Protein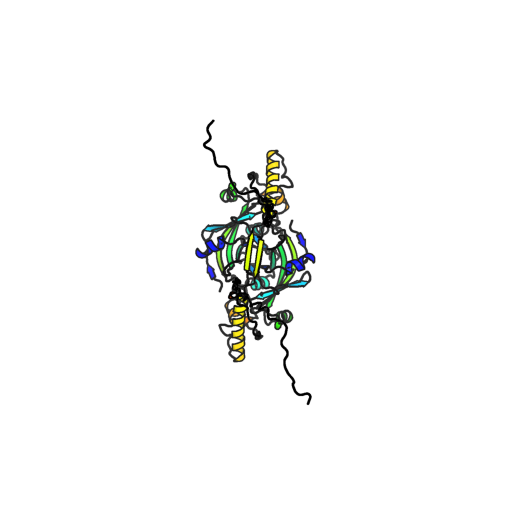 AF-0000000067422863 (afdb_homodimer)

Structure (mmCIF, N/CA/C/O backbone):
data_AF-0000000067422863-model_v1
#
loop_
_entity.id
_entity.type
_entity.pdbx_description
1 polymer 'Predicted protein'
#
loop_
_atom_site.group_PDB
_atom_site.id
_atom_site.type_symbol
_atom_site.label_atom_id
_atom_site.label_alt_id
_atom_site.label_comp_id
_atom_site.label_asym_id
_atom_site.label_entity_id
_atom_site.label_seq_id
_atom_site.pdbx_PDB_ins_code
_atom_site.Cartn_x
_atom_site.Cartn_y
_atom_site.Cartn_z
_atom_site.occupancy
_atom_site.B_iso_or_equiv
_atom_site.auth_seq_id
_atom_site.auth_comp_id
_atom_site.auth_asym_id
_atom_site.auth_atom_id
_atom_site.pdbx_PDB_model_num
ATOM 1 N N . MET A 1 1 ? 3.998 -7.727 -19.359 1 70.38 1 MET A N 1
ATOM 2 C CA . MET A 1 1 ? 5.25 -7.609 -18.625 1 70.38 1 MET A CA 1
ATOM 3 C C . MET A 1 1 ? 5.383 -6.23 -17.984 1 70.38 1 MET A C 1
ATOM 5 O O . MET A 1 1 ? 4.891 -5.242 -18.531 1 70.38 1 MET A O 1
ATOM 9 N N . VAL A 1 2 ? 5.949 -6.125 -16.797 1 88.44 2 VAL A N 1
ATOM 10 C CA . VAL A 1 2 ? 6.262 -4.863 -16.141 1 88.44 2 VAL A CA 1
ATOM 11 C C . VAL A 1 2 ? 7.32 -4.109 -16.938 1 88.44 2 VAL A C 1
ATOM 13 O O . VAL A 1 2 ? 8.258 -4.715 -17.453 1 88.44 2 VAL A O 1
ATOM 16 N N . GLN A 1 3 ? 7.152 -2.887 -17.172 1 93.94 3 GLN A N 1
ATOM 17 C CA . GLN A 1 3 ? 8.133 -1.979 -17.766 1 93.94 3 GLN A CA 1
ATOM 18 C C . GLN A 1 3 ? 8.75 -1.074 -16.703 1 93.94 3 GLN A C 1
ATOM 20 O O . GLN A 1 3 ? 8.055 -0.602 -15.797 1 93.94 3 GLN A O 1
ATOM 25 N N . PHE A 1 4 ? 10.078 -0.824 -16.844 1 97.19 4 PHE A N 1
ATOM 26 C CA . PHE A 1 4 ? 10.789 0.052 -15.922 1 97.19 4 PHE A CA 1
ATOM 27 C C . PHE A 1 4 ? 11.375 1.254 -16.656 1 97.19 4 PHE A C 1
ATOM 29 O O . PHE A 1 4 ? 11.812 1.133 -17.797 1 97.19 4 PHE A O 1
ATOM 36 N N . TYR A 1 5 ? 11.383 2.377 -16 1 98.19 5 TYR A N 1
ATOM 37 C CA . TYR A 1 5 ? 11.93 3.629 -16.516 1 98.19 5 TYR A CA 1
ATOM 38 C C . TYR A 1 5 ? 12.789 4.316 -15.453 1 98.19 5 TYR A C 1
ATOM 40 O O . TYR A 1 5 ? 12.508 4.227 -14.258 1 98.19 5 TYR A O 1
ATOM 48 N N . PRO A 1 6 ? 13.852 5.043 -15.836 1 98.12 6 PRO A N 1
ATOM 49 C CA . PRO A 1 6 ? 14.703 5.738 -14.867 1 98.12 6 PRO A CA 1
ATOM 50 C C . PRO A 1 6 ? 14.078 7.035 -14.359 1 98.12 6 PRO A C 1
ATOM 52 O O . PRO A 1 6 ? 14.594 7.645 -13.422 1 98.12 6 PRO A O 1
ATOM 55 N N . GLU A 1 7 ? 13.039 7.5 -15.055 1 98.56 7 GLU A N 1
ATOM 56 C CA . GLU A 1 7 ? 12.273 8.688 -14.695 1 98.56 7 GLU A CA 1
ATOM 57 C C . GLU A 1 7 ? 10.812 8.562 -15.141 1 98.56 7 GLU A C 1
ATOM 59 O O . GLU A 1 7 ? 10.461 7.637 -15.875 1 98.56 7 GLU A O 1
ATOM 64 N N . ILE A 1 8 ? 9.945 9.422 -14.688 1 98.81 8 ILE A N 1
ATOM 65 C CA . ILE A 1 8 ? 8.539 9.367 -15.055 1 98.81 8 ILE A CA 1
ATOM 66 C C . ILE A 1 8 ? 8.375 9.68 -16.547 1 98.81 8 ILE A C 1
ATOM 68 O O . ILE A 1 8 ? 8.625 10.805 -16.984 1 98.81 8 ILE A O 1
ATOM 72 N N . PRO A 1 9 ? 7.926 8.719 -17.266 1 98.25 9 PRO A N 1
ATOM 73 C CA . PRO A 1 9 ? 7.684 9.016 -18.672 1 98.25 9 PRO A CA 1
ATOM 74 C C . PRO A 1 9 ? 6.562 10.039 -18.875 1 98.25 9 PRO A C 1
ATOM 76 O O . PRO A 1 9 ? 5.574 10.031 -18.141 1 98.25 9 PRO A O 1
ATOM 79 N N . ASP A 1 10 ? 6.664 10.766 -19.969 1 97.69 10 ASP A N 1
ATOM 80 C CA . ASP A 1 10 ? 5.707 11.836 -20.25 1 97.69 10 ASP A CA 1
ATOM 81 C C . ASP A 1 10 ? 4.289 11.281 -20.359 1 97.69 10 ASP A C 1
ATOM 83 O O . ASP A 1 10 ? 3.33 11.914 -19.922 1 97.69 10 ASP A O 1
ATOM 87 N N . PHE A 1 11 ? 4.188 10.156 -20.906 1 96.06 11 PHE A N 1
ATOM 88 C CA . PHE A 1 11 ? 2.863 9.609 -21.203 1 96.06 11 PHE A CA 1
ATOM 89 C C . PHE A 1 11 ? 2.156 9.203 -19.906 1 96.06 11 PHE A C 1
ATOM 91 O O . PHE A 1 11 ? 0.933 9.055 -19.891 1 96.06 11 PHE A O 1
ATOM 98 N N . LEU A 1 12 ? 2.875 9.031 -18.812 1 97.88 12 LEU A N 1
ATOM 99 C CA . LEU A 1 12 ? 2.301 8.594 -17.547 1 97.88 12 LEU A CA 1
ATOM 100 C C . LEU A 1 12 ? 1.788 9.781 -16.75 1 97.88 12 LEU A C 1
ATOM 102 O O . LEU A 1 12 ? 0.979 9.617 -15.828 1 97.88 12 LEU A O 1
ATOM 106 N N . ILE A 1 13 ? 2.277 10.945 -16.984 1 98.12 13 ILE A N 1
ATOM 107 C CA . ILE A 1 13 ? 2.041 12.125 -16.156 1 98.12 13 ILE A CA 1
ATOM 108 C C . ILE A 1 13 ? 0.546 12.438 -16.109 1 98.12 13 ILE A C 1
ATOM 110 O O . ILE A 1 13 ? -0.048 12.531 -15.039 1 98.12 13 ILE A O 1
ATOM 114 N N . PRO A 1 14 ? -0.152 12.57 -17.281 1 97.5 14 PRO A N 1
ATOM 115 C CA . PRO A 1 14 ? -1.588 12.852 -17.203 1 97.5 14 PRO A CA 1
ATOM 116 C C . PRO A 1 14 ? -2.367 11.734 -16.516 1 97.5 14 PRO A C 1
ATOM 118 O O . PRO A 1 14 ? -3.359 12 -15.828 1 97.5 14 PRO A O 1
ATOM 121 N N . TRP A 1 15 ? -1.966 10.516 -16.703 1 97.81 15 TRP A N 1
ATOM 122 C CA . TRP A 1 15 ? -2.643 9.391 -16.078 1 97.81 15 TRP A CA 1
ATOM 123 C C . TRP A 1 15 ? -2.506 9.461 -14.555 1 97.81 15 TRP A C 1
ATOM 125 O O . TRP A 1 15 ? -3.488 9.289 -13.828 1 97.81 15 TRP A O 1
ATOM 135 N N . ILE A 1 16 ? -1.271 9.727 -14.07 1 98.25 16 ILE A N 1
ATOM 136 C CA . ILE A 1 16 ? -1.028 9.852 -12.641 1 98.25 16 ILE A CA 1
ATOM 137 C C . ILE A 1 16 ? -1.901 10.961 -12.062 1 98.25 16 ILE A C 1
ATOM 139 O O . ILE A 1 16 ? -2.545 10.781 -11.023 1 98.25 16 ILE A O 1
ATOM 143 N N . GLN A 1 17 ? -1.998 12.031 -12.727 1 97.19 17 GLN A N 1
ATOM 144 C CA . GLN A 1 17 ? -2.721 13.211 -12.25 1 97.19 17 GLN A CA 1
ATOM 145 C C . GLN A 1 17 ? -4.227 12.953 -12.219 1 97.19 17 GLN A C 1
ATOM 147 O O . GLN A 1 17 ? -4.961 13.641 -11.508 1 97.19 17 GLN A O 1
ATOM 152 N N . SER A 1 18 ? -4.66 12 -12.961 1 96.88 18 SER A N 1
ATOM 153 C CA . SER A 1 18 ? -6.09 11.711 -13.031 1 96.88 18 SER A CA 1
ATOM 154 C C . SER A 1 18 ? -6.523 10.789 -11.898 1 96.88 18 SER A C 1
ATOM 156 O O . SER A 1 18 ? -7.719 10.609 -11.656 1 96.88 18 SER A O 1
ATOM 158 N N . GLN A 1 19 ? -5.582 10.141 -11.266 1 97.88 19 GLN A N 1
ATOM 159 C CA . GLN A 1 19 ? -5.934 9.25 -10.164 1 97.88 19 GLN A CA 1
ATOM 160 C C . GLN A 1 19 ? -6.426 10.039 -8.953 1 97.88 19 GLN A C 1
ATOM 162 O O . GLN A 1 19 ? -5.961 11.156 -8.703 1 97.88 19 GLN A O 1
ATOM 167 N N . LYS A 1 20 ? -7.34 9.414 -8.148 1 98.06 20 LYS A N 1
ATOM 168 C CA . LYS A 1 20 ? -7.996 10.148 -7.074 1 98.06 20 LYS A CA 1
ATOM 169 C C . LYS A 1 20 ? -7.367 9.82 -5.723 1 98.06 20 LYS A C 1
ATOM 171 O O . LYS A 1 20 ? -7.75 10.391 -4.699 1 98.06 20 LYS A O 1
ATOM 176 N N . MET A 1 21 ? -6.48 8.883 -5.742 1 98.25 21 MET A N 1
ATOM 177 C CA . MET A 1 21 ? -5.742 8.492 -4.543 1 98.25 21 MET A CA 1
ATOM 178 C C . MET A 1 21 ? -4.453 7.762 -4.914 1 98.25 21 MET A C 1
ATOM 180 O O . MET A 1 21 ? -4.254 7.398 -6.07 1 98.25 21 MET A O 1
ATOM 184 N N . PHE A 1 22 ? -3.604 7.602 -4.027 1 98.69 22 PHE A N 1
ATOM 185 C CA . PHE A 1 22 ? -2.369 6.84 -4.156 1 98.69 22 PHE A CA 1
ATOM 186 C C . PHE A 1 22 ? -1.965 6.23 -2.82 1 98.69 22 PHE A C 1
ATOM 188 O O . PHE A 1 22 ? -2.611 6.477 -1.799 1 98.69 22 PHE A O 1
ATOM 195 N N . TRP A 1 23 ? -0.987 5.352 -2.809 1 98.75 23 TRP A N 1
ATOM 196 C CA . TRP A 1 23 ? -0.514 4.668 -1.61 1 98.75 23 TRP A CA 1
ATOM 197 C C . TRP A 1 23 ? 0.979 4.898 -1.405 1 98.75 23 TRP A C 1
ATOM 199 O O . TRP A 1 23 ? 1.747 4.938 -2.369 1 98.75 23 TRP A O 1
ATOM 209 N N . VAL A 1 24 ? 1.359 5.051 -0.206 1 98.88 24 VAL A N 1
ATOM 210 C CA . VAL A 1 24 ? 2.754 5.27 0.167 1 98.88 24 VAL A CA 1
ATOM 211 C C . VAL A 1 24 ? 3.236 4.117 1.048 1 98.88 24 VAL A C 1
ATOM 213 O O . VAL A 1 24 ? 2.617 3.805 2.066 1 98.88 24 VAL A O 1
ATOM 216 N N . ALA A 1 25 ? 4.297 3.494 0.672 1 98.94 25 ALA A N 1
ATOM 217 C CA . ALA A 1 25 ? 4.906 2.438 1.476 1 98.94 25 ALA A CA 1
ATOM 218 C C . ALA A 1 25 ? 6.309 2.832 1.929 1 98.94 25 ALA A C 1
ATOM 220 O O . ALA A 1 25 ? 7.09 3.381 1.146 1 98.94 25 ALA A O 1
ATOM 221 N N . THR A 1 26 ? 6.598 2.621 3.176 1 98.94 26 THR A N 1
ATOM 222 C CA . THR A 1 26 ? 7.895 2.885 3.791 1 98.94 26 THR A CA 1
ATOM 223 C C . THR A 1 26 ? 8.242 1.799 4.805 1 98.94 26 THR A C 1
ATOM 225 O O . THR A 1 26 ? 7.395 0.973 5.152 1 98.94 26 THR A O 1
ATOM 228 N N . ALA A 1 27 ? 9.484 1.769 5.23 1 98.94 27 ALA A N 1
ATOM 229 C CA . ALA A 1 27 ? 9.914 0.757 6.195 1 98.94 27 ALA A CA 1
ATOM 230 C C . ALA A 1 27 ? 11.117 1.243 7.004 1 98.94 27 ALA A C 1
ATOM 232 O O . ALA A 1 27 ? 12.016 1.894 6.465 1 98.94 27 ALA A O 1
ATOM 233 N N . PRO A 1 28 ? 11.117 0.952 8.266 1 98.81 28 PRO A N 1
ATOM 234 C CA . PRO A 1 28 ? 12.344 1.191 9.031 1 98.81 28 PRO A CA 1
ATOM 235 C C . PRO A 1 28 ? 13.445 0.193 8.703 1 98.81 28 PRO A C 1
ATOM 237 O O . PRO A 1 28 ? 13.188 -0.84 8.078 1 98.81 28 PRO A O 1
ATOM 240 N N . LEU A 1 29 ? 14.633 0.475 9.094 1 98.25 29 LEU A N 1
ATOM 241 C CA . LEU A 1 29 ? 15.789 -0.38 8.828 1 98.25 29 LEU A CA 1
ATOM 242 C C . LEU A 1 29 ? 15.789 -1.596 9.742 1 98.25 29 LEU A C 1
ATOM 244 O O . LEU A 1 29 ? 16.328 -2.643 9.398 1 98.25 29 LEU A O 1
ATOM 248 N N . SER A 1 30 ? 15.164 -1.441 10.922 1 98.19 30 SER A N 1
ATOM 249 C CA . SER A 1 30 ? 15.156 -2.533 11.891 1 98.19 30 SER A CA 1
ATOM 250 C C . SER A 1 30 ? 14.539 -3.793 11.297 1 98.19 30 SER A C 1
ATOM 252 O O . SER A 1 30 ? 13.469 -3.74 10.688 1 98.19 30 SER A O 1
ATOM 254 N N . PRO A 1 31 ? 15.141 -4.977 11.461 1 97.69 31 PRO A N 1
ATOM 255 C CA . PRO A 1 31 ? 14.602 -6.227 10.922 1 97.69 31 PRO A CA 1
ATOM 256 C C . PRO A 1 31 ? 13.305 -6.648 11.594 1 97.69 31 PRO A C 1
ATOM 258 O O . PRO A 1 31 ? 12.648 -7.59 11.148 1 97.69 31 PRO A O 1
ATOM 261 N N . THR A 1 32 ? 12.883 -5.977 12.633 1 97.5 32 THR A N 1
ATOM 262 C CA . THR A 1 32 ? 11.625 -6.297 13.305 1 97.5 32 THR A CA 1
ATOM 263 C C . THR A 1 32 ? 10.633 -5.141 13.18 1 97.5 32 THR A C 1
ATOM 265 O O . THR A 1 32 ? 9.562 -5.176 13.781 1 97.5 32 THR A O 1
ATOM 268 N N . GLY A 1 33 ? 11.055 -4.105 12.484 1 98.38 33 GLY A N 1
ATOM 269 C CA . GLY A 1 33 ? 10.211 -2.93 12.352 1 98.38 33 GLY A CA 1
ATOM 270 C C . GLY A 1 33 ? 8.969 -3.184 11.516 1 98.38 33 GLY A C 1
ATOM 271 O O . GLY A 1 33 ? 8.992 -4.004 10.594 1 98.38 33 GLY A O 1
ATOM 272 N N . HIS A 1 34 ? 7.938 -2.471 11.742 1 98.69 34 HIS A N 1
ATOM 273 C CA . HIS A 1 34 ? 6.676 -2.594 11.016 1 98.69 34 HIS A CA 1
ATOM 274 C C . HIS A 1 34 ? 6.75 -1.901 9.656 1 98.69 34 HIS A C 1
ATOM 276 O O . HIS A 1 34 ? 7.117 -0.727 9.578 1 98.69 34 HIS A O 1
ATOM 282 N N . ILE A 1 35 ? 6.367 -2.641 8.609 1 98.81 35 ILE A N 1
ATOM 283 C CA . ILE A 1 35 ? 6.277 -2.047 7.281 1 98.81 35 ILE A CA 1
ATOM 284 C C . ILE A 1 35 ? 5.031 -1.168 7.195 1 98.81 35 ILE A C 1
ATOM 286 O O . ILE A 1 35 ? 3.959 -1.549 7.672 1 98.81 35 ILE A O 1
ATOM 290 N N . ASN A 1 36 ? 5.219 -0.012 6.613 1 98.81 36 ASN A N 1
ATOM 291 C CA . ASN A 1 36 ? 4.117 0.938 6.52 1 98.81 36 ASN A CA 1
ATOM 292 C C . ASN A 1 36 ? 3.504 0.948 5.121 1 98.81 36 ASN A C 1
ATOM 294 O O . ASN A 1 36 ? 4.223 0.92 4.121 1 98.81 36 ASN A O 1
ATOM 298 N N . VAL A 1 37 ? 2.203 1.036 5.02 1 98.81 37 VAL A N 1
ATOM 299 C CA . VAL A 1 37 ? 1.452 1.376 3.816 1 98.81 37 VAL A CA 1
ATOM 300 C C . VAL A 1 37 ? 0.266 2.268 4.18 1 98.81 37 VAL A C 1
ATOM 302 O O . VAL A 1 37 ? -0.487 1.961 5.105 1 98.81 37 VAL A O 1
ATOM 305 N N . SER A 1 38 ? 0.124 3.338 3.479 1 98 38 SER A N 1
ATOM 306 C CA . SER A 1 38 ? -0.913 4.312 3.801 1 98 38 SER A CA 1
ATOM 307 C C . SER A 1 38 ? -1.559 4.871 2.535 1 98 38 SER A C 1
ATOM 309 O O . SER A 1 38 ? -0.862 5.262 1.597 1 98 38 SER A O 1
ATOM 311 N N . PRO A 1 39 ? -2.844 4.93 2.541 1 97.81 39 PRO A N 1
ATOM 312 C CA . PRO A 1 39 ? -3.535 5.578 1.424 1 97.81 39 PRO A CA 1
ATOM 313 C C . PRO A 1 39 ? -3.617 7.094 1.581 1 97.81 39 PRO A C 1
ATOM 315 O O . PRO A 1 39 ? -3.773 7.594 2.697 1 97.81 39 PRO A O 1
ATOM 318 N N . LYS A 1 40 ? -3.391 7.738 0.511 1 97.12 40 LYS A N 1
ATOM 319 C CA . LYS A 1 40 ? -3.5 9.195 0.448 1 97.12 40 LYS A CA 1
ATOM 320 C C . LYS A 1 40 ? -4.562 9.625 -0.559 1 97.12 40 LYS A C 1
ATOM 322 O O . LYS A 1 40 ? -4.68 9.031 -1.636 1 97.12 40 LYS A O 1
ATOM 327 N N . GLY A 1 41 ? -5.266 10.602 -0.171 1 92.44 41 GLY A N 1
ATOM 328 C CA . GLY A 1 41 ? -6.312 11.086 -1.055 1 92.44 41 GLY A CA 1
ATOM 329 C C . GLY A 1 41 ? -6.27 12.594 -1.256 1 92.44 41 GLY A C 1
ATOM 330 O O . GLY A 1 41 ? -5.211 13.211 -1.136 1 92.44 41 GLY A O 1
ATOM 331 N N . TYR A 1 42 ? -7.457 13.109 -1.774 1 92.19 42 TYR A N 1
ATOM 332 C CA . TYR A 1 42 ? -7.742 14.523 -2.014 1 92.19 42 TYR A CA 1
ATOM 333 C C . TYR A 1 42 ? -7.02 15.023 -3.26 1 92.19 42 TYR A C 1
ATOM 335 O O . TYR A 1 42 ? -5.809 14.828 -3.402 1 92.19 42 TYR A O 1
ATOM 343 N N . GLU A 1 43 ? -7.758 15.562 -4.07 1 88.69 43 GLU A N 1
ATOM 344 C CA . GLU A 1 43 ? -7.227 16.188 -5.277 1 88.69 43 GLU A CA 1
ATOM 345 C C . GLU A 1 43 ? -6.293 17.344 -4.938 1 88.69 43 GLU A C 1
ATOM 347 O O . GLU A 1 43 ? -6.551 18.109 -4 1 88.69 43 GLU A O 1
ATOM 352 N N . GLY A 1 44 ? -5.207 17.406 -5.68 1 90.94 44 GLY A N 1
ATOM 353 C CA . GLY A 1 44 ? -4.316 18.547 -5.531 1 90.94 44 GLY A CA 1
ATOM 354 C C . GLY A 1 44 ? -3.191 18.297 -4.543 1 90.94 44 GLY A C 1
ATOM 355 O O . GLY A 1 44 ? -2.303 19.141 -4.387 1 90.94 44 GLY A O 1
ATOM 356 N N . THR A 1 45 ? -3.229 17.219 -3.895 1 95.94 45 THR A N 1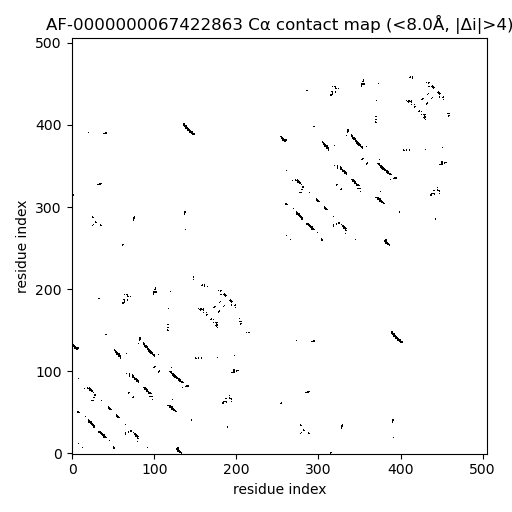
ATOM 357 C CA . THR A 1 45 ? -2.211 16.984 -2.875 1 95.94 45 THR A CA 1
ATOM 358 C C . THR A 1 45 ? -0.958 16.375 -3.49 1 95.94 45 THR A C 1
ATOM 360 O O . THR A 1 45 ? 0.108 16.375 -2.871 1 95.94 45 THR A O 1
ATOM 363 N N . PHE A 1 46 ? -1.08 15.75 -4.609 1 98.31 46 PHE A N 1
ATOM 364 C CA . PHE A 1 46 ? 0.063 15.156 -5.293 1 98.31 46 PHE A CA 1
ATOM 365 C C . PHE A 1 46 ? 0.537 16.062 -6.43 1 98.31 46 PHE A C 1
ATOM 367 O O . PHE A 1 46 ? -0.244 16.406 -7.316 1 98.31 46 PHE A O 1
ATOM 374 N N . ASN A 1 47 ? 1.835 16.359 -6.457 1 98.25 47 ASN A N 1
ATOM 375 C CA . ASN A 1 47 ? 2.387 17.312 -7.41 1 98.25 47 ASN A CA 1
ATOM 376 C C . ASN A 1 47 ? 3.615 16.75 -8.117 1 98.25 47 ASN A C 1
ATOM 378 O O . ASN A 1 47 ? 4.539 16.25 -7.473 1 98.25 47 ASN A O 1
ATOM 382 N N . ILE A 1 48 ? 3.611 16.859 -9.43 1 98.44 48 ILE A N 1
ATOM 383 C CA . ILE A 1 48 ? 4.762 16.484 -10.25 1 98.44 48 ILE A CA 1
ATOM 384 C C . ILE A 1 48 ? 5.516 17.734 -10.672 1 98.44 48 ILE A C 1
ATOM 386 O O . ILE A 1 48 ? 4.996 18.547 -1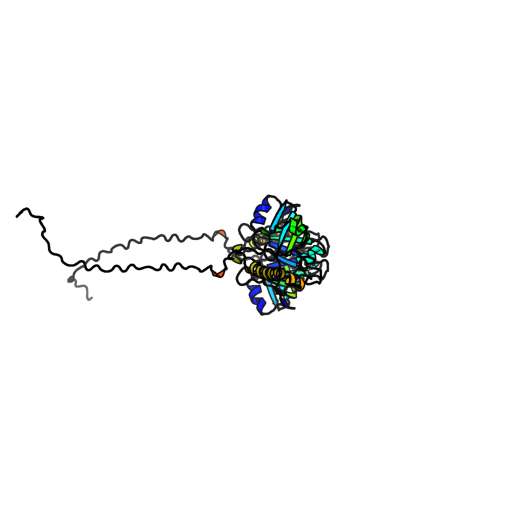1.445 1 98.44 48 ILE A O 1
ATOM 390 N N . VAL A 1 49 ? 6.73 17.938 -10.164 1 98.06 49 VAL A N 1
ATOM 391 C CA . VAL A 1 49 ? 7.562 19.109 -10.461 1 98.06 49 VAL A CA 1
ATOM 392 C C . VAL A 1 49 ? 8.242 18.906 -11.812 1 98.06 49 VAL A C 1
ATOM 394 O O . VAL A 1 49 ? 8.242 19.812 -12.656 1 98.06 49 VAL A O 1
ATOM 397 N N . ASP A 1 50 ? 8.82 17.781 -12.031 1 98 50 ASP A N 1
ATOM 398 C CA . ASP A 1 50 ? 9.438 17.328 -13.273 1 98 50 ASP A CA 1
ATOM 399 C C . ASP A 1 50 ? 9.516 15.797 -13.32 1 98 50 ASP A C 1
ATOM 401 O O . ASP A 1 50 ? 8.898 15.117 -12.5 1 98 50 ASP A O 1
ATOM 405 N N . ARG A 1 51 ? 10.242 15.219 -14.203 1 98.25 51 ARG A N 1
ATOM 406 C CA . ARG A 1 51 ? 10.211 13.781 -14.461 1 98.25 51 ARG A CA 1
ATOM 407 C C . ARG A 1 51 ? 10.914 13.008 -13.352 1 98.25 51 ARG A C 1
ATOM 409 O O . ARG A 1 51 ? 10.82 11.781 -13.289 1 98.25 51 ARG A O 1
ATOM 416 N N . LYS A 1 52 ? 11.586 13.695 -12.414 1 98.69 52 LYS A N 1
ATOM 417 C CA . LYS A 1 52 ? 12.344 13 -11.367 1 98.69 52 LYS A CA 1
ATOM 418 C C . LYS A 1 52 ? 11.969 13.523 -9.984 1 98.69 52 LYS A C 1
ATOM 420 O O . LYS A 1 52 ? 12.531 13.078 -8.977 1 98.69 52 LYS A O 1
ATOM 425 N N . THR A 1 53 ? 11.086 14.461 -9.961 1 98.75 53 THR A N 1
ATOM 426 C CA . THR A 1 53 ? 10.781 15.102 -8.68 1 98.75 53 THR A CA 1
ATOM 427 C C . THR A 1 53 ? 9.273 15.234 -8.492 1 98.75 53 THR A C 1
ATOM 429 O O . THR A 1 53 ? 8.594 15.875 -9.297 1 98.75 53 THR A O 1
ATOM 432 N N . VAL A 1 54 ? 8.797 14.648 -7.492 1 98.81 54 VAL A N 1
ATOM 433 C CA . VAL A 1 54 ? 7.395 14.797 -7.102 1 98.81 54 VAL A CA 1
ATOM 434 C C . VAL A 1 54 ? 7.309 15.125 -5.613 1 98.81 54 VAL A C 1
ATOM 436 O O . VAL A 1 54 ? 8.281 14.961 -4.875 1 98.81 54 VAL A O 1
ATOM 439 N N . TRP A 1 55 ? 6.215 15.672 -5.199 1 98.81 55 TRP A N 1
ATOM 440 C CA . TRP A 1 55 ? 5.938 15.82 -3.773 1 98.81 55 TRP A CA 1
ATOM 441 C C . TRP A 1 55 ? 4.441 15.727 -3.496 1 98.81 55 TRP A C 1
ATOM 443 O O . TRP A 1 55 ? 3.623 15.891 -4.402 1 98.81 55 TRP A O 1
ATOM 453 N N . TYR A 1 56 ? 4.066 15.336 -2.32 1 98.75 56 TYR A N 1
ATOM 454 C CA . TYR A 1 56 ? 2.666 15.398 -1.92 1 98.75 56 TYR A CA 1
ATOM 455 C C . TYR A 1 56 ? 2.512 16.109 -0.579 1 98.75 56 TYR A C 1
ATOM 457 O O . TYR A 1 56 ? 3.445 16.125 0.228 1 98.75 56 TYR A O 1
ATOM 465 N N . GLU A 1 57 ? 1.381 16.781 -0.459 1 98.56 57 GLU A N 1
ATOM 466 C CA . GLU A 1 57 ? 1.004 17.406 0.803 1 98.56 57 GLU A CA 1
ATOM 467 C C . GLU A 1 57 ? 0.531 16.375 1.817 1 98.56 57 GLU A C 1
ATOM 469 O O . GLU A 1 57 ? -0.498 15.719 1.616 1 98.56 57 GLU A O 1
ATOM 474 N N . ASP A 1 58 ? 1.303 16.203 2.834 1 98.25 58 ASP A N 1
ATOM 475 C CA . ASP A 1 58 ? 1.015 15.234 3.885 1 98.25 58 ASP A CA 1
ATOM 476 C C . ASP A 1 58 ? 0.069 15.82 4.93 1 98.25 58 ASP A C 1
ATOM 478 O O . ASP A 1 58 ? 0.466 16.672 5.723 1 98.25 58 ASP A O 1
ATOM 482 N N . LEU A 1 59 ? -1.135 15.312 4.926 1 97.06 59 LEU A N 1
ATOM 483 C CA . LEU A 1 59 ? -2.127 15.75 5.902 1 97.06 59 LEU A CA 1
ATOM 484 C C . LEU A 1 59 ? -2.029 14.93 7.184 1 97.06 59 LEU A C 1
ATOM 486 O O . LEU A 1 59 ? -1.536 13.805 7.164 1 97.06 59 LEU A O 1
ATOM 490 N N . SER A 1 60 ? -2.49 15.516 8.203 1 95.94 60 SER A N 1
ATOM 491 C CA . SER A 1 60 ? -2.393 14.891 9.523 1 95.94 60 SER A CA 1
ATOM 492 C C . SER A 1 60 ? -3.238 13.625 9.594 1 95.94 60 SER A C 1
ATOM 494 O O . SER A 1 60 ? -4.27 13.516 8.93 1 95.94 60 SER A O 1
ATOM 496 N N . GLY A 1 61 ? -2.762 12.68 10.289 1 91.75 61 GLY A N 1
ATOM 497 C CA . GLY A 1 61 ? -3.449 11.438 10.594 1 91.75 61 GLY A CA 1
ATOM 498 C C . GLY A 1 61 ? -3.037 10.836 11.922 1 91.75 61 GLY A C 1
ATOM 499 O O . GLY A 1 61 ? -2.291 11.453 12.68 1 91.75 61 GLY A O 1
ATOM 500 N N . SER A 1 62 ? -3.621 9.711 12.164 1 89.12 62 SER A N 1
ATOM 501 C CA . SER A 1 62 ? -3.393 9.047 13.445 1 89.12 62 SER A CA 1
ATOM 502 C C . SER A 1 62 ? -1.952 8.57 13.57 1 89.12 62 SER A C 1
ATOM 504 O O . SER A 1 62 ? -1.428 8.438 14.68 1 89.12 62 SER A O 1
ATOM 506 N N . GLY A 1 63 ? -1.282 8.305 12.547 1 93 63 GLY A N 1
ATOM 507 C CA . GLY A 1 63 ? 0.082 7.805 12.586 1 93 63 GLY A CA 1
ATOM 508 C C . GLY A 1 63 ? 1.081 8.734 11.93 1 93 63 GLY A C 1
ATOM 509 O O . GLY A 1 63 ? 0.713 9.812 11.453 1 93 63 GLY A O 1
ATOM 510 N N . VAL A 1 64 ? 2.373 8.383 12.016 1 97.88 64 VAL A N 1
ATOM 511 C CA . VAL A 1 64 ? 3.451 9.219 11.5 1 97.88 64 VAL A CA 1
ATOM 512 C C . VAL A 1 64 ? 4.543 8.344 10.898 1 97.88 64 VAL A C 1
ATOM 514 O O . VAL A 1 64 ? 5.699 8.758 10.797 1 97.88 64 VAL A O 1
ATOM 517 N N . GLU A 1 65 ? 4.219 7.184 10.477 1 98.5 65 GLU A N 1
ATOM 518 C CA . GLU A 1 65 ? 5.184 6.172 10.062 1 98.5 65 GLU A CA 1
ATOM 519 C C . GLU A 1 65 ? 6.004 6.648 8.867 1 98.5 65 GLU A C 1
ATOM 521 O O . GLU A 1 65 ? 7.223 6.484 8.836 1 98.5 65 GLU A O 1
ATOM 526 N N . THR A 1 66 ? 5.344 7.242 7.812 1 98.81 66 THR A N 1
ATOM 527 C CA . THR A 1 66 ? 6.055 7.668 6.613 1 98.81 66 THR A CA 1
ATOM 528 C C . THR A 1 66 ? 7.141 8.68 6.961 1 98.81 66 THR A C 1
ATOM 530 O O . THR A 1 66 ? 8.297 8.523 6.555 1 98.81 66 THR A O 1
ATOM 533 N N . ILE A 1 67 ? 6.781 9.656 7.723 1 98.88 67 ILE A N 1
ATOM 534 C CA . ILE A 1 67 ? 7.734 10.695 8.102 1 98.88 67 ILE A CA 1
ATOM 535 C C . ILE A 1 67 ? 8.906 10.07 8.852 1 98.88 67 ILE A C 1
ATOM 537 O O . ILE A 1 67 ? 10.07 10.352 8.547 1 98.88 67 ILE A O 1
ATOM 541 N N . ALA A 1 68 ? 8.609 9.203 9.812 1 98.88 68 ALA A N 1
ATOM 542 C CA . ALA A 1 68 ? 9.641 8.586 10.641 1 98.88 68 ALA A CA 1
ATOM 543 C C . ALA A 1 68 ? 10.594 7.746 9.797 1 98.88 68 ALA A C 1
ATOM 545 O O . ALA A 1 68 ? 11.812 7.832 9.961 1 98.88 68 ALA A O 1
ATOM 546 N N . HIS A 1 69 ? 10.047 6.91 8.93 1 98.94 69 HIS A N 1
ATOM 547 C CA . HIS A 1 69 ? 10.867 6.027 8.109 1 98.94 69 HIS A CA 1
ATOM 548 C C . HIS A 1 69 ? 11.719 6.824 7.125 1 98.94 69 HIS A C 1
ATOM 550 O O . HIS A 1 69 ? 12.906 6.539 6.949 1 98.94 69 HIS A O 1
ATOM 556 N N . VAL A 1 70 ? 11.102 7.828 6.461 1 98.88 70 VAL A N 1
ATOM 557 C CA . VAL A 1 70 ? 11.805 8.648 5.48 1 98.88 70 VAL A CA 1
ATOM 558 C C . VAL A 1 70 ? 12.945 9.398 6.164 1 98.88 70 VAL A C 1
ATOM 560 O O . VAL A 1 70 ? 14.047 9.516 5.613 1 98.88 70 VAL A O 1
ATOM 563 N N . ARG A 1 71 ? 12.727 9.891 7.34 1 98.69 71 ARG A N 1
ATOM 564 C CA . ARG A 1 71 ? 13.781 10.562 8.086 1 98.69 71 ARG A CA 1
ATOM 565 C C . ARG A 1 71 ? 14.945 9.617 8.367 1 98.69 71 ARG A C 1
ATOM 567 O O . ARG A 1 71 ? 16.109 10.016 8.32 1 98.69 71 ARG A O 1
ATOM 574 N N . GLU A 1 72 ? 14.578 8.414 8.664 1 98.69 72 GLU A N 1
ATOM 575 C CA . GLU A 1 72 ? 15.617 7.453 9.039 1 98.69 72 GLU A CA 1
ATOM 576 C C . GLU A 1 72 ? 16.438 7.027 7.828 1 98.69 72 GLU A C 1
ATOM 578 O O . GLU A 1 72 ? 17.672 6.934 7.906 1 98.69 72 GLU A O 1
ATOM 583 N N . ASN A 1 73 ? 15.789 6.75 6.664 1 98.75 73 ASN A N 1
ATOM 584 C CA . ASN A 1 73 ? 16.578 6.074 5.637 1 98.75 73 ASN A CA 1
ATOM 585 C C . ASN A 1 73 ? 16.188 6.539 4.238 1 98.75 73 ASN A C 1
ATOM 587 O O . ASN A 1 73 ? 16.812 6.141 3.25 1 98.75 73 ASN A O 1
ATOM 591 N N . GLY A 1 74 ? 15.094 7.309 4.09 1 98.81 74 GLY A N 1
ATOM 592 C CA . GLY A 1 74 ? 14.727 7.957 2.842 1 98.81 74 GLY A CA 1
ATOM 593 C C . GLY A 1 74 ? 13.992 7.039 1.885 1 98.81 74 GLY A C 1
ATOM 594 O O . GLY A 1 74 ? 13.5 7.48 0.847 1 98.81 74 GLY A O 1
ATOM 595 N N . ARG A 1 75 ? 13.914 5.688 2.133 1 98.81 75 ARG A N 1
ATOM 596 C CA . ARG A 1 75 ? 13.258 4.754 1.223 1 98.81 75 ARG A CA 1
ATOM 597 C C . ARG A 1 75 ? 11.75 4.98 1.194 1 98.81 75 ARG A C 1
ATOM 599 O O . ARG A 1 75 ? 11.102 5.027 2.242 1 98.81 75 ARG A O 1
ATOM 606 N N . ILE A 1 76 ? 11.203 5.117 0.05 1 98.94 76 ILE A N 1
ATOM 607 C CA . ILE A 1 76 ? 9.773 5.371 -0.092 1 98.94 76 ILE A CA 1
ATOM 608 C C . ILE A 1 76 ? 9.305 4.922 -1.474 1 98.94 76 ILE A C 1
ATOM 610 O O . ILE A 1 76 ? 10.008 5.117 -2.469 1 98.94 76 ILE A O 1
ATOM 614 N N . THR A 1 77 ? 8.203 4.254 -1.566 1 98.94 77 THR A N 1
ATOM 615 C CA . THR A 1 77 ? 7.508 3.91 -2.801 1 98.94 77 THR A CA 1
ATOM 616 C C . THR A 1 77 ? 6.105 4.516 -2.816 1 98.94 77 THR A C 1
ATOM 618 O O . THR A 1 77 ? 5.367 4.402 -1.836 1 98.94 77 THR A O 1
ATOM 621 N N . ILE A 1 78 ? 5.77 5.176 -3.85 1 98.94 78 ILE A N 1
ATOM 622 C CA . ILE A 1 78 ? 4.406 5.641 -4.086 1 98.94 78 ILE A CA 1
ATOM 623 C C . ILE A 1 78 ? 3.77 4.824 -5.207 1 98.94 78 ILE A C 1
ATOM 625 O O . ILE A 1 78 ? 4.375 4.629 -6.262 1 98.94 78 ILE A O 1
ATOM 629 N N . MET A 1 79 ? 2.541 4.352 -4.988 1 98.88 79 MET A N 1
ATOM 630 C CA . MET A 1 79 ? 1.869 3.518 -5.98 1 98.88 79 MET A CA 1
ATOM 631 C C . MET A 1 79 ? 0.529 4.125 -6.379 1 98.88 79 MET A C 1
ATOM 633 O O . MET A 1 79 ? -0.215 4.617 -5.531 1 98.88 79 MET A O 1
ATOM 637 N N . PHE A 1 80 ? 0.254 4.027 -7.645 1 98.62 80 PHE A N 1
ATOM 638 C CA . PHE A 1 80 ? -1.051 4.336 -8.219 1 98.62 80 PHE A CA 1
ATOM 639 C C . PHE A 1 80 ? -1.656 3.104 -8.883 1 98.62 80 PHE A C 1
ATOM 641 O O . PHE A 1 80 ? -0.936 2.283 -9.453 1 98.62 80 PHE A O 1
ATOM 648 N N . CYS A 1 81 ? -2.932 3.02 -8.773 1 97.38 81 CYS A N 1
ATOM 649 C CA . CYS A 1 81 ? -3.639 1.967 -9.492 1 97.38 81 CYS A CA 1
ATOM 650 C C . CYS A 1 81 ? -4.848 2.529 -10.234 1 97.38 81 CYS A C 1
ATOM 652 O O . CYS A 1 81 ? -5.527 3.426 -9.727 1 97.38 81 CYS A O 1
ATOM 654 N N . ALA A 1 82 ? -5.117 1.947 -11.352 1 97.88 82 ALA A N 1
ATOM 655 C CA . ALA A 1 82 ? -6.316 2.318 -12.094 1 97.88 82 ALA A CA 1
ATOM 656 C C . ALA A 1 82 ? -7.551 1.609 -11.539 1 97.88 82 ALA A C 1
ATOM 658 O O . ALA A 1 82 ? -7.633 0.38 -11.57 1 97.88 82 ALA A O 1
ATOM 659 N N . PHE A 1 83 ? -8.523 2.369 -11.07 1 98 83 PHE A N 1
ATOM 660 C CA . PHE A 1 83 ? -9.812 1.826 -10.664 1 98 83 PHE A CA 1
ATOM 661 C C . PHE A 1 83 ? -10.828 1.924 -11.797 1 98 83 PHE A C 1
ATOM 663 O O . PHE A 1 83 ? -11.875 1.272 -11.758 1 98 83 PHE A O 1
ATOM 670 N N . GLU A 1 84 ? -10.516 2.775 -12.703 1 97.25 84 GLU A N 1
ATOM 671 C CA . GLU A 1 84 ? -11.336 2.986 -13.898 1 97.25 84 GLU A CA 1
ATOM 672 C C . GLU A 1 84 ? -10.5 2.859 -15.164 1 97.25 84 GLU A C 1
ATOM 674 O O . GLU A 1 84 ? -9.273 3.012 -15.133 1 97.25 84 GLU A O 1
ATOM 679 N N . GLY A 1 85 ? -11.203 2.518 -16.281 1 96.12 85 GLY A N 1
ATOM 680 C CA . GLY A 1 85 ? -10.477 2.389 -17.531 1 96.12 85 GLY A CA 1
ATOM 681 C C . GLY A 1 85 ? -9.578 1.171 -17.578 1 96.12 85 GLY A C 1
ATOM 682 O O . GLY A 1 85 ? -9.758 0.227 -16.812 1 96.12 85 GLY A O 1
ATOM 683 N N . PRO A 1 86 ? -8.578 1.131 -18.531 1 96.31 86 PRO A N 1
ATOM 684 C CA . PRO A 1 86 ? -7.652 0.001 -18.625 1 96.31 86 PRO A CA 1
ATOM 685 C C . PRO A 1 86 ? -6.824 -0.192 -17.359 1 96.31 86 PRO A C 1
ATOM 687 O O . PRO A 1 86 ? -6.426 0.787 -16.719 1 96.31 86 PRO A O 1
ATOM 690 N N . PRO A 1 87 ? -6.594 -1.409 -17.031 1 96.44 87 PRO A N 1
ATOM 691 C CA . PRO A 1 87 ? -5.82 -1.673 -15.82 1 96.44 87 PRO A CA 1
ATOM 692 C C . PRO A 1 87 ? -4.383 -1.16 -15.914 1 96.44 87 PRO A C 1
ATOM 694 O O . PRO A 1 87 ? -3.777 -1.203 -16.984 1 96.44 87 PRO A O 1
ATOM 697 N N . ARG A 1 88 ? -3.863 -0.699 -14.797 1 97.06 88 ARG A N 1
ATOM 698 C CA . ARG A 1 88 ? -2.488 -0.221 -14.695 1 97.06 88 ARG A CA 1
ATOM 699 C C . ARG A 1 88 ? -2.088 -0.031 -13.234 1 97.06 88 ARG A C 1
ATOM 701 O O . ARG A 1 88 ? -2.889 0.432 -12.422 1 97.06 88 ARG A O 1
ATOM 708 N N . ILE A 1 89 ? -0.921 -0.387 -12.914 1 98 89 ILE A N 1
ATOM 709 C CA . ILE A 1 89 ? -0.263 -0.027 -11.664 1 98 89 ILE A CA 1
ATOM 710 C C . ILE A 1 89 ? 1.047 0.701 -11.961 1 98 89 ILE A C 1
ATOM 712 O O . ILE A 1 89 ? 1.836 0.256 -12.797 1 98 89 ILE A O 1
ATOM 716 N N . THR A 1 90 ? 1.242 1.792 -11.375 1 98.56 90 THR A N 1
ATOM 717 C CA . THR A 1 90 ? 2.498 2.527 -11.484 1 98.56 90 THR A CA 1
ATOM 718 C C . THR A 1 90 ? 3.125 2.729 -10.109 1 98.56 90 THR A C 1
ATOM 720 O O . THR A 1 90 ? 2.434 3.084 -9.148 1 98.56 90 THR A O 1
ATOM 723 N N . ARG A 1 91 ? 4.395 2.432 -10.008 1 98.75 91 ARG A N 1
ATOM 724 C CA . ARG A 1 91 ? 5.145 2.689 -8.789 1 98.75 91 ARG A CA 1
ATOM 725 C C . ARG A 1 91 ? 6.289 3.666 -9.039 1 98.75 91 ARG A C 1
ATOM 727 O O . ARG A 1 91 ? 7.016 3.533 -10.031 1 98.75 91 ARG A O 1
ATOM 734 N N . LEU A 1 92 ? 6.379 4.629 -8.227 1 98.94 92 LEU A N 1
ATOM 735 C CA . LEU A 1 92 ? 7.523 5.531 -8.164 1 98.94 92 LEU A CA 1
ATOM 736 C C . LEU A 1 92 ? 8.453 5.152 -7.02 1 98.94 92 LEU A C 1
ATOM 738 O O . LEU A 1 92 ? 8.07 5.238 -5.848 1 98.94 92 LEU A O 1
ATOM 742 N N . PHE A 1 93 ? 9.633 4.703 -7.34 1 98.88 93 PHE A N 1
ATOM 743 C CA . PHE A 1 93 ? 10.672 4.449 -6.352 1 98.88 93 PHE A CA 1
ATOM 744 C C . PHE A 1 93 ? 11.609 5.645 -6.23 1 98.88 93 PHE A C 1
ATOM 746 O O . PHE A 1 93 ? 12.039 6.207 -7.238 1 98.88 93 PHE A O 1
ATOM 753 N N . GLY A 1 94 ? 11.836 6.027 -5.004 1 98.75 94 GLY A N 1
ATOM 754 C CA . GLY A 1 94 ? 12.703 7.184 -4.859 1 98.75 94 GLY A CA 1
ATOM 755 C C . GLY A 1 94 ? 13.227 7.371 -3.443 1 98.75 94 GLY A C 1
ATOM 756 O O . GLY A 1 94 ? 13.094 6.473 -2.609 1 98.75 94 GLY A O 1
ATOM 757 N N . ARG A 1 95 ? 13.898 8.492 -3.25 1 98.88 95 ARG A N 1
ATOM 758 C CA . ARG A 1 95 ? 14.359 8.945 -1.943 1 98.88 95 ARG A CA 1
ATOM 759 C C . ARG A 1 95 ? 13.531 10.117 -1.444 1 98.88 95 ARG A C 1
ATOM 761 O O . ARG A 1 95 ? 13.383 11.125 -2.141 1 98.88 95 ARG A O 1
ATOM 768 N N . GLY A 1 96 ? 13.047 9.945 -0.242 1 98.88 96 GLY A N 1
ATOM 769 C CA . GLY A 1 96 ? 12.148 10.945 0.303 1 98.88 96 GLY A CA 1
ATOM 770 C C . GLY A 1 96 ? 12.836 11.938 1.221 1 98.88 96 GLY A C 1
ATOM 771 O O . GLY A 1 96 ? 13.859 11.617 1.833 1 98.88 96 GLY A O 1
ATOM 772 N N . THR A 1 97 ? 12.328 13.117 1.312 1 98.81 97 THR A N 1
ATOM 773 C CA . THR A 1 97 ? 12.68 14.141 2.283 1 98.81 97 THR A CA 1
ATOM 774 C C . THR A 1 97 ? 11.43 14.781 2.879 1 98.81 97 THR A C 1
ATOM 776 O O . THR A 1 97 ? 10.438 15 2.172 1 98.81 97 THR A O 1
ATOM 779 N N . VAL A 1 98 ? 11.539 15.078 4.16 1 98.88 98 VAL A N 1
ATOM 780 C CA . VAL A 1 98 ? 10.398 15.641 4.871 1 98.88 98 VAL A CA 1
ATOM 781 C C . VAL A 1 98 ? 10.641 17.125 5.145 1 98.88 98 VAL A C 1
ATOM 783 O O . VAL A 1 98 ? 11.672 17.5 5.695 1 98.88 98 VAL A O 1
ATOM 786 N N . HIS A 1 99 ? 9.711 17.953 4.742 1 98.81 99 HIS A N 1
ATOM 78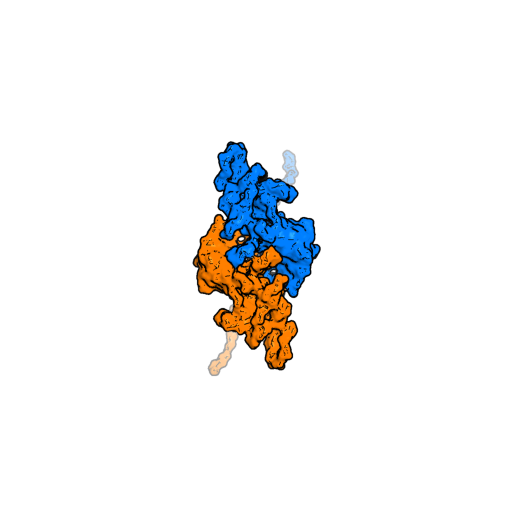7 C CA . HIS A 1 99 ? 9.68 19.359 5.129 1 98.81 99 HIS A CA 1
ATOM 788 C C . HIS A 1 99 ? 8.438 19.672 5.953 1 98.81 99 HIS A C 1
ATOM 790 O O . HIS A 1 99 ? 7.328 19.703 5.422 1 98.81 99 HIS A O 1
ATOM 796 N N . GLU A 1 100 ? 8.594 19.938 7.227 1 98.69 100 GLU A N 1
ATOM 797 C CA . GLU A 1 100 ? 7.484 20.109 8.156 1 98.69 100 GLU A CA 1
ATOM 798 C C . GLU A 1 100 ? 6.906 21.516 8.078 1 98.69 100 GLU A C 1
ATOM 800 O O . GLU A 1 100 ? 7.621 22.469 7.762 1 98.69 100 GLU A O 1
ATOM 805 N N . PHE A 1 101 ? 5.66 21.641 8.375 1 98.06 101 PHE A N 1
ATOM 806 C CA . PHE A 1 101 ? 5.012 22.938 8.562 1 98.06 101 PHE A CA 1
ATOM 807 C C . PHE A 1 101 ? 5.867 23.859 9.422 1 98.06 101 PHE A C 1
ATOM 809 O O . PHE A 1 101 ? 6.363 23.438 10.477 1 98.06 101 PHE A O 1
ATOM 816 N N . GLY A 1 102 ? 6.051 25.078 8.914 1 96.12 102 GLY A N 1
ATOM 817 C CA . GLY A 1 102 ? 6.793 26.062 9.688 1 96.12 102 GLY A CA 1
ATOM 818 C C . GLY A 1 102 ? 8.25 26.172 9.273 1 96.12 102 GLY A C 1
ATOM 819 O O . GLY A 1 102 ? 8.945 27.109 9.68 1 96.12 102 GLY A O 1
ATOM 820 N N . THR A 1 103 ? 8.766 25.219 8.586 1 97.81 103 THR A N 1
ATOM 821 C CA . THR A 1 103 ? 10.133 25.328 8.078 1 97.81 103 THR A CA 1
ATOM 822 C C . THR A 1 103 ? 10.172 26.188 6.816 1 97.81 103 THR A C 1
ATOM 824 O O . THR A 1 103 ? 9.172 26.297 6.109 1 97.81 103 THR A O 1
ATOM 827 N N . PRO A 1 104 ? 11.352 26.781 6.559 1 97.5 104 PRO A N 1
ATOM 828 C CA . PRO A 1 104 ? 11.477 27.578 5.332 1 97.5 104 PRO A CA 1
ATOM 829 C C . PRO A 1 104 ? 11.18 26.766 4.07 1 97.5 104 PRO A C 1
ATOM 831 O O . PRO A 1 104 ? 10.594 27.281 3.121 1 97.5 104 PRO A O 1
ATOM 834 N N . GLU A 1 105 ? 11.602 25.516 4.004 1 98.12 105 GLU A N 1
ATOM 835 C CA . GLU A 1 105 ? 11.383 24.656 2.844 1 98.12 105 GLU A CA 1
ATOM 836 C C . GLU A 1 105 ? 9.898 24.422 2.613 1 98.12 105 GLU A C 1
ATOM 838 O O . GLU A 1 105 ? 9.406 24.531 1.486 1 98.12 105 GLU A O 1
ATOM 843 N N . TYR A 1 106 ? 9.188 24.078 3.674 1 98.44 106 TYR A N 1
ATOM 844 C CA . TYR A 1 106 ? 7.742 23.875 3.588 1 98.44 106 TYR A CA 1
ATOM 845 C C . TYR A 1 106 ? 7.043 25.125 3.078 1 98.44 106 TYR A C 1
ATOM 847 O O . TYR A 1 106 ? 6.242 25.062 2.146 1 98.44 106 TYR A O 1
ATOM 855 N N . GLU A 1 107 ? 7.402 26.25 3.66 1 96.56 107 GLU A N 1
ATOM 856 C CA . GLU A 1 107 ? 6.746 27.516 3.348 1 96.56 107 GLU A CA 1
ATOM 857 C C . GLU A 1 107 ? 7.039 27.938 1.915 1 96.56 107 GLU A C 1
ATOM 859 O O . GLU A 1 107 ? 6.246 28.672 1.307 1 96.56 107 GLU A O 1
ATOM 864 N N . SER A 1 108 ? 8.141 27.578 1.397 1 97.62 108 SER A N 1
ATOM 865 C CA . SER A 1 108 ? 8.5 27.922 0.028 1 97.62 108 SER A CA 1
ATOM 866 C C . SER A 1 108 ? 7.719 27.094 -0.982 1 97.62 108 SER A C 1
ATOM 868 O O . SER A 1 108 ? 7.566 27.484 -2.139 1 97.62 108 SER A O 1
ATOM 870 N N . ILE A 1 109 ? 7.195 25.953 -0.588 1 97.88 109 ILE A N 1
ATOM 871 C CA . ILE A 1 109 ? 6.547 25.031 -1.504 1 97.88 109 ILE A CA 1
ATOM 872 C C . ILE A 1 109 ? 5.035 25.234 -1.479 1 97.88 109 ILE A C 1
ATOM 874 O O . ILE A 1 109 ? 4.387 25.25 -2.527 1 97.88 109 ILE A O 1
ATOM 878 N N . ILE A 1 110 ? 4.492 25.328 -0.273 1 96.75 110 ILE A N 1
ATOM 879 C CA . ILE A 1 110 ? 3.047 25.469 -0.124 1 96.75 110 ILE A CA 1
ATOM 880 C C . ILE A 1 110 ? 2.713 26.891 0.326 1 96.75 110 ILE A C 1
ATOM 882 O O . ILE A 1 110 ? 3.037 27.281 1.447 1 96.75 110 ILE A O 1
ATOM 886 N N . SER A 1 111 ? 2.049 27.609 -0.547 1 92.31 111 SER A N 1
ATOM 887 C CA . SER A 1 111 ? 1.582 28.938 -0.167 1 92.31 111 SER A CA 1
ATOM 888 C C . SER A 1 111 ? 0.398 28.844 0.791 1 92.31 111 SER A C 1
ATOM 890 O O . SER A 1 111 ? -0.317 27.844 0.816 1 92.31 111 SER A O 1
ATOM 892 N N . VAL A 1 112 ? 0.156 29.844 1.48 1 87.25 112 VAL A N 1
ATOM 893 C CA . VAL A 1 112 ? -0.848 29.906 2.537 1 87.25 112 VAL A CA 1
ATOM 894 C C . VAL A 1 112 ? -2.236 29.672 1.944 1 87.25 112 VAL A C 1
ATOM 896 O O . VAL A 1 112 ? -3.059 28.969 2.535 1 87.25 112 VAL A O 1
ATOM 899 N N . ASP A 1 113 ? -2.475 30.203 0.816 1 87.69 113 ASP A N 1
ATOM 900 C CA . ASP A 1 113 ? -3.801 30.172 0.207 1 87.69 113 ASP A CA 1
ATOM 901 C C . ASP A 1 113 ? -4.102 28.781 -0.363 1 87.69 113 ASP A C 1
ATOM 903 O O . ASP A 1 113 ? -5.262 28.453 -0.614 1 87.69 113 ASP A O 1
ATOM 907 N N . LYS A 1 114 ? -3.09 27.953 -0.52 1 91.38 114 LYS A N 1
ATOM 908 C CA . LYS A 1 114 ? -3.266 26.641 -1.14 1 91.38 114 LYS A CA 1
ATOM 909 C C . LYS A 1 114 ? -3.158 25.516 -0.106 1 91.38 114 LYS A C 1
ATOM 911 O O . LYS A 1 114 ? -3.475 24.375 -0.397 1 91.38 114 LYS A O 1
ATOM 916 N N . ARG A 1 115 ? -2.736 25.875 1.074 1 95.19 115 ARG A N 1
ATOM 917 C CA . ARG A 1 115 ? -2.52 24.875 2.127 1 95.19 115 ARG A CA 1
ATOM 918 C C . ARG A 1 115 ? -3.834 24.234 2.557 1 95.19 115 ARG A C 1
ATOM 920 O O . ARG A 1 115 ? -4.809 24.938 2.84 1 95.19 115 ARG A O 1
ATOM 927 N N . GLN A 1 116 ? -3.84 22.953 2.629 1 94.88 116 GLN A N 1
ATOM 928 C CA . GLN A 1 116 ? -5.016 22.219 3.084 1 94.88 116 GLN A CA 1
ATOM 929 C C . GLN A 1 116 ? -5.059 22.141 4.609 1 94.88 116 GLN A C 1
ATOM 931 O O . GLN A 1 116 ? -4.016 22.078 5.262 1 94.88 116 GLN A O 1
ATOM 936 N N . PRO A 1 117 ? -6.297 22.156 5.152 1 94.94 117 PRO A N 1
ATOM 937 C CA . PRO A 1 117 ? -6.379 21.938 6.602 1 94.94 117 PRO A CA 1
ATOM 938 C C . PRO A 1 117 ? -5.715 20.641 7.043 1 94.94 117 PRO A C 1
ATOM 940 O O . PRO A 1 117 ? -5.922 19.594 6.422 1 94.94 117 PRO A O 1
ATOM 943 N N . GLY A 1 118 ? -4.918 20.766 8.055 1 96.19 118 GLY A N 1
ATOM 944 C CA . GLY A 1 118 ? -4.277 19.578 8.586 1 96.19 118 GLY A CA 1
ATOM 945 C C . GLY A 1 118 ? -2.947 19.266 7.922 1 96.19 118 GLY A C 1
ATOM 946 O O . GLY A 1 118 ? -2.285 18.297 8.273 1 96.19 118 GLY A O 1
ATOM 947 N N . SER A 1 119 ? -2.547 20.109 6.965 1 97.5 119 SER A N 1
ATOM 948 C CA . SER A 1 119 ? -1.256 19.906 6.312 1 97.5 119 SER A CA 1
ATOM 949 C C . SER A 1 119 ? -0.111 20 7.316 1 97.5 119 SER A C 1
ATOM 951 O O . SER A 1 119 ? 0.099 21.047 7.938 1 97.5 119 SER A O 1
ATOM 953 N N . ARG A 1 120 ? 0.603 18.938 7.484 1 97.94 120 ARG A N 1
ATOM 954 C CA . ARG A 1 120 ? 1.627 18.938 8.523 1 97.94 120 ARG A CA 1
ATOM 955 C C . ARG A 1 120 ? 3.025 18.906 7.918 1 97.94 120 ARG A C 1
ATOM 957 O O . ARG A 1 120 ? 4.004 19.234 8.586 1 97.94 120 ARG A O 1
ATOM 964 N N . SER A 1 121 ? 3.094 18.406 6.648 1 98.62 121 SER A N 1
ATOM 965 C CA . SER A 1 121 ? 4.402 18.359 6.004 1 98.62 121 SER A CA 1
ATOM 966 C C . SER A 1 121 ? 4.266 18.188 4.492 1 98.62 121 SER A C 1
ATOM 968 O O . SER A 1 121 ? 3.172 17.922 3.988 1 98.62 121 SER A O 1
ATOM 970 N N . VAL A 1 122 ? 5.367 18.469 3.846 1 98.69 122 VAL A N 1
ATOM 971 C CA . VAL A 1 122 ? 5.602 18.062 2.463 1 98.69 122 VAL A CA 1
ATOM 972 C C . VAL A 1 122 ? 6.543 16.859 2.426 1 98.69 122 VAL A C 1
ATOM 974 O O . VAL A 1 122 ? 7.613 16.891 3.037 1 98.69 122 VAL A O 1
ATOM 977 N N . ILE A 1 123 ? 6.121 15.836 1.778 1 98.88 123 ILE A N 1
ATOM 978 C CA . ILE A 1 123 ? 7.027 14.727 1.5 1 98.88 123 ILE A CA 1
ATOM 979 C C . ILE A 1 123 ? 7.523 14.82 0.058 1 98.88 123 ILE A C 1
ATOM 981 O O . ILE A 1 123 ? 6.75 14.633 -0.883 1 98.88 123 ILE A O 1
ATOM 985 N N . MET A 1 124 ? 8.766 15.102 -0.08 1 98.81 124 MET A N 1
ATOM 986 C CA . MET A 1 124 ? 9.43 15.18 -1.38 1 98.81 124 MET A CA 1
ATOM 987 C C . MET A 1 124 ? 9.984 13.812 -1.786 1 98.81 124 MET A C 1
ATOM 989 O O . MET A 1 124 ? 10.492 13.07 -0.946 1 98.81 124 MET A O 1
ATOM 993 N N . LEU A 1 125 ? 9.867 13.523 -3.051 1 98.88 125 LEU A N 1
ATOM 994 C CA . LEU A 1 125 ? 10.445 12.289 -3.57 1 98.88 125 LEU A CA 1
ATOM 995 C C . LEU A 1 125 ? 11.336 12.57 -4.777 1 98.88 125 LEU A C 1
ATOM 997 O O . LEU A 1 125 ? 10.867 13.109 -5.785 1 98.88 125 LEU A O 1
ATOM 1001 N N . ASP A 1 126 ? 12.609 12.266 -4.641 1 98.88 126 ASP A N 1
ATOM 1002 C CA . ASP A 1 126 ? 13.5 12.148 -5.793 1 98.88 126 ASP A CA 1
ATOM 1003 C C . ASP A 1 126 ? 13.383 10.773 -6.445 1 98.88 126 ASP A C 1
ATOM 1005 O O . ASP A 1 126 ? 13.906 9.789 -5.922 1 98.88 126 ASP A O 1
ATOM 1009 N N . VAL A 1 127 ? 12.742 10.727 -7.605 1 98.88 127 VAL A N 1
ATOM 1010 C CA . VAL A 1 127 ? 12.406 9.477 -8.266 1 98.88 127 VAL A CA 1
ATOM 1011 C C . VAL A 1 127 ? 13.625 8.945 -9.023 1 98.88 127 VAL A C 1
ATOM 1013 O O . VAL A 1 127 ? 14.219 9.656 -9.836 1 98.88 127 VAL A O 1
ATOM 1016 N N . TYR A 1 128 ? 13.984 7.668 -8.797 1 98.75 128 TYR A N 1
ATOM 1017 C CA . TYR A 1 128 ? 15.102 7.109 -9.547 1 98.75 128 TYR A CA 1
ATOM 1018 C C . TYR A 1 128 ? 14.664 5.91 -10.375 1 98.75 128 TYR A C 1
ATOM 1020 O O . TYR A 1 128 ? 15.438 5.387 -11.18 1 98.75 128 TYR A O 1
ATOM 1028 N N . LYS A 1 129 ? 13.508 5.406 -10.18 1 98.69 129 LYS A N 1
ATOM 1029 C CA . LYS A 1 129 ? 12.953 4.281 -10.93 1 98.69 129 LYS A CA 1
ATOM 1030 C C . LYS A 1 129 ? 11.43 4.324 -10.938 1 98.69 129 LYS A C 1
ATOM 1032 O O . LYS A 1 129 ? 10.805 4.633 -9.93 1 98.69 129 LYS A O 1
ATOM 1037 N N . VAL A 1 130 ? 10.844 4.02 -12.094 1 98.81 130 VAL A N 1
ATOM 1038 C CA . VAL A 1 130 ? 9.398 3.953 -12.273 1 98.81 130 VAL A CA 1
ATOM 1039 C C . VAL A 1 130 ? 9.016 2.604 -12.875 1 98.81 130 VAL A C 1
ATOM 1041 O O . VAL A 1 130 ? 9.688 2.111 -13.789 1 98.81 130 VAL A O 1
ATOM 1044 N N . SER A 1 131 ? 8.039 2.02 -12.305 1 98 131 SER A N 1
ATOM 1045 C CA . SER A 1 131 ? 7.512 0.802 -12.914 1 98 131 SER A CA 1
ATOM 1046 C C . SER A 1 131 ? 6.066 0.992 -13.367 1 98 131 SER A C 1
ATOM 1048 O O . SER A 1 131 ? 5.289 1.684 -12.711 1 98 131 SER A O 1
ATOM 1050 N N . SER A 1 132 ? 5.727 0.432 -14.445 1 96.06 132 SER A N 1
ATOM 1051 C CA . SER A 1 132 ? 4.355 0.331 -14.938 1 96.06 132 SER A CA 1
ATOM 1052 C C . SER A 1 132 ? 3.984 -1.116 -15.25 1 96.06 132 SER A C 1
ATOM 1054 O O . SER A 1 132 ? 4.641 -1.77 -16.062 1 96.06 132 SER A O 1
ATOM 1056 N N . SER A 1 133 ? 2.957 -1.59 -14.602 1 93.56 133 SER A N 1
ATOM 1057 C CA . SER A 1 133 ? 2.523 -2.973 -14.766 1 93.56 133 SER A CA 1
ATOM 1058 C C . SER A 1 133 ? 1.028 -3.051 -15.062 1 93.56 133 SER A C 1
ATOM 1060 O O . SER A 1 133 ? 0.333 -2.033 -15.047 1 93.56 133 SER A O 1
ATOM 1062 N N . CYS A 1 134 ? 0.488 -4.168 -15.367 1 86.75 134 CYS A N 1
ATOM 1063 C CA . CYS A 1 134 ? -0.83 -4.344 -15.961 1 86.75 134 CYS A CA 1
ATOM 1064 C C . CYS A 1 134 ? -1.932 -3.994 -14.969 1 86.75 134 CYS A C 1
ATOM 1066 O O . CYS A 1 134 ? -2.902 -3.32 -15.328 1 86.75 134 CYS A O 1
ATOM 1068 N N . GLY A 1 135 ? -1.828 -4.512 -13.742 1 90.19 135 GLY A N 1
ATOM 1069 C CA . GLY A 1 135 ? -2.869 -4.223 -12.766 1 90.19 135 GLY A CA 1
ATOM 1070 C C . GLY A 1 135 ? -4.137 -5.027 -12.992 1 90.19 135 GLY A C 1
ATOM 1071 O O . GLY A 1 135 ? -5.23 -4.582 -12.656 1 90.19 135 GLY A O 1
ATOM 1072 N N . TYR A 1 136 ? -4 -6.195 -13.547 1 93.5 136 TYR A N 1
ATOM 1073 C CA . TYR A 1 136 ? -5.137 -6.992 -14.008 1 93.5 136 TYR A CA 1
ATOM 1074 C C . TYR A 1 136 ? -5.973 -7.473 -12.828 1 93.5 136 TYR A C 1
ATOM 1076 O O . TYR A 1 136 ? -7.141 -7.824 -12.992 1 93.5 136 TYR A O 1
ATOM 1084 N N . ALA A 1 137 ? -5.422 -7.484 -11.68 1 94.31 137 ALA A N 1
ATOM 1085 C CA . ALA A 1 137 ? -6.141 -7.988 -10.516 1 94.31 137 ALA A CA 1
ATOM 1086 C C . ALA A 1 137 ? -6.855 -6.859 -9.781 1 94.31 137 ALA A C 1
ATOM 1088 O O . ALA A 1 137 ? -7.605 -7.105 -8.828 1 94.31 137 ALA A O 1
ATOM 1089 N N . VAL A 1 138 ? -6.609 -5.598 -10.125 1 97.44 138 VAL A N 1
ATOM 1090 C CA . VAL A 1 138 ? -7.27 -4.457 -9.5 1 97.44 138 VAL A CA 1
ATOM 1091 C C . VAL A 1 138 ? -8.719 -4.383 -9.961 1 97.44 138 VAL A C 1
ATOM 1093 O O . VAL A 1 138 ? -8.992 -4.273 -11.156 1 97.44 138 VAL A O 1
ATOM 1096 N N . PRO A 1 139 ? -9.672 -4.398 -9.047 1 97.88 139 PRO A N 1
ATOM 1097 C CA . PRO A 1 139 ? -11.078 -4.32 -9.445 1 97.88 139 PRO A CA 1
ATOM 1098 C C . PRO A 1 139 ? -11.438 -2.975 -10.07 1 97.88 139 PRO A C 1
ATOM 1100 O O . PRO A 1 139 ? -10.703 -1.999 -9.914 1 97.88 139 PRO A O 1
ATOM 1103 N N . LEU A 1 140 ? -12.57 -3.051 -10.727 1 98.19 140 LEU A N 1
ATOM 1104 C CA . LEU A 1 140 ? -13.164 -1.83 -11.258 1 98.19 140 LEU A CA 1
ATOM 1105 C C . LEU A 1 140 ? -14.031 -1.144 -10.203 1 98.19 140 LEU A C 1
ATOM 1107 O O . LEU A 1 140 ? -14.883 -1.781 -9.586 1 98.19 140 LEU A O 1
ATOM 1111 N N . TYR A 1 141 ? -13.766 0.106 -10 1 98.38 141 TYR A N 1
ATOM 1112 C CA . TYR A 1 141 ? -14.547 0.973 -9.133 1 98.38 141 TYR A CA 1
ATOM 1113 C C . TYR A 1 141 ? -14.961 2.248 -9.859 1 98.38 141 TYR A C 1
ATOM 1115 O O . TYR A 1 141 ? -14.297 2.666 -10.812 1 98.38 141 TYR A O 1
ATOM 1123 N N . THR A 1 142 ? -16.016 2.844 -9.414 1 98.38 142 THR A N 1
ATOM 1124 C CA . THR A 1 142 ? -16.391 4.184 -9.852 1 98.38 142 THR A CA 1
ATOM 1125 C C . THR A 1 142 ? -16.188 5.195 -8.727 1 98.38 142 THR A C 1
ATOM 1127 O O . THR A 1 142 ? -16.672 5.004 -7.613 1 98.38 142 THR A O 1
ATOM 1130 N N . PHE A 1 143 ? -15.5 6.227 -9.094 1 98.38 143 PHE A N 1
ATOM 1131 C CA . PHE A 1 143 ? -15.289 7.289 -8.117 1 98.38 143 PHE A CA 1
ATOM 1132 C C . PHE A 1 143 ? -16.594 8.023 -7.824 1 98.38 143 PHE A C 1
ATOM 1134 O O . PHE A 1 143 ? -17.328 8.375 -8.742 1 98.38 143 PHE A O 1
ATOM 1141 N N . LYS A 1 144 ? -16.781 8.266 -6.547 1 98.12 144 LYS A N 1
ATOM 1142 C CA . LYS A 1 144 ? -17.969 9.008 -6.148 1 98.12 144 LYS A CA 1
ATOM 1143 C C . LYS A 1 144 ? -17.609 10.391 -5.621 1 98.12 144 LYS A C 1
ATOM 1145 O O . LYS A 1 144 ? -18.094 11.406 -6.125 1 98.12 144 LYS A O 1
ATOM 1150 N N . ALA A 1 145 ? -16.734 10.422 -4.578 1 97.44 145 ALA A N 1
ATOM 1151 C CA . ALA A 1 145 ? -16.359 11.695 -3.961 1 97.44 145 ALA A CA 1
ATOM 1152 C C . ALA A 1 145 ? -15.227 11.508 -2.955 1 97.44 145 ALA A C 1
ATOM 1154 O O . ALA A 1 145 ? -14.992 10.398 -2.479 1 97.44 145 ALA A O 1
ATOM 1155 N N . HIS A 1 146 ? -14.555 12.539 -2.754 1 97.06 146 HIS A N 1
ATOM 1156 C CA . HIS A 1 146 ? -13.672 12.57 -1.596 1 97.06 146 HIS A CA 1
ATOM 1157 C C . HIS A 1 146 ? -14.461 12.758 -0.303 1 97.06 146 HIS A C 1
ATOM 1159 O O . HIS A 1 146 ? -15.461 13.477 -0.279 1 97.06 146 HIS A O 1
ATOM 1165 N N . ARG A 1 147 ? -14 12.109 0.731 1 95.44 147 ARG A N 1
ATOM 1166 C CA . ARG A 1 147 ? -14.594 12.367 2.041 1 95.44 147 ARG A CA 1
ATOM 1167 C C . ARG A 1 147 ? -14.148 13.711 2.596 1 95.44 147 ARG A C 1
ATOM 1169 O O . ARG A 1 147 ? -12.992 14.117 2.408 1 95.44 147 ARG A O 1
ATOM 1176 N N . LEU A 1 148 ? -14.977 14.328 3.348 1 91.81 148 LEU A N 1
ATOM 1177 C CA . LEU A 1 148 ? -14.68 15.68 3.814 1 91.81 148 LEU A CA 1
ATOM 1178 C C . LEU A 1 148 ? -14.227 15.664 5.27 1 91.81 148 LEU A C 1
ATOM 1180 O O . LEU A 1 148 ? -13.656 16.641 5.758 1 91.81 148 LEU A O 1
ATOM 1184 N N . LYS A 1 149 ? -14.422 14.57 5.848 1 89.94 149 LYS A N 1
ATOM 1185 C CA . LYS A 1 149 ? -14.336 14.484 7.301 1 89.94 149 LYS A CA 1
ATOM 1186 C C . LYS A 1 149 ? -12.945 14.867 7.793 1 89.94 149 LYS A C 1
ATOM 1188 O O . LYS A 1 149 ? -12.797 15.539 8.812 1 89.94 149 LYS A O 1
ATOM 1193 N N . LEU A 1 150 ? -11.945 14.422 7.129 1 93.38 150 LEU A N 1
ATOM 1194 C CA . LEU A 1 150 ? -10.586 14.703 7.578 1 93.38 150 LEU A CA 1
ATOM 1195 C C . LEU A 1 150 ? -10.32 16.203 7.59 1 93.38 150 LEU A C 1
ATOM 1197 O O . LEU A 1 150 ? -9.867 16.75 8.602 1 93.38 150 LEU A O 1
ATOM 1201 N N . LYS A 1 151 ? -10.555 16.859 6.523 1 92.44 151 LYS A N 1
ATOM 1202 C CA . LYS A 1 151 ? -10.297 18.281 6.398 1 92.44 151 LYS A CA 1
ATOM 1203 C C . LYS A 1 151 ? -11.125 19.078 7.406 1 92.44 151 LYS A C 1
ATOM 1205 O O . LYS A 1 151 ? -10.625 20.047 8 1 92.44 151 LYS A O 1
ATOM 1210 N N . GLU A 1 152 ? -12.352 18.703 7.598 1 92.94 152 GLU A N 1
ATOM 1211 C CA . GLU A 1 152 ? -13.211 19.375 8.562 1 92.94 152 GLU A CA 1
ATOM 1212 C C . GLU A 1 152 ? -12.664 19.234 9.984 1 92.94 152 GLU A C 1
ATOM 1214 O O . GLU A 1 152 ? -12.633 20.203 10.742 1 92.94 152 GLU A O 1
ATOM 1219 N N . SER A 1 153 ? -12.305 18.031 10.258 1 93.38 153 SER A N 1
ATOM 1220 C CA . SER A 1 153 ? -11.781 17.75 11.594 1 93.38 153 SER A CA 1
ATOM 1221 C C . SER A 1 153 ? -10.547 18.594 11.883 1 93.38 153 SER A C 1
ATOM 1223 O O . SER A 1 153 ? -10.438 19.203 12.945 1 93.38 153 SER A O 1
ATOM 1225 N N . PHE A 1 154 ? -9.672 18.703 10.914 1 95.12 154 PHE A N 1
ATOM 1226 C CA . PHE A 1 154 ? -8.414 19.391 11.188 1 95.12 154 PHE A CA 1
ATOM 1227 C C . PHE A 1 154 ? -8.57 20.891 11 1 95.12 154 PHE A C 1
ATOM 1229 O O . PHE A 1 154 ? -7.832 21.688 11.594 1 95.12 154 PHE A O 1
ATOM 1236 N N . ALA A 1 155 ? -9.516 21.312 10.195 1 94.88 155 ALA A N 1
ATOM 1237 C CA . ALA A 1 155 ? -9.852 22.734 10.172 1 94.88 155 ALA A CA 1
ATOM 1238 C C . ALA A 1 155 ? -10.312 23.219 11.539 1 94.88 155 ALA A C 1
ATOM 1240 O O . ALA A 1 155 ? -9.93 24.297 11.984 1 94.88 155 ALA A O 1
ATOM 1241 N N . ARG A 1 156 ? -11.117 22.469 12.172 1 94.81 156 ARG A N 1
ATOM 1242 C CA . ARG A 1 156 ? -11.602 22.812 13.508 1 94.81 156 ARG A CA 1
ATOM 1243 C C . ARG A 1 156 ? -10.445 22.906 14.5 1 94.81 156 ARG A C 1
ATOM 1245 O O . ARG A 1 156 ? -10.422 23.812 15.336 1 94.81 156 ARG A O 1
ATOM 1252 N N . LYS A 1 157 ? -9.562 22.016 14.438 1 95.94 157 LYS A N 1
ATOM 1253 C CA . LYS A 1 157 ? -8.414 22.047 15.336 1 95.94 157 LYS A CA 1
ATOM 1254 C C . LYS A 1 157 ? -7.547 23.266 15.062 1 95.94 157 LYS A C 1
ATOM 1256 O O . LYS A 1 157 ? -6.953 23.844 15.984 1 95.94 157 LYS A O 1
ATOM 1261 N N . GLU A 1 158 ? -7.363 23.578 13.812 1 95.31 158 GLU A N 1
ATOM 1262 C CA . GLU A 1 158 ? -6.629 24.781 13.469 1 95.31 158 GLU A CA 1
ATOM 1263 C C . GLU A 1 158 ? -7.328 26.031 14.023 1 95.31 158 GLU A C 1
ATOM 1265 O O . GLU A 1 158 ? -6.672 26.953 14.492 1 95.31 158 GLU A O 1
ATOM 1270 N N . ASP A 1 159 ? -8.617 26.062 13.969 1 93.94 159 ASP A N 1
ATOM 1271 C CA . ASP A 1 159 ? -9.391 27.172 14.508 1 93.94 159 ASP A CA 1
ATOM 1272 C C . ASP A 1 159 ? -9.125 27.359 16 1 93.94 159 ASP A C 1
ATOM 1274 O O . ASP A 1 159 ? -9.078 28.484 16.5 1 93.94 159 ASP A O 1
ATOM 1278 N N . GLU A 1 160 ? -9.039 26.219 16.672 1 93.88 160 GLU A N 1
ATOM 1279 C CA . GLU A 1 160 ? -8.703 26.281 18.094 1 93.88 160 GLU A CA 1
ATOM 1280 C C . GLU A 1 160 ? -7.344 26.938 18.312 1 93.88 160 GLU A C 1
ATOM 1282 O O . GLU A 1 160 ? -7.176 27.75 19.234 1 93.88 160 GLU A O 1
ATOM 1287 N N . ASP A 1 161 ? -6.418 26.594 17.516 1 94 161 ASP A N 1
ATOM 1288 C CA . ASP A 1 161 ? -5.094 27.203 17.594 1 94 161 ASP A CA 1
ATOM 1289 C C . ASP A 1 161 ? -5.16 28.703 17.312 1 94 161 ASP A C 1
ATOM 1291 O O . ASP A 1 161 ? -4.512 29.5 17.984 1 94 161 ASP A O 1
ATOM 1295 N N . ILE A 1 162 ? -5.879 29.078 16.281 1 91.75 162 ILE A N 1
ATOM 1296 C CA . ILE A 1 162 ? -6.031 30.484 15.891 1 91.75 162 ILE A CA 1
ATOM 1297 C C . ILE A 1 162 ? -6.645 31.281 17.031 1 91.75 162 ILE A C 1
ATOM 1299 O O . ILE A 1 162 ? -6.16 32.344 17.391 1 91.75 162 ILE A O 1
ATOM 1303 N N . SER A 1 163 ? -7.68 30.75 17.578 1 89.69 163 SER A N 1
ATOM 1304 C CA . SER A 1 163 ? -8.375 31.422 18.688 1 89.69 163 SER A CA 1
ATOM 1305 C C . SER A 1 163 ? -7.449 31.609 19.891 1 89.69 163 SER A C 1
ATOM 1307 O O . SER A 1 163 ? -7.477 32.656 20.531 1 89.69 163 SER A O 1
ATOM 1309 N N . ALA A 1 164 ? -6.68 30.625 20.203 1 88.88 164 ALA A N 1
ATOM 1310 C CA . ALA A 1 164 ? -5.773 30.688 21.344 1 88.88 164 ALA A CA 1
ATOM 1311 C C . ALA A 1 164 ? -4.684 31.734 21.109 1 88.88 164 ALA A C 1
ATOM 1313 O O . ALA A 1 164 ? -4.27 32.438 22.031 1 88.88 164 ALA A O 1
ATOM 1314 N N . SER A 1 165 ? -4.121 31.812 19.984 1 83.56 165 SER A N 1
ATOM 1315 C CA . SER A 1 165 ? -3.084 32.781 19.656 1 83.56 165 SER A CA 1
ATOM 1316 C C . SER A 1 165 ? -3.613 34.219 19.766 1 83.56 165 SER A C 1
ATOM 1318 O O . SER A 1 165 ? -2.891 35.125 20.172 1 83.56 165 SER A O 1
ATOM 1320 N N . ALA A 1 166 ? -4.758 34.438 19.359 1 78.5 166 ALA A N 1
ATOM 1321 C CA . ALA A 1 166 ? -5.379 35.75 19.406 1 78.5 166 ALA A CA 1
ATOM 1322 C C . ALA A 1 166 ? -5.527 36.25 20.844 1 78.5 166 ALA A C 1
ATOM 1324 O O . ALA A 1 166 ? -5.477 37.438 21.125 1 78.5 166 ALA A O 1
ATOM 1325 N N . HIS A 1 167 ? -5.559 35.312 21.734 1 73.69 167 HIS A N 1
ATOM 1326 C CA . HIS A 1 167 ? -5.773 35.688 23.125 1 73.69 167 HIS A CA 1
ATOM 1327 C C . HIS A 1 167 ? -4.469 35.625 23.922 1 73.69 167 HIS A C 1
ATOM 1329 O O . HIS A 1 167 ? -4.473 35.781 25.141 1 73.69 167 HIS A O 1
ATOM 1335 N N . GLY A 1 168 ? -3.344 35.469 23.219 1 66.75 168 GLY A N 1
ATOM 1336 C CA . GLY A 1 168 ? -2.045 35.438 23.875 1 66.75 168 GLY A CA 1
ATOM 1337 C C . GLY A 1 168 ? -1.87 34.281 24.828 1 66.75 168 GLY A C 1
ATOM 1338 O O . GLY A 1 168 ? -1.19 34.406 25.844 1 66.75 168 GLY A O 1
ATOM 1339 N N . GLU A 1 169 ? -2.523 33.219 24.641 1 62.69 169 GLU A N 1
ATOM 1340 C CA . GLU A 1 169 ? -2.631 32.188 25.641 1 62.69 169 GLU A CA 1
ATOM 1341 C C . GLU A 1 169 ? -1.553 31.125 25.453 1 62.69 169 GLU A C 1
ATOM 1343 O O . GLU A 1 169 ? -1.564 30.391 24.469 1 62.69 169 GLU A O 1
ATOM 1348 N N . PRO A 1 170 ? -0.292 31.297 25.953 1 63.66 170 PRO A N 1
ATOM 1349 C CA . PRO A 1 170 ? 0.387 30.016 26.188 1 63.66 170 PRO A CA 1
ATOM 1350 C C . PRO A 1 170 ? -0.282 29.172 27.266 1 63.66 170 PRO A C 1
ATOM 1352 O O . PRO A 1 170 ? -1.012 29.719 28.109 1 63.66 170 PRO A O 1
ATOM 1355 N N . PRO A 1 171 ? -0.273 27.734 27.047 1 70.12 171 PRO A N 1
ATOM 1356 C CA . PRO A 1 171 ? 0.31 26.703 26.188 1 70.12 171 PRO A CA 1
ATOM 1357 C C . PRO A 1 171 ? -0.559 26.375 24.969 1 70.12 171 PRO A C 1
ATOM 1359 O O . PRO A 1 171 ? -1.662 26.906 24.844 1 70.12 171 PRO A O 1
ATOM 1362 N N . LEU A 1 172 ? -0.098 25.531 24.141 1 81.94 172 LEU A N 1
ATOM 1363 C CA . LEU A 1 172 ? -0.883 25.016 23.016 1 81.94 172 LEU A CA 1
ATOM 1364 C C . LEU A 1 172 ? -2.254 24.547 23.5 1 81.94 172 LEU A C 1
ATOM 1366 O O . LEU A 1 172 ? -2.359 23.844 24.5 1 81.94 172 LEU A O 1
ATOM 1370 N N . PRO A 1 173 ? -3.309 25.078 22.906 1 91 173 PRO A N 1
ATOM 1371 C CA . PRO A 1 173 ? -4.621 24.547 23.281 1 91 173 PRO A CA 1
ATOM 1372 C C . PRO A 1 173 ? -4.734 23.031 23.062 1 91 173 PRO A C 1
ATOM 1374 O O . PRO A 1 173 ? -4.328 22.531 22.016 1 91 173 PRO A O 1
ATOM 1377 N N . GLU A 1 174 ? -5.32 22.312 24 1 91.75 174 GLU A N 1
ATOM 1378 C CA . GLU A 1 174 ? -5.398 20.859 23.984 1 91.75 174 GLU A CA 1
ATOM 1379 C C . GLU A 1 174 ? -6.203 20.375 22.781 1 91.75 174 GLU A C 1
ATOM 1381 O O . GLU A 1 174 ? -5.98 19.266 22.281 1 91.75 174 GLU A O 1
ATOM 1386 N N . LYS A 1 175 ? -7.066 21.125 22.328 1 93.81 175 LYS A N 1
ATOM 1387 C CA . LYS A 1 175 ? -7.918 20.734 21.203 1 93.81 175 LYS A CA 1
ATOM 1388 C C . LYS A 1 175 ? -7.344 21.234 19.875 1 93.81 175 LYS A C 1
ATOM 1390 O O . LYS A 1 175 ? -7.973 21.078 18.828 1 93.81 175 LYS A O 1
ATOM 1395 N N . GLY A 1 176 ? -6.219 21.859 19.938 1 96.12 176 GLY A N 1
ATOM 1396 C CA . GLY A 1 176 ? -5.594 22.422 18.75 1 96.12 176 GLY A CA 1
ATOM 1397 C C . GLY A 1 176 ? -4.805 21.406 17.953 1 96.12 176 GLY A C 1
ATOM 1398 O O . GLY A 1 176 ? -4.523 20.312 18.438 1 96.12 176 GLY A O 1
ATOM 1399 N N . LEU A 1 177 ? -4.406 21.781 16.734 1 96.88 177 LEU A N 1
ATOM 1400 C CA . LEU A 1 177 ? -3.707 20.891 15.805 1 96.88 177 LEU A CA 1
ATOM 1401 C C . LEU A 1 177 ? -2.264 20.672 16.25 1 96.88 177 LEU A C 1
ATOM 1403 O O . LEU A 1 177 ? -1.751 19.562 16.172 1 96.88 177 LEU A O 1
ATOM 1407 N N . LYS A 1 178 ? -1.643 21.719 16.656 1 96.62 178 LYS A N 1
ATOM 1408 C CA . LYS A 1 178 ? -0.25 21.578 17.078 1 96.62 178 LYS A CA 1
ATOM 1409 C C . LYS A 1 178 ? -0.125 20.672 18.297 1 96.62 178 LYS A C 1
ATOM 1411 O O . LYS A 1 178 ? 0.813 19.875 18.391 1 96.62 178 LYS A O 1
ATOM 1416 N N . TYR A 1 179 ? -1.057 20.797 19.219 1 95.62 179 TYR A N 1
ATOM 1417 C CA . TYR A 1 179 ? -1.101 19.891 20.359 1 95.62 179 TYR A CA 1
ATOM 1418 C C . TYR A 1 179 ? -1.334 18.453 19.906 1 95.62 179 TYR A C 1
ATOM 1420 O O . TYR A 1 179 ? -0.703 17.531 20.422 1 95.62 179 TYR A O 1
ATOM 1428 N N . TYR A 1 180 ? -2.205 18.297 18.953 1 96.5 180 TYR A N 1
ATOM 1429 C CA . TYR A 1 180 ? -2.455 16.969 18.375 1 96.5 180 TYR A CA 1
ATOM 1430 C C . TYR A 1 180 ? -1.172 16.375 17.828 1 96.5 180 TYR A C 1
ATOM 1432 O O . TYR A 1 180 ? -0.873 15.203 18.078 1 96.5 180 TYR A O 1
ATOM 1440 N N . TRP A 1 181 ? -0.38 17.172 17.062 1 97.38 181 TRP A N 1
ATOM 1441 C CA . TRP A 1 181 ? 0.879 16.688 16.5 1 97.38 181 TRP A CA 1
ATOM 1442 C C . TRP A 1 181 ? 1.842 16.266 17.609 1 97.38 181 TRP A C 1
ATOM 1444 O O . TRP A 1 181 ? 2.508 15.234 17.484 1 97.38 181 TRP A O 1
ATOM 1454 N N . LYS A 1 182 ? 1.907 17.016 18.609 1 95.56 182 LYS A N 1
ATOM 1455 C CA . LYS A 1 182 ? 2.799 16.734 19.734 1 95.56 182 LYS A CA 1
ATOM 1456 C C . LYS A 1 182 ? 2.422 15.43 20.406 1 95.56 182 LYS A C 1
ATOM 1458 O O . LYS A 1 182 ? 3.297 14.648 20.812 1 95.56 182 LYS A O 1
ATOM 1463 N N . LEU A 1 183 ? 1.191 15.195 20.547 1 94.56 183 LEU A N 1
ATOM 1464 C CA . LEU A 1 183 ? 0.698 14.039 21.297 1 94.56 183 LEU A CA 1
ATOM 1465 C C . LEU A 1 183 ? 0.723 12.781 20.422 1 94.56 183 LEU A C 1
ATOM 1467 O O . LEU A 1 183 ? 1.063 11.703 20.906 1 94.56 183 LEU A O 1
ATOM 1471 N N . LYS A 1 184 ? 0.404 12.906 19.141 1 94.75 184 LYS A N 1
ATOM 1472 C CA . LYS A 1 184 ? 0.073 11.719 18.359 1 94.75 184 LYS A CA 1
ATOM 1473 C C . LYS A 1 184 ? 1.114 11.461 17.281 1 94.75 184 LYS A C 1
ATOM 1475 O O . LYS A 1 184 ? 1.191 10.359 16.734 1 94.75 184 LYS A O 1
ATOM 1480 N N . ASN A 1 185 ? 1.965 12.453 16.953 1 97.38 185 ASN A N 1
ATOM 1481 C CA . ASN A 1 185 ? 2.719 12.32 15.703 1 97.38 185 ASN A CA 1
ATOM 1482 C C . ASN A 1 185 ? 4.219 12.477 15.938 1 97.38 185 ASN A C 1
ATOM 1484 O O . ASN A 1 185 ? 4.984 12.641 14.992 1 97.38 185 ASN A O 1
ATOM 1488 N N . THR A 1 186 ? 4.68 12.414 17.125 1 97.56 186 THR A N 1
ATOM 1489 C CA . THR A 1 186 ? 6.094 12.672 17.375 1 97.56 186 THR A CA 1
ATOM 1490 C C . THR A 1 186 ? 6.898 11.383 17.328 1 97.56 186 THR A C 1
ATOM 1492 O O . THR A 1 186 ? 8.133 11.406 17.266 1 97.56 186 THR A O 1
ATOM 1495 N N . GLN A 1 187 ? 6.199 10.266 17.391 1 97.81 187 GLN A N 1
ATOM 1496 C CA . GLN A 1 187 ? 6.898 8.984 17.375 1 97.81 187 GLN A CA 1
ATOM 1497 C C . GLN A 1 187 ? 6.125 7.941 16.578 1 97.81 187 GLN A C 1
ATOM 1499 O O . GLN A 1 187 ? 4.898 7.883 16.641 1 97.81 187 GLN A O 1
ATOM 1504 N N . SER A 1 188 ? 6.848 7.148 15.836 1 97.94 188 SER A N 1
ATOM 1505 C CA . SER A 1 188 ? 6.234 6.051 15.086 1 97.94 188 SER A CA 1
ATOM 1506 C C . SER A 1 188 ? 5.922 4.871 16 1 97.94 188 SER A C 1
ATOM 1508 O O . SER A 1 188 ? 6.266 4.887 17.188 1 97.94 188 SER A O 1
ATOM 1510 N N . LEU A 1 189 ? 5.324 3.846 15.43 1 96.69 189 LEU A N 1
ATOM 1511 C CA . LEU A 1 189 ? 5.004 2.609 16.141 1 96.69 189 LEU A CA 1
ATOM 1512 C C . LEU A 1 189 ? 6.266 1.975 16.719 1 96.69 189 LEU A C 1
ATOM 1514 O O . LEU A 1 189 ? 6.219 1.349 17.781 1 96.69 189 LEU A O 1
ATOM 1518 N N . ASP A 1 190 ? 7.41 2.156 16.016 1 98.06 190 ASP A N 1
ATOM 1519 C CA . ASP A 1 190 ? 8.656 1.508 16.406 1 98.06 190 ASP A CA 1
ATOM 1520 C C . ASP A 1 190 ? 9.555 2.471 17.188 1 98.06 190 ASP A C 1
ATOM 1522 O O . ASP A 1 190 ? 10.742 2.207 17.359 1 98.06 190 ASP A O 1
ATOM 1526 N N . GLY A 1 191 ? 9.062 3.627 17.516 1 98 191 GLY A N 1
ATOM 1527 C CA . GLY A 1 191 ? 9.781 4.551 18.375 1 98 191 GLY A CA 1
ATOM 1528 C C . GLY A 1 191 ? 10.695 5.488 17.609 1 98 191 GLY A C 1
ATOM 1529 O O . GLY A 1 191 ? 11.555 6.148 18.188 1 98 191 GLY A O 1
ATOM 1530 N N . LEU A 1 192 ? 10.648 5.5 16.328 1 98.69 192 LEU A N 1
ATOM 1531 C CA . LEU A 1 192 ? 11.43 6.434 15.531 1 98.69 192 LEU A CA 1
ATOM 1532 C C . LEU A 1 192 ? 10.836 7.836 15.586 1 98.69 192 LEU A C 1
ATOM 1534 O O . LEU A 1 192 ? 9.617 7.992 15.695 1 98.69 192 LEU A O 1
ATOM 1538 N N . PRO A 1 193 ? 11.633 8.867 15.445 1 98.5 193 PRO A N 1
ATOM 1539 C CA . PRO A 1 193 ? 11.117 10.234 15.5 1 98.5 193 PRO A CA 1
ATOM 1540 C C . PRO A 1 193 ? 10.188 10.562 14.328 1 98.5 193 PRO A C 1
ATOM 1542 O O . PRO A 1 193 ? 10.523 10.297 13.172 1 98.5 193 PRO A O 1
ATOM 1545 N N . GLY A 1 194 ? 9.016 11.109 14.68 1 98.19 194 GLY A N 1
ATOM 1546 C CA . GLY A 1 194 ? 8.062 11.602 13.695 1 98.19 194 GLY A CA 1
ATOM 1547 C C . GLY A 1 194 ? 8.219 13.078 13.391 1 98.19 194 GLY A C 1
ATOM 1548 O O . GLY A 1 194 ? 9.297 13.523 12.984 1 98.19 194 GLY A O 1
ATOM 1549 N N . VAL A 1 195 ? 7.188 13.891 13.641 1 98 195 VAL A N 1
ATOM 1550 C CA . VAL A 1 195 ? 7.289 15.336 13.445 1 98 195 VAL A CA 1
ATOM 1551 C C . VAL A 1 195 ? 8.086 15.953 14.594 1 98 195 VAL A C 1
ATOM 1553 O O . VAL A 1 195 ? 7.871 15.609 15.766 1 98 195 VAL A O 1
ATOM 1556 N N . LEU A 1 196 ? 8.953 16.844 14.289 1 96.81 196 LEU A N 1
ATOM 1557 C CA . LEU A 1 196 ? 9.875 17.375 15.281 1 96.81 196 LEU A CA 1
ATOM 1558 C C . LEU A 1 196 ? 9.75 18.906 15.359 1 96.81 196 LEU A C 1
ATOM 1560 O O . LEU A 1 196 ? 10.016 19.484 16.406 1 96.81 196 LEU A O 1
ATOM 1564 N N . VAL A 1 197 ? 9.352 19.609 14.344 1 97.12 197 VAL A N 1
ATOM 1565 C CA . VAL A 1 197 ? 9.422 21.062 14.227 1 97.12 197 VAL A CA 1
ATOM 1566 C C . VAL A 1 197 ? 8.008 21.656 14.242 1 97.12 197 VAL A C 1
ATOM 1568 O O . VAL A 1 197 ? 7.738 22.625 14.953 1 97.12 197 VAL A O 1
ATOM 1571 N N . ALA A 1 198 ? 7.117 21 13.602 1 97.25 198 ALA A N 1
ATOM 1572 C CA . ALA A 1 198 ? 5.785 21.547 13.344 1 97.25 198 ALA A CA 1
ATOM 1573 C C . ALA A 1 198 ? 5.035 21.797 14.648 1 97.25 198 ALA A C 1
ATOM 1575 O O . ALA A 1 198 ? 4.402 22.844 14.812 1 97.25 198 ALA A O 1
ATOM 1576 N N . PRO A 1 199 ? 5.156 20.891 15.617 1 95.69 199 PRO A N 1
ATOM 1577 C CA . PRO A 1 199 ? 4.383 21.109 16.844 1 95.69 199 PRO A CA 1
ATOM 1578 C C . PRO A 1 199 ? 4.801 22.375 17.594 1 95.69 199 PRO A C 1
ATOM 1580 O O . PRO A 1 199 ? 3.99 22.969 18.312 1 95.69 199 PRO A O 1
ATOM 1583 N N . ASP A 1 200 ? 5.984 22.766 17.406 1 93.88 200 ASP A N 1
ATOM 1584 C CA . ASP A 1 200 ? 6.508 23.891 18.156 1 93.88 200 ASP A CA 1
ATOM 1585 C C . ASP A 1 200 ? 6.648 25.125 17.266 1 93.88 200 ASP A C 1
ATOM 1587 O O . ASP A 1 200 ? 7.254 26.125 17.656 1 93.88 200 ASP A O 1
ATOM 1591 N N . SER A 1 201 ? 6.191 25.016 16.047 1 93.81 201 SER A N 1
ATOM 1592 C CA . SER A 1 201 ? 6.312 26.141 15.117 1 93.81 201 SER A CA 1
ATOM 1593 C C . SER A 1 201 ? 5.527 27.344 15.594 1 93.81 201 SER A C 1
ATOM 1595 O O . SER A 1 201 ? 4.41 27.203 16.094 1 93.81 201 SER A O 1
ATOM 1597 N N . THR A 1 202 ? 6.062 28.516 15.406 1 90.38 202 THR A N 1
ATOM 1598 C CA . THR A 1 202 ? 5.371 29.75 15.758 1 90.38 202 THR A CA 1
ATOM 1599 C C . THR A 1 202 ? 4.551 30.266 14.578 1 90.38 202 THR A C 1
ATOM 1601 O O . THR A 1 202 ? 3.826 31.266 14.703 1 90.38 202 THR A O 1
ATOM 1604 N N . ARG A 1 203 ? 4.699 29.594 13.461 1 91.25 203 ARG A N 1
ATOM 1605 C CA . ARG A 1 203 ? 3.906 29.969 12.297 1 91.25 203 ARG A CA 1
ATOM 1606 C C . ARG A 1 203 ? 2.414 29.828 12.578 1 91.25 203 ARG A C 1
ATOM 1608 O O . ARG A 1 203 ? 1.949 28.75 12.953 1 91.25 203 ARG A O 1
ATOM 1615 N N . PRO A 1 204 ? 1.646 30.891 12.398 1 89.56 204 PRO A N 1
ATOM 1616 C CA . PRO A 1 204 ? 0.208 30.797 12.672 1 89.56 204 PRO A CA 1
ATOM 1617 C C . PRO A 1 204 ? -0.559 30.141 11.523 1 89.56 204 PRO A C 1
ATOM 1619 O O . PRO A 1 204 ? -0.123 30.203 10.367 1 89.56 204 PRO A O 1
ATOM 1622 N N . PHE A 1 205 ? -1.658 29.469 11.898 1 92.25 205 PHE A N 1
ATOM 1623 C CA . PHE A 1 205 ? -2.617 29.062 10.875 1 92.25 205 PHE A CA 1
ATOM 1624 C C . PHE A 1 205 ? -3.439 30.25 10.398 1 92.25 205 PHE A C 1
ATOM 1626 O O . PHE A 1 205 ? -3.674 31.203 11.148 1 92.25 205 PHE A O 1
ATOM 1633 N N . GLU A 1 206 ? -3.832 30.281 9.164 1 85.12 206 GLU A N 1
ATOM 1634 C CA . GLU A 1 206 ? -4.652 31.375 8.633 1 85.12 206 GLU A CA 1
ATOM 1635 C C . GLU A 1 206 ? -6.133 31 8.633 1 85.12 206 GLU A C 1
ATOM 1637 O O . GLU A 1 206 ? -6.488 29.844 8.344 1 85.12 206 GLU A O 1
ATOM 1642 N N . LYS A 1 207 ? -6.926 32 9.102 1 76.31 207 LYS A N 1
ATOM 1643 C CA . LYS A 1 207 ? -8.375 31.797 9.109 1 76.31 207 LYS A CA 1
ATOM 1644 C C . LYS A 1 207 ? -8.914 31.609 7.695 1 76.31 207 LYS A C 1
ATOM 1646 O O . LYS A 1 207 ? -8.531 32.344 6.781 1 76.31 207 LYS A O 1
ATOM 1651 N N . ARG A 1 208 ? -9.477 30.484 7.453 1 69.06 208 ARG A N 1
ATOM 1652 C CA . ARG A 1 208 ? -10.055 30.188 6.145 1 69.06 208 ARG A CA 1
ATOM 1653 C C . ARG A 1 208 ? -11.43 30.828 6.004 1 69.06 208 ARG A C 1
ATOM 1655 O O . ARG A 1 208 ? -12.195 30.891 6.965 1 69.06 208 ARG A O 1
ATOM 1662 N N . GLU A 1 209 ? -11.633 31.875 5.219 1 56.91 209 GLU A N 1
ATOM 1663 C CA . GLU A 1 209 ? -12.961 32.438 4.961 1 56.91 209 GLU A CA 1
ATOM 1664 C C . GLU A 1 209 ? -13.969 31.344 4.656 1 56.91 209 GLU A C 1
ATOM 1666 O O . GLU A 1 209 ? -13.594 30.25 4.227 1 56.91 209 GLU A O 1
ATOM 1671 N N . GLY A 1 210 ? -15.352 31.391 5.027 1 48.81 210 GLY A N 1
ATOM 1672 C CA . GLY A 1 210 ? -16.516 30.531 5.023 1 48.81 210 GLY A CA 1
ATOM 1673 C C . GLY A 1 210 ? -16.547 29.562 3.854 1 48.81 210 GLY A C 1
ATOM 1674 O O . GLY A 1 210 ? -16.969 29.922 2.756 1 48.81 210 GLY A O 1
ATOM 1675 N N . HIS A 1 211 ? -15.641 28.859 3.602 1 42.97 211 HIS A N 1
ATOM 1676 C CA . HIS A 1 211 ? -15.984 27.875 2.584 1 42.97 211 HIS A CA 1
ATOM 1677 C C . HIS A 1 211 ? -17.109 26.953 3.07 1 42.97 211 HIS A C 1
ATOM 1679 O O . HIS A 1 211 ? -17.016 26.375 4.16 1 42.97 211 HIS A O 1
ATOM 1685 N N . VAL A 1 212 ? -18.422 27.156 2.725 1 36.59 212 VAL A N 1
ATOM 1686 C CA . VAL A 1 212 ? -19.562 26.266 2.867 1 36.59 212 VAL A CA 1
ATOM 1687 C C . VAL A 1 212 ? -19.156 24.844 2.484 1 36.59 212 VAL A C 1
ATOM 1689 O O . VAL A 1 212 ? -18.844 24.562 1.324 1 36.59 212 VAL A O 1
ATOM 1692 N N . ILE A 1 213 ? -18.531 24.172 3.273 1 41.12 213 ILE A N 1
ATOM 1693 C CA . ILE A 1 213 ? -18.312 22.75 3.027 1 41.12 213 ILE A CA 1
ATOM 1694 C C . ILE A 1 213 ? -19.656 22.047 2.803 1 41.12 213 ILE A C 1
ATOM 1696 O O . ILE A 1 213 ? -20.547 22.141 3.645 1 41.12 213 ILE A O 1
ATOM 1700 N N . GLN A 1 214 ? -20.125 21.828 1.591 1 34.62 214 GLN A N 1
ATOM 1701 C CA . GLN A 1 214 ? -21.297 21.047 1.234 1 34.62 214 GLN A CA 1
ATOM 1702 C C . GLN A 1 214 ? -21.312 19.719 1.958 1 34.62 214 GLN A C 1
ATOM 1704 O O . GLN A 1 214 ? -20.375 18.922 1.841 1 34.62 214 GLN A O 1
ATOM 1709 N N . SER A 1 215 ? -21.828 19.703 3.146 1 33.94 215 SER A N 1
ATOM 1710 C CA . SER A 1 215 ? -22.047 18.469 3.891 1 33.94 215 SER A CA 1
ATOM 1711 C C . SER A 1 215 ? -22.656 17.391 3.004 1 33.94 215 SER A C 1
ATOM 1713 O O . SER A 1 215 ? -23.406 17.688 2.084 1 33.94 215 SER A O 1
ATOM 1715 N N . ASP A 1 216 ? -22.062 16.344 2.967 1 36 216 ASP A N 1
ATOM 1716 C CA . ASP A 1 216 ? -22.5 15.141 2.252 1 36 216 ASP A CA 1
ATOM 1717 C C . ASP A 1 216 ? -23.984 14.883 2.467 1 36 216 ASP A C 1
ATOM 1719 O O . ASP A 1 216 ? -24.562 14 1.831 1 36 216 ASP A O 1
ATOM 1723 N N . GLU A 1 217 ? -24.547 15.344 3.576 1 33.59 217 GLU A N 1
ATOM 1724 C CA . GLU A 1 217 ? -25.922 14.922 3.791 1 33.59 217 GLU A CA 1
ATOM 1725 C C . GLU A 1 217 ? -26.844 15.43 2.676 1 33.59 217 GLU A C 1
ATOM 1727 O O . GLU A 1 217 ? -27.969 14.961 2.525 1 33.59 217 GLU A O 1
ATOM 1732 N N . GLU A 1 218 ? -26.484 16.609 2.186 1 30.47 218 GLU A N 1
ATOM 1733 C CA . GLU A 1 218 ? -27.562 17.141 1.352 1 30.47 218 GLU A CA 1
ATOM 1734 C C . GLU A 1 218 ? -27.625 16.406 0.013 1 30.47 218 GLU A C 1
ATOM 1736 O O . GLU A 1 218 ? -27.922 17.016 -1.019 1 30.47 218 GLU A O 1
ATOM 1741 N N . ILE A 1 219 ? -26.844 15.328 -0.16 1 29.56 219 ILE A N 1
ATOM 1742 C CA . ILE A 1 219 ? -27.375 14.664 -1.343 1 29.56 219 ILE A CA 1
ATOM 1743 C C . ILE A 1 219 ? -28.812 14.234 -1.082 1 29.56 219 ILE A C 1
ATOM 1745 O O . ILE A 1 219 ? -29.062 13.234 -0.403 1 29.56 219 ILE A O 1
ATOM 1749 N N . VAL A 1 220 ? -29.594 15.047 -0.483 1 26.92 220 VAL A N 1
ATOM 1750 C CA . VAL A 1 220 ? -31.047 14.852 -0.528 1 26.92 220 VAL A CA 1
ATOM 1751 C C . VAL A 1 220 ? -31.469 14.438 -1.936 1 26.92 220 VAL A C 1
ATOM 1753 O O . VAL A 1 220 ? -31.172 15.133 -2.91 1 26.92 220 VAL A O 1
ATOM 1756 N N . CYS A 1 221 ? -31.5 13.094 -2.15 1 23.27 221 CYS A N 1
ATOM 1757 C CA . CYS A 1 221 ? -32.281 12.633 -3.297 1 23.27 221 CYS A CA 1
ATOM 1758 C C . CYS A 1 221 ? -33.562 13.438 -3.449 1 23.27 221 CYS A C 1
ATOM 1760 O O . CYS A 1 221 ? -34.469 13.344 -2.615 1 23.27 221 CYS A O 1
ATOM 1762 N N . ILE A 1 222 ? -33.375 14.695 -3.689 1 26.25 222 ILE A N 1
ATOM 1763 C CA . ILE A 1 222 ? -34.562 15.469 -4.051 1 26.25 222 ILE A CA 1
ATOM 1764 C C . ILE A 1 222 ? -35.406 14.68 -5.039 1 26.25 222 ILE A C 1
ATOM 1766 O O . ILE A 1 222 ? -35 14.445 -6.176 1 26.25 222 ILE A O 1
ATOM 1770 N N . SER A 1 223 ? -35.875 13.484 -4.574 1 24.25 223 SER A N 1
ATOM 1771 C CA . SER A 1 223 ? -37 12.922 -5.305 1 24.25 223 SER A CA 1
ATOM 1772 C C . SER A 1 223 ? -38.062 13.992 -5.598 1 24.25 223 SER A C 1
ATOM 1774 O O . SER A 1 223 ? -38.469 14.734 -4.703 1 24.25 223 SER A O 1
ATOM 1776 N N . GLY A 1 224 ? -37.812 14.672 -6.68 1 24.86 224 GLY A N 1
ATOM 1777 C CA . GLY A 1 224 ? -38.75 15.586 -7.312 1 24.86 224 GLY A CA 1
ATOM 1778 C C . GLY A 1 224 ? -40.219 15.156 -7.168 1 24.86 224 GLY A C 1
ATOM 1779 O O . GLY A 1 224 ? -40.625 14.125 -7.719 1 24.86 224 GLY A O 1
ATOM 1780 N N . THR A 1 225 ? -40.688 15.133 -5.953 1 25.45 225 THR A N 1
ATOM 1781 C CA . THR A 1 225 ? -42.125 14.992 -5.84 1 25.45 225 THR A CA 1
ATOM 1782 C C . THR A 1 225 ? -42.844 15.906 -6.84 1 25.45 225 THR A C 1
ATOM 1784 O O . THR A 1 225 ? -42.656 17.125 -6.832 1 25.45 225 THR A O 1
ATOM 1787 N N . THR A 1 226 ? -42.969 15.344 -8.016 1 24.89 226 THR A N 1
ATOM 1788 C CA . THR A 1 226 ? -43.906 15.922 -8.984 1 24.89 226 THR A CA 1
ATOM 1789 C C . THR A 1 226 ? -45.219 16.297 -8.312 1 24.89 226 THR A C 1
ATOM 1791 O O . THR A 1 226 ? -45.969 15.422 -7.91 1 24.89 226 THR A O 1
ATOM 1794 N N . LYS A 1 227 ? -45.125 17.156 -7.281 1 26.73 227 LYS A N 1
ATOM 1795 C CA . LYS A 1 227 ? -46.406 17.719 -6.891 1 26.73 227 LYS A CA 1
ATOM 1796 C C . LYS A 1 227 ? -47.281 18.016 -8.109 1 26.73 227 LYS A C 1
ATOM 1798 O O . LYS A 1 227 ? -46.938 18.875 -8.922 1 26.73 227 LYS A O 1
ATOM 1803 N N . GLY A 1 228 ? -47.875 16.953 -8.648 1 23.06 228 GLY A N 1
ATOM 1804 C CA . GLY A 1 228 ? -49.031 17.016 -9.555 1 23.06 228 GLY A CA 1
ATOM 1805 C C . GLY A 1 228 ? -50.062 18.047 -9.141 1 23.06 228 GLY A C 1
ATOM 1806 O O . GLY A 1 228 ? -50.75 17.875 -8.133 1 23.06 228 GLY A O 1
ATOM 1807 N N . TRP A 1 229 ? -49.625 19.344 -8.922 1 24.12 229 TRP A N 1
ATOM 1808 C CA . TRP A 1 229 ? -50.625 20.422 -8.828 1 24.12 229 TRP A CA 1
ATOM 1809 C C . TRP A 1 229 ? -51.781 20.172 -9.781 1 24.12 229 TRP A C 1
ATOM 1811 O O . TRP A 1 229 ? -51.625 20.234 -11.008 1 24.12 229 TRP A O 1
ATOM 1821 N N . GLY A 1 230 ? -52.438 19.031 -9.578 1 23.23 230 GLY A N 1
ATOM 1822 C CA . GLY A 1 230 ? -53.75 18.766 -10.172 1 23.23 230 GLY A CA 1
ATOM 1823 C C . GLY A 1 230 ? -54.688 19.953 -10.109 1 23.23 230 GLY A C 1
ATOM 1824 O O . GLY A 1 230 ? -55.125 20.359 -9.031 1 23.23 230 GLY A O 1
ATOM 1825 N N . LEU A 1 231 ? -54.406 20.984 -10.875 1 23.84 231 LEU A N 1
ATOM 1826 C CA . LEU A 1 231 ? -55.312 22.062 -11.273 1 23.84 231 LEU A CA 1
ATOM 1827 C C . LEU A 1 231 ? -56.719 21.547 -11.469 1 23.84 231 LEU A C 1
ATOM 1829 O O . LEU A 1 231 ? -56.938 20.656 -12.281 1 23.84 231 LEU A O 1
ATOM 1833 N N . THR A 1 232 ? -57.5 21.547 -10.352 1 23.73 232 THR A N 1
ATOM 1834 C CA . THR A 1 232 ? -58.938 21.281 -10.211 1 23.73 232 THR A CA 1
ATOM 1835 C C . THR A 1 232 ? -59.719 21.891 -11.367 1 23.73 232 THR A C 1
ATOM 1837 O O . THR A 1 232 ? -59.688 23.094 -11.578 1 23.73 232 THR A O 1
ATOM 1840 N N . LEU A 1 233 ? -59.844 21.109 -12.414 1 22.78 233 LEU A N 1
ATOM 1841 C CA . LEU A 1 233 ? -60.75 21.375 -13.523 1 22.78 233 LEU A CA 1
ATOM 1842 C C . LEU A 1 233 ? -62.156 21.719 -13.016 1 22.78 233 LEU A C 1
ATOM 1844 O O . LEU A 1 233 ? -62.875 20.859 -12.531 1 22.78 233 LEU A O 1
ATOM 1848 N N . LYS A 1 234 ? -62.219 22.766 -12.188 1 21.31 234 LYS A N 1
ATOM 1849 C CA . LYS A 1 234 ? -63.531 23.25 -11.781 1 21.31 234 LYS A CA 1
ATOM 1850 C C . LYS A 1 234 ? -64.5 23.234 -12.953 1 21.31 234 LYS A C 1
ATOM 1852 O O . LYS A 1 234 ? -64.188 23.719 -14.047 1 21.31 234 LYS A O 1
ATOM 1857 N N . SER A 1 235 ? -65.438 22.281 -12.977 1 20.95 235 SER A N 1
ATOM 1858 C CA . SER A 1 235 ? -66.625 21.984 -13.812 1 20.95 235 SER A CA 1
ATOM 1859 C C . SER A 1 235 ? -67.438 23.234 -14.031 1 20.95 235 SER A C 1
ATOM 1861 O O . SER A 1 235 ? -68.062 23.75 -13.094 1 20.95 235 SER A O 1
ATOM 1863 N N . LEU A 1 236 ? -66.875 24.234 -14.797 1 20.58 236 LEU A N 1
ATOM 1864 C CA . LEU A 1 236 ? -67.75 25.391 -15.094 1 20.58 236 LEU A CA 1
ATOM 1865 C C . LEU A 1 236 ? -69.125 24.953 -15.625 1 20.58 236 LEU A C 1
ATOM 1867 O O . LEU A 1 236 ? -69.188 24.188 -16.594 1 20.58 236 LEU A O 1
ATOM 1871 N N . ALA A 1 237 ? -70.125 25.031 -14.836 1 19.94 237 ALA A N 1
ATOM 1872 C CA . ALA A 1 237 ? -71.562 24.859 -14.953 1 19.94 237 ALA A CA 1
ATOM 1873 C C . ALA A 1 237 ? -72.125 25.672 -16.125 1 19.94 237 ALA A C 1
ATOM 1875 O O . ALA A 1 237 ? -72.25 26.891 -16.031 1 19.94 237 ALA A O 1
ATOM 1876 N N . ILE A 1 238 ? -71.562 25.531 -17.422 1 20.27 238 ILE A N 1
ATOM 1877 C CA . ILE A 1 238 ? -72.062 26.453 -18.422 1 20.27 238 ILE A CA 1
ATOM 1878 C C . ILE A 1 238 ? -73.562 26.219 -18.609 1 20.27 238 ILE A C 1
ATOM 1880 O O . ILE A 1 238 ? -74 25.125 -18.984 1 20.27 238 ILE A O 1
ATOM 1884 N N . GLY A 1 239 ? -74.438 26.953 -17.969 1 18.92 239 GLY A N 1
ATOM 1885 C CA . GLY A 1 239 ? -75.875 27.219 -17.984 1 18.92 239 GLY A CA 1
ATOM 1886 C C . GLY A 1 239 ? -76.438 27.375 -19.375 1 18.92 239 GLY A C 1
ATOM 1887 O O . GLY A 1 239 ? -75.688 27.594 -20.344 1 18.92 239 GLY A O 1
ATOM 1888 N N . GLU A 1 240 ? -77.875 27.578 -19.656 1 21.14 240 GLU A N 1
ATOM 1889 C CA . GLU A 1 240 ? -79 27.391 -20.547 1 21.14 240 GLU A CA 1
ATOM 1890 C C . GLU A 1 240 ? -79.062 28.469 -21.625 1 21.14 240 GLU A C 1
ATOM 1892 O O . GLU A 1 240 ? -79.938 28.453 -22.5 1 21.14 240 GLU A O 1
ATOM 1897 N N . GLY A 1 241 ? -78.312 29.578 -21.531 1 18.48 241 GLY A N 1
ATOM 1898 C CA . GLY A 1 241 ? -79.062 30.719 -22.047 1 18.48 241 GLY A CA 1
ATOM 1899 C C . GLY A 1 241 ? -79.562 30.5 -23.453 1 18.48 241 GLY A C 1
ATOM 1900 O O . GLY A 1 241 ? -79.062 29.641 -24.188 1 18.48 241 GLY A O 1
ATOM 1901 N N . THR A 1 242 ? -80.812 31.172 -23.75 1 18.11 242 THR A N 1
ATOM 1902 C CA . THR A 1 242 ? -81.812 31.828 -24.531 1 18.11 242 THR A CA 1
ATOM 1903 C C . THR A 1 242 ? -81.25 32.562 -25.719 1 18.11 242 THR A C 1
ATOM 1905 O O . THR A 1 242 ? -80.188 33.219 -25.609 1 18.11 242 THR A O 1
ATOM 1908 N N . LYS A 1 243 ? -81.75 32.438 -27.031 1 21.09 243 LYS A N 1
ATOM 1909 C CA . LYS A 1 243 ? -81.438 32.688 -28.438 1 21.09 243 LYS A CA 1
ATOM 1910 C C . LYS A 1 243 ? -81.188 34.188 -28.656 1 21.09 243 LYS A C 1
ATOM 1912 O O . LYS A 1 243 ? -80.25 34.562 -29.344 1 21.09 243 LYS A O 1
ATOM 1917 N N . ARG A 1 244 ? -82.25 35.125 -28.938 1 20.64 244 ARG A N 1
ATOM 1918 C CA . ARG A 1 244 ? -82.125 36.031 -30.062 1 20.64 244 ARG A CA 1
ATOM 1919 C C . ARG A 1 244 ? -80.875 36.844 -29.922 1 20.64 244 ARG A C 1
ATOM 1921 O O . ARG A 1 244 ? -80 36.906 -30.844 1 20.64 244 ARG A O 1
ATOM 1928 N N . LEU A 1 245 ? -80.812 38.188 -29.375 1 15.8 245 LEU A N 1
ATOM 1929 C CA . LEU A 1 245 ? -81.188 39.5 -29.906 1 15.8 245 LEU A CA 1
ATOM 1930 C C . LEU A 1 245 ? -80 40.469 -29.875 1 15.8 245 LEU A C 1
ATOM 1932 O O . LEU A 1 245 ? -79.938 41.406 -30.688 1 15.8 245 LEU A O 1
ATOM 1936 N N . GLU A 1 246 ? -79.125 41.312 -29.031 1 16.12 246 GLU A N 1
ATOM 1937 C CA . GLU A 1 246 ? -79.875 42.562 -28.906 1 16.12 246 GLU A CA 1
ATOM 1938 C C . GLU A 1 246 ? -79.688 43.438 -30.141 1 16.12 246 GLU A C 1
ATOM 1940 O O . GLU A 1 246 ? -78.562 43.625 -30.609 1 16.12 246 GLU A O 1
ATOM 1945 N N . ALA A 1 247 ? -80.438 43.812 -31.094 1 19.12 247 ALA A N 1
ATOM 1946 C CA . ALA A 1 247 ? -80.188 44.75 -32.156 1 19.12 247 ALA A CA 1
ATOM 1947 C C . ALA A 1 247 ? -79.562 46.031 -31.625 1 19.12 247 ALA A C 1
ATOM 1949 O O . ALA A 1 247 ? -80 46.562 -30.578 1 19.12 247 ALA A O 1
ATOM 1950 N N . LEU A 1 248 ? -78.375 46.688 -31.453 1 18.08 248 LEU A N 1
ATOM 1951 C CA . LEU A 1 248 ? -78.5 48.125 -31.156 1 18.08 248 LEU A CA 1
ATOM 1952 C C . LEU A 1 248 ? -79.375 48.812 -32.188 1 18.08 248 LEU A C 1
ATOM 1954 O O . LEU A 1 248 ? -79.125 48.688 -33.406 1 18.08 248 LEU A O 1
ATOM 1958 N N . GLY A 1 249 ? -80.625 49.156 -32 1 17.42 249 GLY A N 1
ATOM 1959 C CA . GLY A 1 249 ? -81.625 50.125 -32.406 1 17.42 249 GLY A CA 1
ATOM 1960 C C . GLY A 1 249 ? -81.062 51.438 -32.844 1 17.42 249 GLY A C 1
ATOM 1961 O O . GLY A 1 249 ? -80.062 51.906 -32.25 1 17.42 249 GLY A O 1
ATOM 1962 N N . VAL A 1 250 ? -81.625 52.031 -33.938 1 18.06 250 VAL A N 1
ATOM 1963 C CA . VAL A 1 250 ? -82.438 53.062 -34.562 1 18.06 250 VAL A CA 1
ATOM 1964 C C . VAL A 1 250 ? -83.5 53.531 -33.531 1 18.06 250 VAL A C 1
ATOM 1966 O O . VAL A 1 250 ? -83.938 54.688 -33.625 1 18.06 250 VAL A O 1
ATOM 1969 N N . LYS A 1 251 ? -84.75 53.219 -33.156 1 19.97 251 LYS A N 1
ATOM 1970 C CA . LYS A 1 251 ? -85.625 54.312 -32.812 1 19.97 251 LYS A CA 1
ATOM 1971 C C . LYS A 1 251 ? -85.125 55.062 -31.578 1 19.97 251 LYS A C 1
ATOM 1973 O O . LYS A 1 251 ? -85.062 54.469 -30.5 1 19.97 251 LYS A O 1
ATOM 1978 N N . ARG A 1 252 ? -84.375 56.281 -31.828 1 20.16 252 ARG A N 1
ATOM 1979 C CA . ARG A 1 252 ? -83.75 57.594 -31.766 1 20.16 252 ARG A CA 1
ATOM 1980 C C . ARG A 1 252 ? -84.562 58.562 -30.891 1 20.16 252 ARG A C 1
ATOM 1982 O O . ARG A 1 252 ? -84.25 59.75 -30.844 1 20.16 252 ARG A O 1
ATOM 1989 N N . HIS A 1 253 ? -85.625 58.156 -30.125 1 18.78 253 HIS A N 1
ATOM 1990 C CA . HIS A 1 253 ? -86.125 59.406 -29.578 1 18.78 253 HIS A CA 1
ATOM 1991 C C . HIS A 1 253 ? -85.062 60.125 -28.781 1 18.78 253 HIS A C 1
ATOM 1993 O O . HIS A 1 253 ? -84.312 59.5 -28.031 1 18.78 253 HIS A O 1
ATOM 1999 N N . MET B 1 1 ? -8.859 8.477 16.766 1 69.94 1 MET B N 1
ATOM 2000 C CA . MET B 1 1 ? -7.566 7.906 17.141 1 69.94 1 MET B CA 1
ATOM 2001 C C . MET B 1 1 ? -7.43 6.477 16.625 1 69.94 1 MET B C 1
ATOM 2003 O O . MET B 1 1 ? -8.422 5.754 16.516 1 69.94 1 MET B O 1
ATOM 2007 N N . VAL B 1 2 ? -6.262 6.055 16.203 1 88.25 2 VAL B N 1
ATOM 2008 C CA . VAL B 1 2 ? -5.957 4.684 15.805 1 88.25 2 VAL B CA 1
ATOM 2009 C C . VAL B 1 2 ? -6.078 3.76 17.016 1 88.25 2 VAL B C 1
ATOM 2011 O O . VAL B 1 2 ? -5.684 4.125 18.125 1 88.25 2 VAL B O 1
ATOM 2014 N N . GLN B 1 3 ? -6.715 2.689 16.906 1 93.94 3 GLN B N 1
ATOM 2015 C CA . GLN B 1 3 ? -6.777 1.616 17.891 1 93.94 3 GLN B CA 1
ATOM 2016 C C . GLN B 1 3 ? -5.895 0.442 17.484 1 93.94 3 GLN B C 1
ATOM 2018 O O . GLN B 1 3 ? -5.832 0.085 16.312 1 93.94 3 GLN B O 1
ATOM 2023 N N . PHE B 1 4 ? -5.238 -0.17 18.516 1 97.25 4 PHE B N 1
ATOM 2024 C CA . PHE B 1 4 ? -4.387 -1.328 18.281 1 97.25 4 PHE B CA 1
ATOM 2025 C C . PHE B 1 4 ? -4.898 -2.543 19.047 1 97.25 4 PHE B C 1
ATOM 2027 O O . PHE B 1 4 ? -5.406 -2.414 20.156 1 97.25 4 PHE B O 1
ATOM 2034 N N . TYR B 1 5 ? -4.734 -3.691 18.453 1 98.19 5 TYR B N 1
ATOM 2035 C CA . TYR B 1 5 ? -5.117 -4.973 19.031 1 98.19 5 TYR B CA 1
ATOM 2036 C C . TYR B 1 5 ? -4.023 -6.012 18.828 1 98.19 5 TYR B C 1
ATOM 2038 O O . TYR B 1 5 ? -3.326 -6 17.812 1 98.19 5 TYR B O 1
ATOM 2046 N N . PRO B 1 6 ? -3.836 -6.957 19.75 1 98.12 6 PRO B N 1
ATOM 2047 C CA . PRO B 1 6 ? -2.811 -7.996 19.594 1 98.12 6 PRO B CA 1
ATOM 2048 C C . PRO B 1 6 ? -3.229 -9.102 18.641 1 98.12 6 PRO B C 1
ATOM 2050 O O . PRO B 1 6 ? -2.412 -9.953 18.281 1 98.12 6 PRO B O 1
ATOM 2053 N N . GLU B 1 7 ? -4.527 -9.141 18.312 1 98.56 7 GLU B N 1
ATOM 2054 C CA . GLU B 1 7 ? -5.109 -10.094 17.359 1 98.56 7 GLU B CA 1
ATOM 2055 C C . GLU B 1 7 ? -6.316 -9.484 16.656 1 98.56 7 GLU B C 1
ATOM 2057 O O . GLU B 1 7 ? -6.785 -8.406 17.016 1 98.56 7 GLU B O 1
ATOM 2062 N N . ILE B 1 8 ? -6.789 -10.109 15.609 1 98.81 8 ILE B N 1
ATOM 2063 C CA . ILE B 1 8 ? -7.93 -9.602 14.859 1 98.81 8 ILE B CA 1
ATOM 2064 C C . ILE B 1 8 ? -9.188 -9.648 15.727 1 98.81 8 ILE B C 1
ATOM 2066 O O . ILE B 1 8 ? -9.672 -10.727 16.062 1 98.81 8 ILE B O 1
ATOM 2070 N N . PRO B 1 9 ? -9.711 -8.516 16.031 1 98.25 9 PRO B N 1
ATOM 2071 C CA . PRO B 1 9 ? -10.961 -8.547 16.781 1 98.25 9 PRO B CA 1
ATOM 2072 C C . PRO B 1 9 ? -12.117 -9.148 16 1 98.25 9 PRO B C 1
ATOM 2074 O O . PRO B 1 9 ? -12.219 -8.945 14.781 1 98.25 9 PRO B O 1
ATOM 2077 N N . ASP B 1 10 ? -13.055 -9.727 16.734 1 97.62 10 ASP B N 1
ATOM 2078 C CA . ASP B 1 10 ? -14.18 -10.414 16.109 1 97.62 10 ASP B CA 1
ATOM 2079 C C . ASP B 1 10 ? -15 -9.453 15.25 1 97.62 10 ASP B C 1
ATOM 2081 O O . ASP B 1 10 ? -15.469 -9.828 14.172 1 97.62 10 ASP B O 1
ATOM 2085 N N . PHE B 1 11 ? -15.117 -8.289 15.688 1 96 11 PHE B N 1
ATOM 2086 C CA . PHE B 1 11 ? -16 -7.34 15.008 1 96 11 PHE B CA 1
ATOM 2087 C C . PHE B 1 11 ? -15.406 -6.918 13.664 1 96 11 PHE B C 1
ATOM 2089 O O . PHE B 1 11 ? -16.125 -6.422 12.797 1 96 11 PHE B O 1
ATOM 2096 N N . LEU B 1 12 ? -14.125 -7.117 13.453 1 97.88 12 LEU B N 1
ATOM 2097 C CA . LEU B 1 12 ? -13.453 -6.699 12.227 1 97.88 12 LEU B CA 1
ATOM 2098 C C . LEU B 1 12 ? -13.562 -7.777 11.156 1 97.88 12 LEU B C 1
ATOM 2100 O O . LEU B 1 12 ? -13.367 -7.5 9.969 1 97.88 12 LEU B O 1
ATOM 2104 N N . ILE B 1 13 ? -13.766 -8.984 11.523 1 98.12 13 ILE B N 1
ATOM 2105 C CA . ILE B 1 13 ? -13.672 -10.141 10.633 1 98.12 13 ILE B CA 1
ATOM 2106 C C . ILE B 1 13 ? -14.688 -10.008 9.508 1 98.12 13 ILE B C 1
ATOM 2108 O O . ILE B 1 13 ? -14.328 -10.062 8.328 1 98.12 13 ILE B O 1
ATOM 2112 N N . PRO B 1 14 ? -16 -9.773 9.789 1 97.5 14 PRO B N 1
ATOM 2113 C CA . PRO B 1 14 ? -16.938 -9.625 8.664 1 97.5 14 PRO B CA 1
ATOM 2114 C C . PRO B 1 14 ? -16.609 -8.43 7.777 1 97.5 14 PRO B C 1
ATOM 2116 O O . PRO B 1 14 ? -16.828 -8.477 6.566 1 97.5 14 PRO B O 1
ATOM 2119 N N . TRP B 1 15 ? -16.141 -7.367 8.359 1 97.81 15 TRP B N 1
ATOM 2120 C CA . TRP B 1 15 ? -15.781 -6.184 7.582 1 97.81 15 TRP B CA 1
ATOM 2121 C C . TRP B 1 15 ? -14.633 -6.492 6.621 1 97.81 15 TRP B C 1
ATOM 2123 O O . TRP B 1 15 ? -14.688 -6.129 5.445 1 97.81 15 TRP B O 1
ATOM 2133 N N . ILE B 1 16 ? -13.586 -7.172 7.137 1 98.31 16 ILE B N 1
ATOM 2134 C CA . ILE B 1 16 ? -12.445 -7.543 6.309 1 98.31 16 ILE B CA 1
ATOM 2135 C C . ILE B 1 16 ? -12.914 -8.414 5.145 1 98.31 16 ILE B C 1
ATOM 2137 O O . ILE B 1 16 ? -12.531 -8.188 3.994 1 98.31 16 ILE B O 1
ATOM 2141 N N . GLN B 1 17 ? -13.766 -9.312 5.391 1 97.19 17 GLN B N 1
ATOM 2142 C CA . GLN B 1 17 ? -14.227 -10.273 4.398 1 97.19 17 GLN B CA 1
ATOM 2143 C C . GLN B 1 17 ? -15.086 -9.594 3.334 1 97.19 17 GLN B C 1
ATOM 2145 O O . GLN B 1 17 ? -15.25 -10.117 2.23 1 97.19 17 GLN B O 1
ATOM 2150 N N . SER B 1 18 ? -15.609 -8.461 3.66 1 96.88 18 SER B N 1
ATOM 2151 C CA . SER B 1 18 ? -16.484 -7.762 2.725 1 96.88 18 SER B CA 1
ATOM 2152 C C . SER B 1 18 ? -15.68 -6.902 1.757 1 96.88 18 SER B C 1
ATOM 2154 O O . SER B 1 18 ? -16.219 -6.414 0.758 1 96.88 18 SER B O 1
ATOM 2156 N N . GLN B 1 19 ? -14.438 -6.648 2.078 1 97.88 19 GLN B N 1
ATOM 2157 C CA . GLN B 1 19 ? -13.617 -5.844 1.181 1 97.88 19 GLN B CA 1
ATOM 2158 C C . GLN B 1 19 ? -13.297 -6.605 -0.103 1 97.88 19 GLN B C 1
ATOM 2160 O O . GLN B 1 19 ? -13.148 -7.828 -0.085 1 97.88 19 GLN B O 1
ATOM 2165 N N . LYS B 1 20 ? -13.109 -5.852 -1.233 1 98.06 20 LYS B N 1
ATOM 2166 C CA . LYS B 1 20 ? -12.977 -6.488 -2.539 1 98.06 20 LYS B CA 1
ATOM 2167 C C . LYS B 1 20 ? -11.516 -6.539 -2.975 1 98.06 20 LYS B C 1
ATOM 2169 O O . LYS B 1 20 ? -11.195 -7.094 -4.027 1 98.06 20 LYS B O 1
ATOM 2174 N N . MET B 1 21 ? -10.688 -5.902 -2.205 1 98.25 21 MET B N 1
ATOM 2175 C CA . MET B 1 21 ? -9.25 -5.902 -2.451 1 98.25 21 MET B CA 1
ATOM 2176 C C . MET B 1 21 ? -8.477 -5.547 -1.184 1 98.25 21 MET B C 1
ATOM 2178 O O . MET B 1 21 ? -9.07 -5.109 -0.195 1 98.25 21 MET B O 1
ATOM 2182 N N . PHE B 1 22 ? -7.262 -5.758 -1.169 1 98.69 22 PHE B N 1
ATOM 2183 C CA . PHE B 1 22 ? -6.348 -5.383 -0.097 1 98.69 22 PHE B CA 1
ATOM 2184 C C . PHE B 1 22 ? -4.953 -5.098 -0.648 1 98.69 22 PHE B C 1
ATOM 2186 O O . PHE B 1 22 ? -4.707 -5.27 -1.844 1 98.69 22 PHE B O 1
ATOM 2193 N N . TRP B 1 23 ? -4.062 -4.559 0.146 1 98.75 23 TRP B N 1
ATOM 2194 C CA . TRP B 1 23 ? -2.703 -4.207 -0.25 1 98.75 23 TRP B CA 1
ATOM 2195 C C . TRP B 1 23 ? -1.679 -4.895 0.646 1 98.75 23 TRP B C 1
ATOM 2197 O O . TRP B 1 23 ? -1.894 -5.035 1.852 1 98.75 23 TRP B O 1
ATOM 2207 N N . VAL B 1 24 ? -0.631 -5.301 0.081 1 98.88 24 VAL B N 1
ATOM 2208 C CA . VAL B 1 24 ? 0.456 -5.965 0.792 1 98.88 24 VAL B CA 1
ATOM 2209 C C . VAL B 1 24 ? 1.732 -5.133 0.678 1 98.88 24 VAL B C 1
ATOM 2211 O O . VAL B 1 24 ? 2.16 -4.789 -0.426 1 98.88 24 VAL B O 1
ATOM 2214 N N . ALA B 1 25 ? 2.324 -4.809 1.771 1 98.94 25 ALA B N 1
ATOM 2215 C CA . ALA B 1 25 ? 3.596 -4.09 1.786 1 98.94 25 ALA B CA 1
ATOM 2216 C C . ALA B 1 25 ? 4.695 -4.934 2.428 1 98.94 25 ALA B C 1
ATOM 2218 O O . ALA B 1 25 ? 4.469 -5.582 3.453 1 98.94 25 ALA B O 1
ATOM 2219 N N . THR B 1 26 ? 5.832 -4.969 1.809 1 98.94 26 THR B N 1
ATOM 2220 C CA . THR B 1 26 ? 7.016 -5.68 2.275 1 98.94 26 THR B CA 1
ATOM 2221 C C . THR B 1 26 ? 8.281 -4.883 1.963 1 98.94 26 THR B C 1
ATOM 2223 O O . THR B 1 26 ? 8.234 -3.9 1.223 1 98.94 26 THR B O 1
ATOM 2226 N N . ALA B 1 27 ? 9.391 -5.27 2.568 1 98.94 27 ALA B N 1
ATOM 2227 C CA . ALA B 1 27 ? 10.648 -4.562 2.342 1 98.94 27 ALA B CA 1
ATOM 2228 C C . ALA B 1 27 ? 11.844 -5.48 2.578 1 98.94 27 ALA B C 1
ATOM 2230 O O . ALA B 1 27 ? 11.844 -6.289 3.508 1 98.94 27 ALA B O 1
ATOM 2231 N N . PRO B 1 28 ? 12.828 -5.367 1.738 1 98.81 28 PRO B N 1
ATOM 2232 C CA . PRO B 1 28 ? 14.086 -6.055 2.057 1 98.81 28 PRO B CA 1
ATOM 2233 C C . PRO B 1 28 ? 14.844 -5.395 3.203 1 98.81 28 PRO B C 1
ATOM 2235 O O . PRO B 1 28 ? 14.539 -4.262 3.578 1 98.81 28 PRO B O 1
ATOM 2238 N N . LEU B 1 29 ? 15.789 -6.07 3.748 1 98.25 29 LEU B N 1
ATOM 2239 C CA . LEU B 1 29 ? 16.578 -5.566 4.863 1 98.25 29 LEU B CA 1
ATOM 2240 C C . LEU B 1 29 ? 17.594 -4.531 4.391 1 98.25 29 LEU B C 1
ATOM 2242 O O . LEU B 1 29 ? 18 -3.658 5.156 1 98.25 29 LEU B O 1
ATOM 2246 N N . SER B 1 30 ? 18.016 -4.645 3.115 1 98.19 30 SER B N 1
ATOM 2247 C CA . SER B 1 30 ? 19.016 -3.732 2.582 1 98.19 30 SER B CA 1
ATOM 2248 C C . SER B 1 30 ? 18.562 -2.279 2.711 1 98.19 30 SER B C 1
ATOM 2250 O O . SER B 1 30 ? 17.438 -1.938 2.354 1 98.19 30 SER B O 1
ATOM 2252 N N . PRO B 1 31 ? 19.422 -1.358 3.182 1 97.75 31 PRO B N 1
ATOM 2253 C CA . PRO B 1 31 ? 19.062 0.054 3.328 1 97.75 31 PRO B CA 1
ATOM 2254 C C . PRO B 1 31 ? 18.844 0.75 1.987 1 97.75 31 PRO B C 1
ATOM 2256 O O . PRO B 1 31 ? 18.359 1.889 1.949 1 97.75 31 PRO B O 1
ATOM 2259 N N . THR B 1 32 ? 19.109 0.116 0.888 1 97.5 32 THR B N 1
ATOM 2260 C CA . THR B 1 32 ? 18.891 0.697 -0.432 1 97.5 32 THR B CA 1
ATOM 2261 C C . THR B 1 32 ? 17.828 -0.088 -1.201 1 97.5 32 THR B C 1
ATOM 2263 O O . THR B 1 32 ? 17.578 0.181 -2.379 1 97.5 32 THR B O 1
ATOM 2266 N N . GLY B 1 33 ? 17.297 -1.111 -0.554 1 98.38 33 GLY B N 1
ATOM 2267 C CA . GLY B 1 33 ? 16.312 -1.956 -1.214 1 98.38 33 GLY B CA 1
ATOM 2268 C C . GLY B 1 33 ? 15 -1.243 -1.49 1 98.38 33 GLY B C 1
ATOM 2269 O O . GLY B 1 33 ? 14.602 -0.35 -0.739 1 98.38 33 GLY B O 1
ATOM 2270 N N . HIS B 1 34 ? 14.289 -1.648 -2.48 1 98.69 34 HIS B N 1
ATOM 2271 C CA . HIS B 1 34 ? 13.008 -1.066 -2.863 1 98.69 34 HIS B CA 1
ATOM 2272 C C . HIS B 1 34 ? 11.883 -1.573 -1.965 1 98.69 34 HIS B C 1
ATOM 2274 O O . HIS B 1 34 ? 11.711 -2.783 -1.8 1 98.69 34 HIS B O 1
ATOM 2280 N N . ILE B 1 35 ? 11.117 -0.628 -1.419 1 98.88 35 ILE B N 1
ATOM 2281 C CA . ILE B 1 35 ? 9.93 -0.993 -0.645 1 98.88 35 ILE B CA 1
ATOM 2282 C C . ILE B 1 35 ? 8.82 -1.444 -1.586 1 98.88 35 ILE B C 1
ATOM 2284 O O . ILE B 1 35 ? 8.586 -0.826 -2.627 1 98.88 35 ILE B O 1
ATOM 2288 N N . ASN B 1 36 ? 8.18 -2.52 -1.198 1 98.81 36 ASN B N 1
ATOM 2289 C CA . ASN B 1 36 ? 7.133 -3.078 -2.045 1 98.81 36 ASN B CA 1
ATOM 2290 C C . ASN B 1 36 ? 5.742 -2.729 -1.522 1 98.81 36 ASN B C 1
ATOM 2292 O O . ASN B 1 36 ? 5.496 -2.789 -0.317 1 98.81 36 ASN B O 1
ATOM 2296 N N . VAL B 1 37 ? 4.824 -2.412 -2.4 1 98.81 37 VAL B N 1
ATOM 2297 C CA . VAL B 1 37 ? 3.389 -2.361 -2.148 1 98.81 37 VAL B CA 1
ATOM 2298 C C . VAL B 1 37 ? 2.633 -2.9 -3.359 1 98.81 37 VAL B C 1
ATOM 2300 O O . VAL B 1 37 ? 2.904 -2.506 -4.496 1 98.81 37 VAL B O 1
ATOM 2303 N N . SER B 1 38 ? 1.725 -3.785 -3.111 1 98 38 SER B N 1
ATOM 2304 C CA . SER B 1 38 ? 1.009 -4.445 -4.199 1 98 38 SER B CA 1
ATOM 2305 C C . SER B 1 38 ? -0.469 -4.617 -3.861 1 98 38 SER B C 1
ATOM 2307 O O . SER B 1 38 ? -0.814 -5.074 -2.77 1 98 38 SER B O 1
ATOM 2309 N N . PRO B 1 39 ? -1.304 -4.293 -4.789 1 97.81 39 PRO B N 1
ATOM 2310 C CA . PRO B 1 39 ? -2.73 -4.562 -4.598 1 97.81 39 PRO B CA 1
ATOM 2311 C C . PRO B 1 39 ? -3.117 -5.992 -4.961 1 97.81 39 PRO B C 1
ATOM 2313 O O . PRO B 1 39 ? -2.568 -6.562 -5.906 1 97.81 39 PRO B O 1
ATOM 2316 N N . LYS B 1 40 ? -3.936 -6.523 -4.156 1 97.12 40 LYS B N 1
ATOM 2317 C CA . LYS B 1 40 ? -4.48 -7.859 -4.379 1 97.12 40 LYS B CA 1
ATOM 2318 C C . LYS B 1 40 ? -6 -7.82 -4.5 1 97.12 40 LYS B C 1
ATOM 2320 O O . LYS B 1 40 ? -6.668 -7.09 -3.764 1 97.12 40 LYS B O 1
ATOM 2325 N N . GLY B 1 41 ? -6.445 -8.594 -5.391 1 92.44 41 GLY B N 1
ATOM 2326 C CA . GLY B 1 41 ? -7.883 -8.641 -5.594 1 92.44 41 GLY B CA 1
ATOM 2327 C C . GLY B 1 41 ? -8.445 -10.047 -5.617 1 92.44 41 GLY B C 1
ATOM 2328 O O . GLY B 1 41 ? -7.863 -10.961 -5.027 1 92.44 41 GLY B O 1
ATOM 2329 N N . TYR B 1 42 ? -9.734 -10.117 -6.168 1 92.19 42 TYR B N 1
ATOM 2330 C CA . TYR B 1 42 ? -10.5 -11.344 -6.387 1 92.19 42 TYR B CA 1
ATOM 2331 C C . TYR B 1 42 ? -11.07 -11.867 -5.074 1 92.19 42 TYR B C 1
ATOM 2333 O O . TYR B 1 42 ? -10.344 -12.039 -4.098 1 92.19 42 TYR B O 1
ATOM 2341 N N . GLU B 1 43 ? -12.289 -12.055 -5.105 1 88.88 43 GLU B N 1
ATOM 2342 C CA . GLU B 1 43 ? -12.992 -12.648 -3.973 1 88.88 43 GLU B CA 1
ATOM 2343 C C . GLU B 1 43 ? -12.5 -14.062 -3.693 1 88.88 43 GLU B C 1
ATOM 2345 O O . GLU B 1 43 ? -12.219 -14.82 -4.621 1 88.88 43 GLU B O 1
ATOM 2350 N N . GLY B 1 44 ? -12.344 -14.352 -2.418 1 91 44 GLY B N 1
ATOM 2351 C CA . GLY B 1 44 ? -12.016 -15.711 -2.033 1 91 44 GLY B CA 1
ATOM 2352 C C . GLY B 1 44 ? -10.523 -15.945 -1.885 1 91 44 GLY B C 1
ATOM 2353 O O . GLY B 1 44 ? -10.094 -17.016 -1.472 1 91 44 GLY B O 1
ATOM 2354 N N . THR B 1 45 ? -9.758 -14.984 -2.213 1 95.94 45 THR B N 1
ATOM 2355 C CA . THR B 1 45 ? -8.32 -15.195 -2.164 1 95.94 45 THR B CA 1
ATOM 2356 C C . THR B 1 45 ? -7.777 -14.906 -0.767 1 95.94 45 THR B C 1
ATOM 2358 O O . THR B 1 45 ? -6.652 -15.289 -0.437 1 95.94 45 THR B O 1
ATOM 2361 N N . PHE B 1 46 ? -8.484 -14.133 0.001 1 98.31 46 PHE B N 1
ATOM 2362 C CA . PHE B 1 46 ? -8.07 -13.828 1.365 1 98.31 46 PHE B CA 1
ATOM 2363 C C . PHE B 1 46 ? -8.844 -14.672 2.371 1 98.31 46 PHE B C 1
ATOM 2365 O O . PHE B 1 46 ? -10.078 -14.656 2.381 1 98.31 46 PHE B O 1
ATOM 2372 N N . ASN B 1 47 ? -8.117 -15.328 3.273 1 98.31 47 ASN B N 1
ATOM 2373 C CA . ASN B 1 47 ? -8.734 -16.281 4.199 1 98.31 47 ASN B CA 1
ATOM 2374 C C . ASN B 1 47 ? -8.297 -16.016 5.637 1 98.31 47 ASN B C 1
ATOM 2376 O O . ASN B 1 47 ? -7.102 -15.906 5.914 1 98.31 47 ASN B O 1
ATOM 2380 N N . ILE B 1 48 ? -9.266 -15.953 6.52 1 98.44 48 ILE B N 1
ATOM 2381 C CA . ILE B 1 48 ? -9.008 -15.836 7.949 1 98.44 48 ILE B CA 1
ATOM 2382 C C . ILE B 1 48 ? -9.203 -17.188 8.625 1 98.44 48 ILE B C 1
ATOM 2384 O O . ILE B 1 48 ? -10.32 -17.719 8.672 1 98.44 48 ILE B O 1
ATOM 2388 N N . VAL B 1 49 ? -8.125 -17.812 9.109 1 98.06 49 VAL B N 1
ATOM 2389 C CA . VAL B 1 49 ? -8.148 -19.109 9.758 1 98.06 49 VAL B CA 1
ATOM 2390 C C . VAL B 1 49 ? -8.625 -18.953 11.203 1 98.06 49 VAL B C 1
ATOM 2392 O O . VAL B 1 49 ? -9.492 -19.703 11.664 1 98.06 49 VAL B O 1
ATOM 2395 N N . ASP B 1 50 ? -8.078 -18.031 11.914 1 98 50 ASP B N 1
ATOM 2396 C CA . ASP B 1 50 ? -8.43 -17.625 13.273 1 98 50 ASP B CA 1
ATOM 2397 C C . ASP B 1 50 ? -7.973 -16.203 13.555 1 98 50 ASP B C 1
ATOM 2399 O O . ASP B 1 50 ? -7.578 -15.477 12.633 1 98 50 ASP B O 1
ATOM 2403 N N . ARG B 1 51 ? -7.977 -15.75 14.742 1 98.25 51 ARG B N 1
ATOM 2404 C CA . ARG B 1 51 ? -7.762 -14.344 15.086 1 98.25 51 ARG B CA 1
ATOM 2405 C C . ARG B 1 51 ? -6.293 -13.961 14.93 1 98.25 51 ARG B C 1
ATOM 2407 O O . ARG B 1 51 ? -5.945 -12.781 14.977 1 98.25 51 ARG B O 1
ATOM 2414 N N . LYS B 1 52 ? -5.395 -14.922 14.672 1 98.69 52 LYS B N 1
ATOM 2415 C CA . LYS B 1 52 ? -3.969 -14.625 14.586 1 98.69 52 LYS B CA 1
ATOM 2416 C C . LYS B 1 52 ? -3.367 -15.188 13.297 1 98.69 52 LYS B C 1
ATOM 2418 O O . LYS B 1 52 ? -2.162 -15.062 13.07 1 98.69 52 LYS B O 1
ATOM 2423 N N . THR B 1 53 ? -4.18 -15.82 12.523 1 98.75 53 THR B N 1
ATOM 2424 C CA . THR B 1 53 ? -3.654 -16.5 11.344 1 98.75 53 THR B CA 1
ATOM 2425 C C . THR B 1 53 ? -4.52 -16.203 10.125 1 98.75 53 THR B C 1
ATOM 2427 O O . THR B 1 53 ? -5.715 -16.516 10.109 1 98.75 53 THR B O 1
ATOM 2430 N N . VAL B 1 54 ? -3.938 -15.633 9.164 1 98.81 54 VAL B N 1
ATOM 2431 C CA . VAL B 1 54 ? -4.594 -15.414 7.875 1 98.81 54 VAL B CA 1
ATOM 2432 C C . VAL B 1 54 ? -3.684 -15.898 6.746 1 98.81 54 VAL B C 1
ATOM 2434 O O . VAL B 1 54 ? -2.488 -16.125 6.953 1 98.81 54 VAL B O 1
ATOM 2437 N N . TRP B 1 55 ? -4.246 -16.141 5.609 1 98.81 55 TRP B N 1
ATOM 2438 C CA . TRP B 1 55 ? -3.447 -16.391 4.41 1 98.81 55 TRP B CA 1
ATOM 2439 C C . TRP B 1 55 ? -4.172 -15.891 3.164 1 98.81 55 TRP B C 1
ATOM 2441 O O . TRP B 1 55 ? -5.387 -15.688 3.182 1 98.81 55 TRP B O 1
ATOM 2451 N N . TYR B 1 56 ? -3.457 -15.57 2.137 1 98.75 56 TYR B N 1
ATOM 2452 C CA . TYR B 1 56 ? -4.078 -15.266 0.853 1 98.75 56 TYR B CA 1
ATOM 2453 C C . TYR B 1 56 ? -3.43 -16.062 -0.271 1 98.75 56 TYR B C 1
ATOM 2455 O O . TYR B 1 56 ? -2.27 -16.469 -0.164 1 98.75 56 TYR B O 1
ATOM 2463 N N . GLU B 1 57 ? -4.25 -16.375 -1.244 1 98.56 57 GLU B N 1
ATOM 2464 C CA . GLU B 1 57 ? -3.773 -17.016 -2.463 1 98.56 57 GLU B CA 1
ATOM 2465 C C . GLU B 1 57 ? -3.045 -16.031 -3.365 1 98.56 57 GLU B C 1
ATOM 2467 O O . GLU B 1 57 ? -3.65 -15.086 -3.877 1 98.56 57 GLU B O 1
ATOM 2472 N N . ASP B 1 58 ? -1.774 -16.234 -3.492 1 98.25 58 ASP B N 1
ATOM 2473 C CA . ASP B 1 58 ? -0.922 -15.367 -4.297 1 98.25 58 ASP B CA 1
ATOM 2474 C C . ASP B 1 58 ? -0.95 -15.781 -5.766 1 98.25 58 ASP B C 1
ATOM 2476 O O . ASP B 1 58 ? -0.385 -16.812 -6.141 1 98.25 58 ASP B O 1
ATOM 2480 N N . LEU B 1 59 ? -1.577 -14.945 -6.555 1 97.06 59 LEU B N 1
ATOM 2481 C CA . LEU B 1 59 ? -1.639 -15.195 -7.988 1 97.06 59 LEU B CA 1
ATOM 2482 C C . LEU B 1 59 ? -0.417 -14.617 -8.695 1 97.06 59 LEU B C 1
ATOM 2484 O O . LEU B 1 59 ? 0.233 -13.711 -8.18 1 97.06 59 LEU B O 1
ATOM 2488 N N . SER B 1 60 ? -0.164 -15.148 -9.812 1 95.94 60 SER B N 1
ATOM 2489 C CA . SER B 1 60 ? 1.021 -14.75 -10.57 1 95.94 60 SER B CA 1
ATOM 2490 C C . SER B 1 60 ? 0.911 -13.312 -11.062 1 95.94 60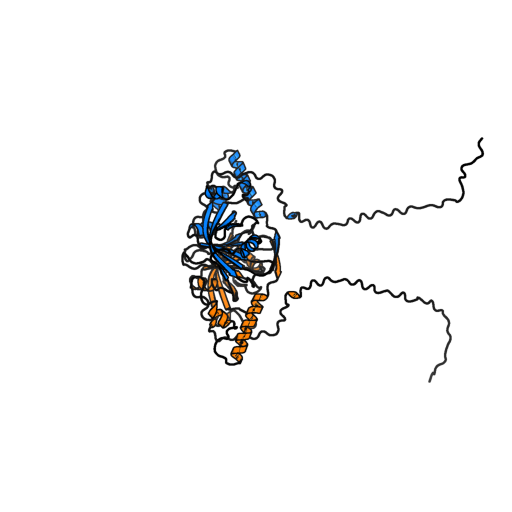 SER B C 1
ATOM 2492 O O . SER B 1 60 ? -0.191 -12.82 -11.312 1 95.94 60 SER B O 1
ATOM 2494 N N . GLY B 1 61 ? 1.986 -12.648 -11.094 1 91.81 61 GLY B N 1
ATOM 2495 C CA . GLY B 1 61 ? 2.131 -11.305 -11.633 1 91.81 61 GLY B CA 1
ATOM 2496 C C . GLY B 1 61 ? 3.52 -11.031 -12.18 1 91.81 61 GLY B C 1
ATOM 2497 O O . GLY B 1 61 ? 4.355 -11.938 -12.258 1 91.81 61 GLY B O 1
ATOM 2498 N N . SER B 1 62 ? 3.652 -9.82 -12.609 1 89.31 62 SER B N 1
ATOM 2499 C CA . SER B 1 62 ? 4.906 -9.43 -13.242 1 89.31 62 SER B CA 1
ATOM 2500 C C . SER B 1 62 ? 6.055 -9.422 -12.242 1 89.31 62 SER B C 1
ATOM 2502 O O . SER B 1 62 ? 7.215 -9.602 -12.617 1 89.31 62 SER B O 1
ATOM 2504 N N . GLY B 1 63 ? 5.824 -9.242 -11.016 1 93 63 GLY B N 1
ATOM 2505 C CA . GLY B 1 63 ? 6.875 -9.18 -10.008 1 93 63 GLY B CA 1
ATOM 2506 C C . GLY B 1 63 ? 6.766 -10.273 -8.961 1 93 63 GLY B C 1
ATOM 2507 O O . GLY B 1 63 ? 5.887 -11.133 -9.047 1 93 63 GLY B O 1
ATOM 2508 N N . VAL B 1 64 ? 7.746 -10.312 -8.047 1 97.88 64 VAL B N 1
ATOM 2509 C CA . VAL B 1 64 ? 7.82 -11.359 -7.031 1 97.88 64 VAL B CA 1
ATOM 2510 C C . VAL B 1 64 ? 8.336 -10.773 -5.719 1 97.88 64 VAL B C 1
ATOM 2512 O O . VAL B 1 64 ? 8.883 -11.492 -4.879 1 97.88 64 VAL B O 1
ATOM 2515 N N . GLU B 1 65 ? 8.172 -9.523 -5.508 1 98.5 65 GLU B N 1
ATOM 2516 C CA . GLU B 1 65 ? 8.789 -8.797 -4.402 1 98.5 65 GLU B CA 1
ATOM 2517 C C . GLU B 1 65 ? 8.32 -9.336 -3.057 1 98.5 65 GLU B C 1
ATOM 2519 O O . GLU B 1 65 ? 9.125 -9.547 -2.148 1 98.5 65 GLU B O 1
ATOM 2524 N N . THR B 1 66 ? 6.977 -9.57 -2.889 1 98.81 66 THR B N 1
ATOM 2525 C CA . THR B 1 66 ? 6.445 -10.031 -1.609 1 98.81 66 THR B CA 1
ATOM 2526 C C . THR B 1 66 ? 7.086 -11.352 -1.201 1 98.81 66 THR B C 1
ATOM 2528 O O . THR B 1 66 ? 7.578 -11.492 -0.079 1 98.81 66 THR B O 1
ATOM 2531 N N . ILE B 1 67 ? 7.113 -12.266 -2.104 1 98.88 67 ILE B N 1
ATOM 2532 C CA . ILE B 1 67 ? 7.684 -13.578 -1.818 1 98.88 67 ILE B CA 1
ATOM 2533 C C . ILE B 1 67 ? 9.148 -13.422 -1.416 1 98.88 67 ILE B C 1
ATOM 2535 O O . ILE B 1 67 ? 9.586 -14 -0.418 1 98.88 67 ILE B O 1
ATOM 2539 N N . ALA B 1 68 ? 9.898 -12.648 -2.174 1 98.88 68 ALA B N 1
ATOM 2540 C CA . ALA B 1 68 ? 11.328 -12.477 -1.933 1 98.88 68 ALA B CA 1
ATOM 2541 C C . ALA B 1 68 ? 11.586 -11.852 -0.562 1 98.88 68 ALA B C 1
ATOM 2543 O O . ALA B 1 68 ? 12.445 -12.32 0.187 1 98.88 68 ALA B O 1
ATOM 2544 N N . HIS B 1 69 ? 10.867 -10.781 -0.245 1 98.94 69 HIS B N 1
ATOM 2545 C CA . HIS B 1 69 ? 11.055 -10.086 1.022 1 98.94 69 HIS B CA 1
ATOM 2546 C C . HIS B 1 69 ? 10.664 -10.969 2.201 1 98.94 69 HIS B C 1
ATOM 2548 O O . HIS B 1 69 ? 11.375 -11.023 3.207 1 98.94 69 HIS B O 1
ATOM 2554 N N . VAL B 1 70 ? 9.508 -11.648 2.086 1 98.88 70 VAL B N 1
ATOM 2555 C CA . VAL B 1 70 ? 9.016 -12.508 3.156 1 98.88 70 VAL B CA 1
ATOM 2556 C C . VAL B 1 70 ? 10.008 -13.648 3.402 1 98.88 70 VAL B C 1
ATOM 2558 O O . VAL B 1 70 ? 10.273 -14.008 4.551 1 98.88 70 VAL B O 1
ATOM 2561 N N . ARG B 1 71 ? 10.57 -14.195 2.375 1 98.62 71 ARG B N 1
ATOM 2562 C CA . ARG B 1 71 ? 11.578 -15.242 2.531 1 98.62 71 ARG B CA 1
ATOM 2563 C C . ARG B 1 71 ? 12.797 -14.719 3.289 1 98.62 71 ARG B C 1
ATOM 2565 O O . ARG B 1 71 ? 13.383 -15.438 4.102 1 98.62 71 ARG B O 1
ATOM 2572 N N . GLU B 1 72 ? 13.117 -13.516 2.986 1 98.69 72 GLU B N 1
ATOM 2573 C CA . GLU B 1 72 ? 14.328 -12.961 3.59 1 98.69 72 GLU B CA 1
ATOM 2574 C C . GLU B 1 72 ? 14.109 -12.648 5.066 1 98.69 72 GLU B C 1
ATOM 2576 O O . GLU B 1 72 ? 14.977 -12.93 5.898 1 98.69 72 GLU B O 1
ATOM 2581 N N . ASN B 1 73 ? 12.938 -12.039 5.43 1 98.75 73 ASN B N 1
ATOM 2582 C CA . ASN B 1 73 ? 12.906 -11.5 6.785 1 98.75 73 ASN B CA 1
ATOM 2583 C C . ASN B 1 73 ? 11.523 -11.648 7.414 1 98.75 73 ASN B C 1
ATOM 2585 O O . ASN B 1 73 ? 11.328 -11.328 8.586 1 98.75 73 ASN B O 1
ATOM 2589 N N . GLY B 1 74 ? 10.5 -12.023 6.633 1 98.81 74 GLY B N 1
ATOM 2590 C CA . GLY B 1 74 ? 9.18 -12.367 7.148 1 98.81 74 GLY B CA 1
ATOM 2591 C C . GLY B 1 74 ? 8.305 -11.156 7.406 1 98.81 74 GLY B C 1
ATOM 2592 O O . GLY B 1 74 ? 7.121 -11.297 7.711 1 98.81 74 GLY B O 1
ATOM 2593 N N . ARG B 1 75 ? 8.836 -9.891 7.34 1 98.81 75 ARG B N 1
ATOM 2594 C CA . ARG B 1 75 ? 8.047 -8.695 7.621 1 98.81 75 ARG B CA 1
ATOM 2595 C C . ARG B 1 75 ? 7 -8.461 6.535 1 98.81 75 ARG B C 1
ATOM 2597 O O . ARG B 1 75 ? 7.324 -8.445 5.348 1 98.81 75 ARG B O 1
ATOM 2604 N N . ILE B 1 76 ? 5.797 -8.289 6.918 1 98.94 76 ILE B N 1
ATOM 2605 C CA . ILE B 1 76 ? 4.711 -8.094 5.965 1 98.94 76 ILE B CA 1
ATOM 2606 C C . ILE B 1 76 ? 3.561 -7.352 6.637 1 98.94 76 ILE B C 1
ATOM 2608 O O . ILE B 1 76 ? 3.24 -7.613 7.801 1 98.94 76 ILE B O 1
ATOM 2612 N N . THR B 1 77 ? 2.977 -6.387 6.004 1 98.94 77 THR B N 1
ATOM 2613 C CA . THR B 1 77 ? 1.754 -5.699 6.402 1 98.94 77 THR B CA 1
ATOM 2614 C C . THR B 1 77 ? 0.675 -5.855 5.336 1 98.94 77 THR B C 1
ATOM 2616 O O . THR B 1 77 ? 0.936 -5.656 4.145 1 98.94 77 THR B O 1
ATOM 2619 N N . ILE B 1 78 ? -0.473 -6.246 5.719 1 98.94 78 ILE B N 1
ATOM 2620 C CA . ILE B 1 78 ? -1.646 -6.254 4.852 1 98.94 78 ILE B CA 1
ATOM 2621 C C . ILE B 1 78 ? -2.607 -5.148 5.273 1 98.94 78 ILE B C 1
ATOM 2623 O O . ILE B 1 78 ? -2.916 -5.004 6.461 1 98.94 78 ILE B O 1
ATOM 2627 N N . MET B 1 79 ? -3.086 -4.371 4.309 1 98.88 79 MET B N 1
ATOM 2628 C CA . MET B 1 79 ? -3.975 -3.254 4.617 1 98.88 79 MET B CA 1
ATOM 2629 C C . MET B 1 79 ? -5.293 -3.381 3.857 1 98.88 79 MET B C 1
ATOM 2631 O O . MET B 1 79 ? -5.301 -3.738 2.678 1 98.88 79 MET B O 1
ATOM 2635 N N . PHE B 1 80 ? -6.336 -3.049 4.539 1 98.62 80 PHE B N 1
ATOM 2636 C CA . PHE B 1 80 ? -7.664 -2.879 3.961 1 98.62 80 PHE B CA 1
ATOM 2637 C C . PHE B 1 80 ? -8.156 -1.449 4.145 1 98.62 80 PHE B C 1
ATOM 2639 O O . PHE B 1 80 ? -7.863 -0.81 5.156 1 98.62 80 PHE B O 1
ATOM 2646 N N . CYS B 1 81 ? -8.867 -1.008 3.176 1 97.38 81 CYS B N 1
ATOM 2647 C CA . CYS B 1 81 ? -9.523 0.289 3.312 1 97.38 81 CYS B CA 1
ATOM 2648 C C . CYS B 1 81 ?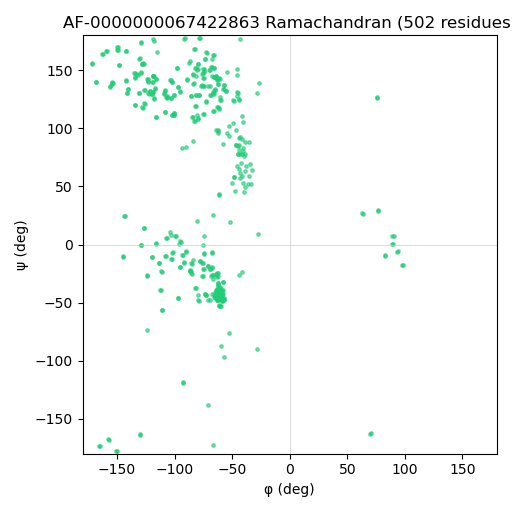 -10.984 0.212 2.875 1 97.38 81 CYS B C 1
ATOM 2650 O O . CYS B 1 81 ? -11.312 -0.501 1.928 1 97.38 81 CYS B O 1
ATOM 2652 N N . ALA B 1 82 ? -11.781 0.981 3.51 1 97.88 82 ALA B N 1
ATOM 2653 C CA . ALA B 1 82 ? -13.18 1.078 3.117 1 97.88 82 ALA B CA 1
ATOM 2654 C C . ALA B 1 82 ? -13.359 2.041 1.947 1 97.88 82 ALA B C 1
ATOM 2656 O O . ALA B 1 82 ? -13.07 3.236 2.07 1 97.88 82 ALA B O 1
ATOM 2657 N N . PHE B 1 83 ? -13.867 1.546 0.831 1 98 83 PHE B N 1
ATOM 2658 C CA . PHE B 1 83 ? -14.242 2.387 -0.302 1 98 83 PHE B CA 1
ATOM 2659 C C . PHE B 1 83 ? -15.719 2.738 -0.256 1 98 83 PHE B C 1
ATOM 2661 O O . PHE B 1 83 ? -16.172 3.662 -0.94 1 98 83 PHE B O 1
ATOM 2668 N N . GLU B 1 84 ? -16.422 1.961 0.484 1 97.31 84 GLU B N 1
ATOM 2669 C CA . GLU B 1 84 ? -17.844 2.152 0.692 1 97.31 84 GLU B CA 1
ATOM 2670 C C . GLU B 1 84 ? -18.188 2.189 2.18 1 97.31 84 GLU B C 1
ATOM 2672 O O . GLU B 1 84 ? -17.438 1.669 3.008 1 97.31 84 GLU B O 1
ATOM 2677 N N . GLY B 1 85 ? -19.344 2.855 2.488 1 96.06 85 GLY B N 1
ATOM 2678 C CA . GLY B 1 85 ? -19.734 2.922 3.887 1 96.06 85 GLY B CA 1
ATOM 2679 C C . GLY B 1 85 ? -18.828 3.814 4.719 1 96.06 85 GLY B C 1
ATOM 2680 O O . GLY B 1 85 ? -18.125 4.668 4.18 1 96.06 85 GLY B O 1
ATOM 2681 N N . PRO B 1 86 ? -18.875 3.68 6.086 1 96.31 86 PRO B N 1
ATOM 2682 C CA . PRO B 1 86 ? -18.016 4.488 6.965 1 96.31 86 PRO B CA 1
ATOM 2683 C C . PRO B 1 86 ? -16.531 4.266 6.715 1 96.31 86 PRO B C 1
ATOM 2685 O O . PRO B 1 86 ? -16.109 3.141 6.438 1 96.31 86 PRO B O 1
ATOM 2688 N N . PRO B 1 87 ? -15.789 5.305 6.805 1 96.44 87 PRO B N 1
ATOM 2689 C CA . PRO B 1 87 ? -14.352 5.176 6.559 1 96.44 87 PRO B CA 1
ATOM 2690 C C . PRO B 1 87 ? -13.656 4.277 7.578 1 96.44 87 PRO B C 1
ATOM 2692 O O . PRO B 1 87 ? -14.031 4.273 8.758 1 96.44 87 PRO B O 1
ATOM 2695 N N . ARG B 1 88 ? -12.672 3.553 7.121 1 97.06 88 ARG B N 1
ATOM 2696 C CA . ARG B 1 88 ? -11.859 2.682 7.969 1 97.06 88 ARG B CA 1
ATOM 2697 C C . ARG B 1 88 ? -10.617 2.197 7.227 1 97.06 88 ARG B C 1
ATOM 2699 O O . ARG B 1 88 ? -10.68 1.895 6.031 1 97.06 88 ARG B O 1
ATOM 2706 N N . ILE B 1 89 ? -9.547 2.148 7.895 1 98 89 ILE B N 1
ATOM 2707 C CA . ILE B 1 89 ? -8.344 1.451 7.457 1 98 89 ILE B CA 1
ATOM 2708 C C . ILE B 1 89 ? -7.941 0.415 8.508 1 98 89 ILE B C 1
ATOM 2710 O O . ILE B 1 89 ? -7.914 0.711 9.703 1 98 89 ILE B O 1
ATOM 2714 N N . THR B 1 90 ? -7.715 -0.736 8.102 1 98.56 90 THR B N 1
ATOM 2715 C CA . THR B 1 90 ? -7.211 -1.789 8.977 1 98.56 90 THR B CA 1
ATOM 2716 C C . THR B 1 90 ? -5.887 -2.342 8.453 1 98.56 90 THR B C 1
ATOM 2718 O O . THR B 1 90 ? -5.746 -2.592 7.258 1 98.56 90 THR B O 1
ATOM 2721 N N . ARG B 1 91 ? -4.926 -2.453 9.328 1 98.75 91 ARG B N 1
ATOM 2722 C CA . ARG B 1 91 ? -3.652 -3.078 8.992 1 98.75 91 ARG B CA 1
ATOM 2723 C C . ARG B 1 91 ? -3.396 -4.305 9.859 1 98.75 91 ARG B C 1
ATOM 2725 O O . ARG B 1 91 ? -3.598 -4.266 11.07 1 98.75 91 ARG B O 1
ATOM 2732 N N . LEU B 1 92 ? -3.041 -5.344 9.242 1 98.94 92 LEU B N 1
ATOM 2733 C CA . LEU B 1 92 ? -2.537 -6.543 9.906 1 98.94 92 LEU B CA 1
ATOM 2734 C C . LEU B 1 92 ? -1.015 -6.605 9.828 1 98.94 92 LEU B C 1
ATOM 2736 O O . LEU B 1 92 ? -0.448 -6.727 8.742 1 98.94 92 LEU B O 1
ATOM 2740 N N . PHE B 1 93 ? -0.364 -6.492 10.938 1 98.88 93 PHE B N 1
ATOM 2741 C CA . PHE B 1 93 ? 1.078 -6.688 11.031 1 98.88 93 PHE B CA 1
ATOM 2742 C C . PHE B 1 93 ? 1.405 -8.109 11.461 1 98.88 93 PHE B C 1
ATOM 2744 O O . PHE B 1 93 ? 0.793 -8.641 12.398 1 98.88 93 PHE B O 1
ATOM 2751 N N . GLY B 1 94 ? 2.324 -8.695 10.742 1 98.75 94 GLY B N 1
ATOM 2752 C CA . GLY B 1 94 ? 2.633 -10.062 11.109 1 98.75 94 GLY B CA 1
ATOM 2753 C C . GLY B 1 94 ? 3.918 -10.578 10.484 1 98.75 94 GLY B C 1
ATOM 2754 O O . GLY B 1 94 ? 4.699 -9.797 9.93 1 98.75 94 GLY B O 1
ATOM 2755 N N . ARG B 1 95 ? 4.152 -11.867 10.688 1 98.88 95 ARG B N 1
ATOM 2756 C CA . ARG B 1 95 ? 5.25 -12.602 10.062 1 98.88 95 ARG B CA 1
ATOM 2757 C C . ARG B 1 95 ? 4.73 -13.531 8.969 1 98.88 95 ARG B C 1
ATOM 2759 O O . ARG B 1 95 ? 3.848 -14.352 9.219 1 98.88 95 ARG B O 1
ATOM 2766 N N . GLY B 1 96 ? 5.332 -13.375 7.816 1 98.88 96 GLY B N 1
ATOM 2767 C CA . GLY B 1 96 ? 4.855 -14.125 6.668 1 98.88 96 GLY B CA 1
ATOM 2768 C C . GLY B 1 96 ? 5.656 -15.383 6.402 1 98.88 96 GLY B C 1
ATOM 2769 O O . GLY B 1 96 ? 6.832 -15.461 6.754 1 98.88 96 GLY B O 1
ATOM 2770 N N . THR B 1 97 ? 5.051 -16.359 5.82 1 98.81 97 THR B N 1
ATOM 2771 C CA . THR B 1 97 ? 5.664 -17.562 5.27 1 98.81 97 THR B CA 1
ATOM 2772 C C . THR B 1 97 ? 5.105 -17.859 3.883 1 98.81 97 THR B C 1
ATOM 2774 O O . THR B 1 97 ? 3.912 -17.672 3.635 1 98.81 97 THR B O 1
ATOM 2777 N N . VAL B 1 98 ? 6 -18.359 3.041 1 98.88 98 VAL B N 1
ATOM 2778 C CA . VAL B 1 98 ? 5.613 -18.656 1.663 1 98.88 98 VAL B CA 1
ATOM 2779 C C . VAL B 1 98 ? 5.523 -20.156 1.454 1 98.88 98 VAL B C 1
ATOM 2781 O O . VAL B 1 98 ? 6.465 -20.891 1.768 1 98.88 98 VAL B O 1
ATOM 2784 N N . HIS B 1 99 ? 4.41 -20.625 0.96 1 98.81 99 HIS B N 1
ATOM 2785 C CA . HIS B 1 99 ? 4.25 -21.984 0.493 1 98.81 99 HIS B CA 1
ATOM 2786 C C . HIS B 1 99 ? 3.957 -22.031 -1.003 1 98.81 99 HIS B C 1
ATOM 2788 O O . HIS B 1 99 ? 2.863 -21.656 -1.435 1 98.81 99 HIS B O 1
ATOM 2794 N N . GLU B 1 100 ? 4.883 -22.5 -1.798 1 98.69 100 GLU B N 1
ATOM 2795 C CA . GLU B 1 100 ? 4.789 -22.453 -3.254 1 98.69 100 GLU B CA 1
ATOM 2796 C C . GLU B 1 100 ? 3.943 -23.594 -3.791 1 98.69 100 GLU B C 1
ATOM 2798 O O . GLU B 1 100 ? 3.891 -24.672 -3.188 1 98.69 100 GLU B O 1
ATOM 2803 N N . PHE B 1 101 ? 3.326 -23.375 -4.906 1 98 101 PHE B N 1
ATOM 2804 C CA . PHE B 1 101 ? 2.662 -24.438 -5.66 1 98 101 PHE B CA 1
ATOM 2805 C C . PHE B 1 101 ? 3.549 -25.672 -5.762 1 98 101 PHE B C 1
ATOM 2807 O O . PHE B 1 101 ? 4.734 -25.562 -6.082 1 98 101 PHE B O 1
ATOM 2814 N N . GLY B 1 102 ? 2.951 -26.828 -5.441 1 96.12 102 GLY B N 1
ATOM 2815 C CA . GLY B 1 102 ? 3.682 -28.078 -5.566 1 96.12 102 GLY B CA 1
ATOM 2816 C C . GLY B 1 102 ? 4.281 -28.547 -4.258 1 96.12 102 GLY B C 1
ATOM 2817 O O . GLY B 1 102 ? 4.75 -29.688 -4.16 1 96.12 102 GLY B O 1
ATOM 2818 N N . THR B 1 103 ? 4.402 -27.703 -3.289 1 97.81 103 THR B N 1
ATOM 2819 C CA . THR B 1 103 ? 4.875 -28.141 -1.98 1 97.81 103 THR B CA 1
ATOM 2820 C C . THR B 1 103 ? 3.75 -28.812 -1.19 1 97.81 103 THR B C 1
ATOM 2822 O O . THR B 1 103 ? 2.572 -28.531 -1.432 1 97.81 103 THR B O 1
ATOM 2825 N N . PRO B 1 104 ? 4.137 -29.688 -0.246 1 97.5 104 PRO B N 1
ATOM 2826 C CA . PRO B 1 104 ? 3.104 -30.312 0.584 1 97.5 104 PRO B CA 1
ATOM 2827 C C . PRO B 1 104 ? 2.262 -29.297 1.349 1 97.5 104 PRO B C 1
ATOM 2829 O O . PRO B 1 104 ? 1.055 -29.484 1.517 1 97.5 104 PRO B O 1
ATOM 2832 N N . GLU B 1 105 ? 2.846 -28.25 1.854 1 98.06 105 GLU B N 1
ATOM 2833 C CA . GLU B 1 105 ? 2.133 -27.219 2.605 1 98.06 105 GLU B CA 1
ATOM 2834 C C . GLU B 1 105 ? 1.095 -26.516 1.733 1 98.06 105 GLU B C 1
ATOM 2836 O O . GLU B 1 105 ? -0.052 -26.328 2.15 1 98.06 105 GLU B O 1
ATOM 2841 N N . TYR B 1 106 ? 1.509 -26.109 0.538 1 98.44 106 TYR B N 1
ATOM 2842 C CA . TYR B 1 106 ? 0.591 -25.484 -0.406 1 98.44 106 TYR B CA 1
ATOM 2843 C C . TYR B 1 106 ? -0.587 -26.391 -0.713 1 98.44 106 TYR B C 1
ATOM 2845 O O . TYR B 1 106 ? -1.744 -25.984 -0.634 1 98.44 106 TYR B O 1
ATOM 2853 N N . GLU B 1 107 ? -0.281 -27.641 -0.999 1 96.62 107 GLU B N 1
ATOM 2854 C CA . GLU B 1 107 ? -1.294 -28.594 -1.418 1 96.62 107 GLU B CA 1
ATOM 2855 C C . GLU B 1 107 ? -2.258 -28.922 -0.279 1 96.62 107 GLU B C 1
ATOM 2857 O O . GLU B 1 107 ? -3.406 -29.297 -0.519 1 96.62 107 GLU B O 1
ATOM 2862 N N . SER B 1 108 ? -1.817 -28.812 0.914 1 97.62 108 SER B N 1
ATOM 2863 C CA . SER B 1 108 ? -2.67 -29.078 2.068 1 97.62 108 SER B CA 1
ATOM 2864 C C . SER B 1 108 ? -3.641 -27.938 2.312 1 97.62 108 SER B C 1
ATOM 2866 O O . SER B 1 108 ? -4.68 -28.109 2.955 1 97.62 108 SER B O 1
ATOM 2868 N N . ILE B 1 109 ? -3.363 -26.766 1.812 1 97.88 109 ILE B N 1
ATOM 2869 C CA . ILE B 1 109 ? -4.152 -25.578 2.102 1 97.88 109 ILE B CA 1
ATOM 2870 C C . ILE B 1 109 ? -5.16 -25.328 0.98 1 97.88 109 ILE B C 1
ATOM 2872 O O . ILE B 1 109 ? -6.324 -25.016 1.238 1 97.88 109 ILE B O 1
ATOM 2876 N N . ILE B 1 110 ? -4.672 -25.422 -0.26 1 96.75 110 ILE B N 1
ATOM 2877 C CA . ILE B 1 110 ? -5.523 -25.156 -1.411 1 96.75 110 ILE B CA 1
ATOM 2878 C C . ILE B 1 110 ? -5.832 -26.453 -2.143 1 96.75 110 ILE B C 1
ATOM 2880 O O . ILE B 1 110 ? -4.941 -27.062 -2.732 1 96.75 110 ILE B O 1
ATOM 2884 N N . SER B 1 111 ? -7.082 -26.812 -2.107 1 92.19 111 SER B N 1
ATOM 2885 C CA . SER B 1 111 ? -7.5 -27.984 -2.877 1 92.19 111 SER B CA 1
ATOM 2886 C C . SER B 1 111 ? -7.539 -27.672 -4.371 1 92.19 111 SER B C 1
ATOM 2888 O O . SER B 1 111 ? -7.676 -26.516 -4.77 1 92.19 111 SER B O 1
ATOM 2890 N N . VAL B 1 112 ? -7.496 -28.641 -5.148 1 87.19 112 VAL B N 1
ATOM 2891 C CA . VAL B 1 112 ? -7.395 -28.531 -6.602 1 87.19 112 VAL B CA 1
ATOM 2892 C C . VAL B 1 112 ? -8.633 -27.828 -7.152 1 87.19 112 VAL B C 1
ATOM 2894 O O . VAL B 1 112 ? -8.523 -26.984 -8.055 1 87.19 112 VAL B O 1
ATOM 2897 N N . ASP B 1 113 ? -9.734 -28.109 -6.605 1 87.44 113 ASP B N 1
ATOM 2898 C CA . ASP B 1 113 ? -11 -27.609 -7.129 1 87.44 113 ASP B CA 1
ATOM 2899 C C . ASP B 1 113 ? -11.195 -26.141 -6.773 1 87.44 113 ASP B C 1
ATOM 2901 O O . ASP B 1 113 ? -12.008 -25.453 -7.387 1 87.44 113 ASP B O 1
ATOM 2905 N N . LYS B 1 114 ? -10.43 -25.641 -5.836 1 91.38 114 LYS B N 1
ATOM 2906 C CA . LYS B 1 114 ? -10.594 -24.266 -5.363 1 91.38 114 LYS B CA 1
ATOM 2907 C C . LYS B 1 114 ? -9.461 -23.375 -5.855 1 91.38 114 LYS B C 1
ATOM 2909 O O . LYS B 1 114 ? -9.531 -22.141 -5.734 1 91.38 114 LYS B O 1
ATOM 2914 N N . ARG B 1 115 ? -8.461 -23.969 -6.418 1 95.19 115 ARG B N 1
ATOM 2915 C CA . ARG B 1 115 ? -7.277 -23.234 -6.863 1 95.19 115 ARG B CA 1
ATOM 2916 C C . ARG B 1 115 ? -7.617 -22.297 -8.016 1 95.19 115 ARG B C 1
ATOM 2918 O O . ARG B 1 115 ? -8.234 -22.719 -9 1 95.19 115 ARG B O 1
ATOM 2925 N N . GLN B 1 116 ? -7.188 -21.078 -7.898 1 94.88 116 GLN B N 1
ATOM 2926 C CA . GLN B 1 116 ? -7.395 -20.094 -8.961 1 94.88 116 GLN B CA 1
ATOM 2927 C C . GLN B 1 116 ? -6.309 -20.203 -10.023 1 94.88 116 GLN B C 1
ATOM 2929 O O . GLN B 1 116 ? -5.164 -20.547 -9.719 1 94.88 116 GLN B O 1
ATOM 2934 N N . PRO B 1 117 ? -6.703 -19.938 -11.281 1 94.94 117 PRO B N 1
ATOM 2935 C CA . PRO B 1 117 ? -5.66 -19.891 -12.312 1 94.94 117 PRO B CA 1
ATOM 2936 C C . PRO B 1 117 ? -4.539 -18.906 -11.969 1 94.94 117 PRO B C 1
ATOM 2938 O O . PRO B 1 117 ? -4.805 -17.781 -11.562 1 94.94 117 PRO B O 1
ATOM 2941 N N . GLY B 1 118 ? -3.357 -19.391 -12.109 1 96.19 118 GLY B N 1
ATOM 2942 C CA . GLY B 1 118 ? -2.219 -18.516 -11.867 1 96.19 118 GLY B CA 1
ATOM 2943 C C . GLY B 1 118 ? -1.758 -18.531 -10.422 1 96.19 118 GLY B C 1
ATOM 2944 O O . GLY B 1 118 ? -0.801 -17.844 -10.062 1 96.19 118 GLY B O 1
ATOM 2945 N N . SER B 1 119 ? -2.434 -19.328 -9.586 1 97.5 119 SER B N 1
ATOM 2946 C CA . SER B 1 119 ? -2.021 -19.438 -8.188 1 97.5 119 SER B CA 1
ATOM 2947 C C . SER B 1 119 ? -0.604 -19.984 -8.078 1 97.5 119 SER B C 1
ATOM 2949 O O . SER B 1 119 ? -0.339 -21.125 -8.477 1 97.5 119 SER B O 1
ATOM 2951 N N . ARG B 1 120 ? 0.291 -19.219 -7.551 1 97.94 120 ARG B N 1
ATOM 2952 C CA . ARG B 1 120 ? 1.685 -19.656 -7.531 1 97.94 120 ARG B CA 1
ATOM 2953 C C . ARG B 1 120 ? 2.143 -19.969 -6.109 1 97.94 120 ARG B C 1
ATOM 2955 O O . ARG B 1 120 ? 3.145 -20.656 -5.914 1 97.94 120 ARG B O 1
ATOM 2962 N N . SER B 1 121 ? 1.437 -19.344 -5.121 1 98.62 121 SER B N 1
ATOM 2963 C CA . SER B 1 121 ? 1.82 -19.594 -3.734 1 98.62 121 SER B CA 1
ATOM 2964 C C . SER B 1 121 ? 0.706 -19.203 -2.771 1 98.62 121 SER B C 1
ATOM 2966 O O . SER B 1 121 ? -0.275 -18.578 -3.172 1 98.62 121 SER B O 1
ATOM 2968 N N . VAL B 1 122 ? 0.855 -19.703 -1.575 1 98.69 122 VAL B N 1
ATOM 2969 C CA . VAL B 1 122 ? 0.134 -19.219 -0.403 1 98.69 122 VAL B CA 1
ATOM 2970 C C . VAL B 1 122 ? 1.06 -18.359 0.451 1 98.69 122 VAL B C 1
ATOM 2972 O O . VAL B 1 122 ? 2.168 -18.766 0.792 1 98.69 122 VAL B O 1
ATOM 2975 N N . ILE B 1 123 ? 0.631 -17.172 0.729 1 98.88 123 ILE B N 1
ATOM 2976 C CA . ILE B 1 123 ? 1.338 -16.359 1.71 1 98.88 123 ILE B CA 1
ATOM 2977 C C . ILE B 1 123 ? 0.6 -16.406 3.047 1 98.88 123 ILE B C 1
ATOM 2979 O O . ILE B 1 123 ? -0.512 -15.883 3.166 1 98.88 123 ILE B O 1
ATOM 2983 N N . MET B 1 124 ? 1.201 -17.016 3.982 1 98.81 124 MET B N 1
ATOM 2984 C CA . MET B 1 124 ? 0.675 -17.109 5.34 1 98.81 124 MET B CA 1
ATOM 2985 C C . MET B 1 124 ? 1.141 -15.93 6.191 1 98.81 124 MET B C 1
ATOM 2987 O O . MET B 1 124 ? 2.285 -15.492 6.074 1 98.81 124 MET B O 1
ATOM 2991 N N . LEU B 1 125 ? 0.251 -15.469 7.027 1 98.88 125 LEU B N 1
ATOM 2992 C CA . LEU B 1 125 ? 0.613 -14.406 7.957 1 98.88 125 LEU B CA 1
ATOM 2993 C C . LEU B 1 125 ? 0.234 -14.781 9.383 1 98.88 125 LEU B C 1
ATOM 2995 O O . LEU B 1 125 ? -0.939 -15.023 9.68 1 98.88 125 LEU B O 1
ATOM 2999 N N . ASP B 1 126 ? 1.223 -14.875 10.242 1 98.88 126 ASP B N 1
ATOM 3000 C CA . ASP B 1 126 ? 1.002 -14.875 11.688 1 98.88 126 ASP B CA 1
ATOM 3001 C C . ASP B 1 126 ? 0.864 -13.453 12.227 1 98.88 126 ASP B C 1
ATOM 3003 O O . ASP B 1 126 ? 1.857 -12.742 12.359 1 98.88 126 ASP B O 1
ATOM 3007 N N . VAL B 1 127 ? -0.355 -13.086 12.57 1 98.88 127 VAL B N 1
ATOM 3008 C CA . VAL B 1 127 ? -0.672 -11.711 12.945 1 98.88 127 VAL B CA 1
ATOM 3009 C C . VAL B 1 127 ? -0.278 -11.469 14.406 1 98.88 127 VAL B C 1
ATOM 3011 O O . VAL B 1 127 ? -0.685 -12.211 15.297 1 98.88 127 VAL B O 1
ATOM 3014 N N . TYR B 1 128 ? 0.489 -10.391 14.664 1 98.81 128 TYR B N 1
ATOM 3015 C CA . TYR B 1 128 ? 0.839 -10.094 16.047 1 98.81 128 TYR B CA 1
ATOM 3016 C C . TYR B 1 128 ? 0.325 -8.719 16.469 1 98.81 128 TYR B C 1
ATOM 3018 O O . TYR B 1 128 ? 0.4 -8.352 17.641 1 98.81 128 TYR B O 1
ATOM 3026 N N . LYS B 1 129 ? -0.13 -7.93 15.562 1 98.69 129 LYS B N 1
ATOM 3027 C CA . LYS B 1 129 ? -0.678 -6.602 15.828 1 98.69 129 LYS B CA 1
ATOM 3028 C C . LYS B 1 129 ? -1.673 -6.191 14.75 1 98.69 129 LYS B C 1
ATOM 3030 O O . LYS B 1 129 ? -1.439 -6.426 13.562 1 98.69 129 LYS B O 1
ATOM 3035 N N . VAL B 1 130 ? -2.779 -5.59 15.172 1 98.81 130 VAL B N 1
ATOM 3036 C CA . VAL B 1 130 ? -3.809 -5.078 14.273 1 98.81 130 VAL B CA 1
ATOM 3037 C C . VAL B 1 130 ? -4.078 -3.607 14.586 1 98.81 130 VAL B C 1
ATOM 3039 O O . VAL B 1 130 ? -4.16 -3.219 15.75 1 98.81 130 VAL B O 1
ATOM 3042 N N . SER B 1 131 ? -4.113 -2.832 13.57 1 98 131 SER B N 1
ATOM 3043 C CA . SER B 1 131 ? -4.523 -1.446 13.766 1 98 131 SER B CA 1
ATOM 3044 C C . SER B 1 131 ? -5.82 -1.143 13.023 1 98 131 SER B C 1
ATOM 3046 O O . SER B 1 131 ? -6.047 -1.651 11.922 1 98 131 SER B O 1
ATOM 3048 N N . SER B 1 132 ? -6.656 -0.378 13.586 1 96.12 132 SER B N 1
ATOM 3049 C CA . SER B 1 132 ? -7.848 0.184 12.961 1 96.12 132 SER B CA 1
ATOM 3050 C C . SER B 1 132 ? -7.879 1.703 13.094 1 96.12 132 SER B C 1
ATOM 3052 O O . SER B 1 132 ? -7.844 2.234 14.211 1 96.12 132 SER B O 1
ATOM 3054 N N . SER B 1 133 ? -7.922 2.377 11.984 1 93.69 133 SER B N 1
ATOM 3055 C CA . SER B 1 133 ? -7.91 3.836 11.969 1 93.69 133 SER B CA 1
ATOM 3056 C C . SER B 1 133 ? -9.047 4.387 11.117 1 93.69 133 SER B C 1
ATOM 3058 O O . SER B 1 133 ? -9.781 3.627 10.484 1 93.69 133 SER B O 1
ATOM 3060 N N . CYS B 1 134 ? -9.273 5.641 11.07 1 86.94 134 CYS B N 1
ATOM 3061 C CA . CYS B 1 134 ? -10.492 6.273 10.57 1 86.94 134 CYS B CA 1
ATOM 3062 C C . CYS B 1 134 ? -10.586 6.137 9.055 1 86.94 134 CYS B C 1
ATOM 3064 O O . CYS B 1 134 ? -11.656 5.832 8.523 1 86.94 134 CYS B O 1
ATOM 3066 N N . GLY B 1 135 ? -9.492 6.441 8.352 1 90.38 135 GLY B N 1
ATOM 3067 C CA . GLY B 1 135 ? -9.539 6.352 6.898 1 90.38 135 GLY B CA 1
ATOM 3068 C C . GLY B 1 135 ? -10.273 7.512 6.254 1 90.38 135 GLY B C 1
ATOM 3069 O O . GLY B 1 135 ? -10.859 7.363 5.18 1 90.38 135 GLY B O 1
ATOM 3070 N N . TYR B 1 136 ? -10.242 8.648 6.879 1 93.62 136 TYR B N 1
ATOM 3071 C CA . TYR B 1 136 ? -11.055 9.789 6.48 1 93.62 136 TYR B CA 1
ATOM 3072 C C . TYR B 1 136 ? -10.602 10.344 5.133 1 93.62 136 TYR B C 1
ATOM 3074 O O . TYR B 1 136 ? -11.352 11.047 4.461 1 93.62 136 TYR B O 1
ATOM 3082 N N . ALA B 1 137 ? -9.43 10.047 4.734 1 94.56 137 ALA B N 1
ATOM 3083 C CA . ALA B 1 137 ? -8.914 10.586 3.482 1 94.56 137 ALA B CA 1
ATOM 3084 C C . ALA B 1 137 ? -9.164 9.633 2.32 1 94.56 137 ALA B C 1
ATOM 3086 O O . ALA B 1 137 ? -8.891 9.961 1.165 1 94.56 137 ALA B O 1
ATOM 3087 N N . VAL B 1 138 ? -9.633 8.398 2.582 1 97.44 138 VAL B N 1
ATOM 3088 C CA . VAL B 1 138 ? -9.938 7.43 1.53 1 97.44 138 VAL B CA 1
ATOM 3089 C C . VAL B 1 138 ? -11.211 7.848 0.801 1 97.44 138 VAL B C 1
ATOM 3091 O O . VAL B 1 138 ? -12.273 7.977 1.418 1 97.44 138 VAL B O 1
ATOM 3094 N N . PRO B 1 139 ? -11.156 8.039 -0.509 1 97.88 139 PRO B N 1
ATOM 3095 C CA . PRO B 1 139 ? -12.359 8.438 -1.251 1 97.88 139 PRO B CA 1
ATOM 3096 C C . PRO B 1 139 ? -13.438 7.352 -1.248 1 97.88 139 PRO B C 1
ATOM 3098 O O . PRO B 1 139 ? -13.148 6.188 -0.954 1 97.88 139 PRO B O 1
ATOM 3101 N N . LEU B 1 140 ? -14.594 7.84 -1.589 1 98.19 140 LEU B N 1
ATOM 3102 C CA . LEU B 1 140 ? -15.719 6.93 -1.805 1 98.19 140 LEU B CA 1
ATOM 3103 C C . LEU B 1 140 ? -15.719 6.395 -3.232 1 98.19 140 LEU B C 1
ATOM 3105 O O . LEU B 1 140 ? -15.625 7.168 -4.191 1 98.19 140 LEU B O 1
ATOM 3109 N N . TYR B 1 141 ? -15.781 5.105 -3.346 1 98.38 141 TYR B N 1
ATOM 3110 C CA . TYR B 1 141 ? -15.906 4.402 -4.617 1 98.38 141 TYR B CA 1
ATOM 3111 C C . TYR B 1 141 ? -17.062 3.408 -4.574 1 98.38 141 TYR B C 1
ATOM 3113 O O . TYR B 1 141 ? -17.453 2.941 -3.5 1 98.38 141 TYR B O 1
ATOM 3121 N N . THR B 1 142 ? -17.578 3.107 -5.715 1 98.38 142 THR B N 1
ATOM 3122 C CA . THR B 1 142 ? -18.531 2.006 -5.855 1 98.38 142 THR B CA 1
ATOM 3123 C C . THR B 1 142 ? -17.891 0.843 -6.613 1 98.38 142 THR B C 1
ATOM 3125 O O . THR B 1 142 ? -17.359 1.027 -7.707 1 98.38 142 THR B O 1
ATOM 3128 N N . PHE B 1 143 ? -18.047 -0.305 -6.016 1 98.31 143 PHE B N 1
ATOM 3129 C CA . PHE B 1 143 ? -17.516 -1.499 -6.668 1 98.31 143 PHE B CA 1
ATOM 3130 C C . PHE B 1 143 ? -18.344 -1.848 -7.898 1 98.31 143 PHE B C 1
ATOM 3132 O O . PHE B 1 143 ? -19.578 -1.851 -7.844 1 98.31 143 PHE B O 1
ATOM 3139 N N . LYS B 1 144 ? -17.625 -2.186 -8.938 1 98.12 144 LYS B N 1
ATOM 3140 C CA . LYS B 1 144 ? -18.312 -2.586 -10.164 1 98.12 144 LYS B CA 1
ATOM 3141 C C . LYS B 1 144 ? -18.109 -4.074 -10.445 1 98.12 144 LYS B C 1
ATOM 3143 O O . LYS B 1 144 ? -19.078 -4.824 -10.586 1 98.12 144 LYS B O 1
ATOM 3148 N N . ALA B 1 145 ? -16.812 -4.492 -10.539 1 97.44 145 ALA B N 1
ATOM 3149 C CA . ALA B 1 145 ? -16.516 -5.883 -10.859 1 97.44 145 ALA B CA 1
ATOM 3150 C C . ALA B 1 145 ? -15.023 -6.168 -10.719 1 97.44 145 ALA B C 1
ATOM 3152 O O . ALA B 1 145 ? -14.203 -5.246 -10.734 1 97.44 145 ALA B O 1
ATOM 3153 N N . HIS B 1 146 ? -14.758 -7.379 -10.5 1 97.12 146 HIS B N 1
ATOM 3154 C CA . HIS B 1 146 ? -13.383 -7.824 -10.672 1 97.12 146 HIS B CA 1
ATOM 3155 C C . HIS B 1 146 ? -13.016 -7.93 -12.148 1 97.12 146 HIS B C 1
ATOM 3157 O O . HIS B 1 146 ? -13.844 -8.312 -12.969 1 97.12 146 HIS B O 1
ATOM 3163 N N . ARG B 1 147 ? -11.789 -7.59 -12.453 1 95.56 147 ARG B N 1
ATOM 3164 C CA . ARG B 1 147 ? -11.305 -7.824 -13.812 1 95.56 147 ARG B CA 1
ATOM 3165 C C . ARG B 1 147 ? -11.023 -9.305 -14.047 1 95.56 147 ARG B C 1
ATOM 3167 O O . ARG B 1 147 ? -10.539 -10 -13.148 1 95.56 147 ARG B O 1
ATOM 3174 N N . LEU B 1 148 ? -11.203 -9.742 -15.242 1 91.81 148 LEU B N 1
ATOM 3175 C CA . LEU B 1 148 ? -11.07 -11.172 -15.523 1 91.81 148 LEU B CA 1
ATOM 3176 C C . LEU B 1 148 ? -9.742 -11.477 -16.188 1 91.81 148 LEU B C 1
ATOM 3178 O O . LEU B 1 148 ? -9.32 -12.633 -16.25 1 91.81 148 LEU B O 1
ATOM 3182 N N . LYS B 1 149 ? -9.133 -10.453 -16.594 1 90.06 149 LYS B N 1
ATOM 3183 C CA . LYS B 1 149 ? -8.016 -10.586 -17.516 1 90.06 149 LYS B CA 1
ATOM 3184 C C . LYS B 1 149 ? -6.895 -11.422 -16.906 1 90.06 149 LYS B C 1
ATOM 3186 O O . LYS B 1 149 ? -6.277 -12.234 -17.594 1 90.06 149 LYS B O 1
ATOM 3191 N N . LEU B 1 150 ? -6.602 -11.203 -15.68 1 93.44 150 LEU B N 1
ATOM 3192 C CA . LEU B 1 150 ? -5.5 -11.93 -15.055 1 93.44 150 LEU B CA 1
ATOM 3193 C C . LEU B 1 150 ? -5.766 -13.438 -15.062 1 93.44 150 LEU B C 1
ATOM 3195 O O . LEU B 1 150 ? -4.922 -14.219 -15.508 1 93.44 150 LEU B O 1
ATOM 3199 N N . LYS B 1 151 ? -6.863 -13.836 -14.594 1 92.44 151 LYS B N 1
ATOM 3200 C CA . LYS B 1 151 ? -7.211 -15.258 -14.5 1 92.44 151 LYS B CA 1
ATOM 3201 C C . LYS B 1 151 ? -7.254 -15.898 -15.883 1 92.44 151 LYS B C 1
ATOM 3203 O O . LYS B 1 151 ? -6.793 -17.031 -16.062 1 92.44 151 LYS B O 1
ATOM 3208 N N . GLU B 1 152 ? -7.789 -15.195 -16.844 1 92.94 152 GLU B N 1
ATOM 3209 C CA . GLU B 1 152 ? -7.844 -15.703 -18.203 1 92.94 152 GLU B CA 1
ATOM 3210 C C . GLU B 1 152 ? -6.445 -15.914 -18.781 1 92.94 152 GLU B C 1
ATOM 3212 O O . GLU B 1 152 ? -6.168 -16.938 -19.406 1 92.94 152 GLU B O 1
ATOM 3217 N N . SER B 1 153 ? -5.664 -14.914 -18.547 1 93.5 153 SER B N 1
ATOM 3218 C CA . SER B 1 153 ? -4.297 -14.984 -19.062 1 93.5 153 SER B CA 1
ATOM 3219 C C . SER B 1 153 ? -3.553 -16.188 -18.484 1 93.5 153 SER B C 1
ATOM 3221 O O . SER B 1 153 ? -2.908 -16.938 -19.219 1 93.5 153 SER B O 1
ATOM 3223 N N . PHE B 1 154 ? -3.721 -16.406 -17.219 1 95.12 154 PHE B N 1
ATOM 3224 C CA . PHE B 1 154 ? -2.932 -17.469 -16.594 1 95.12 154 PHE B CA 1
ATOM 3225 C C . PHE B 1 154 ? -3.609 -18.828 -16.766 1 95.12 154 PHE B C 1
ATOM 3227 O O . PHE B 1 154 ? -2.943 -19.859 -16.766 1 95.12 154 PHE B O 1
ATOM 3234 N N . ALA B 1 155 ? -4.898 -18.844 -16.938 1 94.88 155 ALA B N 1
ATOM 3235 C CA . ALA B 1 155 ? -5.555 -20.078 -17.359 1 94.88 155 ALA B CA 1
ATOM 3236 C C . ALA B 1 155 ? -5.008 -20.578 -18.688 1 94.88 155 ALA B C 1
ATOM 3238 O O . ALA B 1 155 ? -4.766 -21.766 -18.859 1 94.88 155 ALA B O 1
ATOM 3239 N N . ARG B 1 156 ? -4.859 -19.703 -19.594 1 94.81 156 ARG B N 1
ATOM 3240 C CA . ARG B 1 156 ? -4.32 -20.062 -20.906 1 94.81 156 ARG B CA 1
ATOM 3241 C C . ARG B 1 156 ? -2.908 -20.625 -20.781 1 94.81 156 ARG B C 1
ATOM 3243 O O . ARG B 1 156 ? -2.562 -21.594 -21.453 1 94.81 156 ARG B O 1
ATOM 3250 N N . LYS B 1 157 ? -2.115 -20.016 -19.984 1 96 157 LYS B N 1
ATOM 3251 C CA . LYS B 1 157 ? -0.756 -20.5 -19.781 1 96 157 LYS B CA 1
ATOM 3252 C C . LYS B 1 157 ? -0.76 -21.891 -19.141 1 96 157 LYS B C 1
ATOM 3254 O O . LYS B 1 157 ? 0.102 -22.719 -19.422 1 96 157 LYS B O 1
ATOM 3259 N N . GLU B 1 158 ? -1.628 -22.062 -18.188 1 95.31 158 GLU B N 1
ATOM 3260 C CA . GLU B 1 158 ? -1.761 -23.391 -17.578 1 95.31 158 GLU B CA 1
ATOM 3261 C C . GLU B 1 158 ? -2.176 -24.438 -18.625 1 95.31 158 GLU B C 1
ATOM 3263 O O . GLU B 1 158 ? -1.695 -25.562 -18.594 1 95.31 158 GLU B O 1
ATOM 3268 N N . ASP B 1 159 ? -3.047 -24.062 -19.516 1 93.94 159 ASP B N 1
ATOM 3269 C CA . ASP B 1 159 ? -3.48 -24.953 -20.578 1 93.94 159 ASP B CA 1
ATOM 3270 C C . ASP B 1 159 ? -2.299 -25.391 -21.438 1 93.94 159 ASP B C 1
ATOM 3272 O O . ASP B 1 159 ? -2.244 -26.547 -21.891 1 93.94 159 ASP B O 1
ATOM 3276 N N . GLU B 1 160 ? -1.428 -24.453 -21.688 1 93.88 160 GLU B N 1
ATOM 3277 C CA . GLU B 1 160 ? -0.219 -24.781 -22.438 1 93.88 160 GLU B CA 1
ATOM 3278 C C . GLU B 1 160 ? 0.607 -25.844 -21.703 1 93.88 160 GLU B C 1
ATOM 3280 O O . GLU B 1 160 ? 1.14 -26.766 -22.312 1 93.88 160 GLU B O 1
ATOM 3285 N N . ASP B 1 161 ? 0.727 -25.688 -20.453 1 94 161 ASP B N 1
ATOM 3286 C CA . ASP B 1 161 ? 1.445 -26.672 -19.641 1 94 161 ASP B CA 1
ATOM 3287 C C . ASP B 1 161 ? 0.755 -28.031 -19.688 1 94 161 ASP B C 1
ATOM 3289 O O . ASP B 1 161 ? 1.417 -29.062 -19.812 1 94 161 ASP B O 1
ATOM 3293 N N . ILE B 1 162 ? -0.55 -28.047 -19.547 1 91.75 162 ILE B N 1
ATOM 3294 C CA . ILE B 1 162 ? -1.334 -29.281 -19.562 1 91.75 162 ILE B CA 1
ATOM 3295 C C . ILE B 1 162 ? -1.138 -30 -20.891 1 91.75 162 ILE B C 1
ATOM 3297 O O . ILE B 1 162 ? -0.894 -31.203 -20.938 1 91.75 162 ILE B O 1
ATOM 3301 N N . SER B 1 163 ? -1.245 -29.25 -21.938 1 89.69 163 SER B N 1
ATOM 3302 C CA . SER B 1 163 ? -1.097 -29.812 -23.281 1 89.69 163 SER B CA 1
ATOM 3303 C C . SER B 1 163 ? 0.29 -30.422 -23.484 1 89.69 163 SER B C 1
ATOM 3305 O O . SER B 1 163 ? 0.429 -31.484 -24.078 1 89.69 163 SER B O 1
ATOM 3307 N N . ALA B 1 164 ? 1.301 -29.766 -23.016 1 88.94 164 ALA B N 1
ATOM 3308 C CA . ALA B 1 164 ? 2.672 -30.234 -23.172 1 88.94 164 ALA B CA 1
ATOM 3309 C C . ALA B 1 164 ? 2.895 -31.516 -22.359 1 88.94 164 ALA B C 1
ATOM 3311 O O . ALA B 1 164 ? 3.615 -32.406 -22.797 1 88.94 164 ALA B O 1
ATOM 3312 N N . SER B 1 165 ? 2.43 -31.609 -21.203 1 83.44 165 SER B N 1
ATOM 3313 C CA . SER B 1 165 ? 2.564 -32.812 -20.375 1 83.44 165 SER B CA 1
ATOM 3314 C C . SER B 1 165 ? 1.884 -34 -21 1 83.44 165 SER B C 1
ATOM 3316 O O . SER B 1 165 ? 2.379 -35.125 -20.906 1 83.44 165 SER B O 1
ATOM 3318 N N . ALA B 1 166 ? 0.802 -33.812 -21.578 1 78.31 166 ALA B N 1
ATOM 3319 C CA . ALA B 1 166 ? 0.057 -34.875 -22.234 1 78.31 166 ALA B CA 1
ATOM 3320 C C . ALA B 1 166 ? 0.849 -35.469 -23.406 1 78.31 166 ALA B C 1
ATOM 3322 O O . ALA B 1 166 ? 0.719 -36.656 -23.719 1 78.31 166 ALA B O 1
ATOM 3323 N N . HIS B 1 167 ? 1.718 -34.719 -23.922 1 73.69 167 HIS B N 1
ATOM 3324 C CA . HIS B 1 167 ? 2.471 -35.156 -25.094 1 73.69 167 HIS B CA 1
ATOM 3325 C C . HIS B 1 167 ? 3.883 -35.594 -24.703 1 73.69 167 HIS B C 1
ATOM 3327 O O . HIS B 1 167 ? 4.703 -35.875 -25.578 1 73.69 167 HIS B O 1
ATOM 3333 N N . GLY B 1 168 ? 4.164 -35.688 -23.422 1 66.94 168 GLY B N 1
ATOM 3334 C CA . GLY B 1 168 ? 5.469 -36.125 -22.953 1 66.94 168 GLY B CA 1
ATOM 3335 C C . GLY B 1 168 ? 6.59 -35.188 -23.344 1 66.94 168 GLY B C 1
ATOM 3336 O O . GLY B 1 168 ? 7.723 -35.625 -23.562 1 66.94 168 GLY B O 1
ATOM 3337 N N . GLU B 1 169 ? 6.312 -33.969 -23.547 1 62.84 169 GLU B N 1
ATOM 3338 C CA . GLU B 1 169 ? 7.27 -33.062 -24.156 1 62.84 169 GLU B CA 1
ATOM 3339 C C . GLU B 1 169 ? 8.133 -32.375 -23.109 1 62.84 169 GLU B C 1
ATOM 3341 O O . GLU B 1 169 ? 7.629 -31.578 -22.312 1 62.84 169 GLU B O 1
ATOM 3346 N N . PRO B 1 170 ? 9.242 -33 -22.625 1 63.78 170 PRO B N 1
ATOM 3347 C CA . PRO B 1 170 ? 10.211 -32.062 -22.062 1 63.78 170 PRO B CA 1
ATOM 3348 C C . PRO B 1 170 ? 10.812 -31.125 -23.125 1 63.78 170 PRO B C 1
ATOM 3350 O O . PRO B 1 170 ? 10.805 -31.453 -24.312 1 63.78 170 PRO B O 1
ATOM 3353 N N . PRO B 1 171 ? 11.086 -29.766 -22.688 1 69.88 171 PRO B N 1
ATOM 3354 C CA . PRO B 1 171 ? 11.156 -28.844 -21.547 1 69.88 171 PRO B CA 1
ATOM 3355 C C . PRO B 1 171 ? 9.836 -28.125 -21.297 1 69.88 171 PRO B C 1
ATOM 3357 O O . PRO B 1 171 ? 8.875 -28.281 -22.062 1 69.88 171 PRO B O 1
ATOM 3360 N N . LEU B 1 172 ? 9.781 -27.344 -20.297 1 81.75 172 LEU B N 1
ATOM 3361 C CA . LEU B 1 172 ? 8.641 -26.469 -20.031 1 81.75 172 LEU B CA 1
ATOM 3362 C C . LEU B 1 172 ? 8.242 -25.703 -21.281 1 81.75 172 LEU B C 1
ATOM 3364 O O . LEU B 1 172 ? 9.094 -25.109 -21.953 1 81.75 172 LEU B O 1
ATOM 3368 N N . PRO B 1 173 ? 6.992 -25.828 -21.703 1 91 173 PRO B N 1
ATOM 3369 C CA . PRO B 1 173 ? 6.586 -25 -22.844 1 91 173 PRO B CA 1
ATOM 3370 C C . PRO B 1 173 ? 6.793 -23.5 -22.594 1 91 173 PRO B C 1
ATOM 3372 O O . PRO B 1 173 ? 6.441 -23 -21.516 1 91 173 PRO B O 1
ATOM 3375 N N . GLU B 1 174 ? 7.301 -22.781 -23.562 1 91.62 174 GLU B N 1
ATOM 3376 C CA . GLU B 1 174 ? 7.66 -21.375 -23.422 1 91.62 174 GLU B CA 1
ATOM 3377 C C . GLU B 1 174 ? 6.434 -20.516 -23.109 1 91.62 174 GLU B C 1
ATOM 3379 O O . GLU B 1 174 ? 6.543 -19.469 -22.469 1 91.62 174 GLU B O 1
ATOM 3384 N N . LYS B 1 175 ? 5.344 -20.938 -23.516 1 93.69 175 LYS B N 1
ATOM 3385 C CA . LYS B 1 175 ? 4.117 -20.172 -23.297 1 93.69 175 LYS B CA 1
ATOM 3386 C C . LYS B 1 175 ? 3.389 -20.641 -22.047 1 93.69 175 LYS B C 1
ATOM 3388 O O . LYS B 1 175 ? 2.283 -20.172 -21.75 1 93.69 175 LYS B O 1
ATOM 3393 N N . GLY B 1 176 ? 3.979 -21.562 -21.375 1 96.19 176 GLY B N 1
ATOM 3394 C CA . GLY B 1 176 ? 3.359 -22.141 -20.188 1 96.19 176 GLY B CA 1
ATOM 3395 C C . GLY B 1 176 ? 3.586 -21.297 -18.938 1 96.19 176 GLY B C 1
ATOM 3396 O O . GLY B 1 176 ? 4.434 -20.406 -18.922 1 96.19 176 GLY B O 1
ATOM 3397 N N . LEU B 1 177 ? 2.857 -21.609 -17.859 1 96.94 177 LEU B N 1
ATOM 3398 C CA . LEU B 1 177 ? 2.902 -20.859 -16.609 1 96.94 177 LEU B CA 1
ATOM 3399 C C . LEU B 1 177 ? 4.199 -21.141 -15.852 1 96.94 177 LEU B C 1
ATOM 3401 O O . LEU B 1 177 ? 4.805 -20.219 -15.289 1 96.94 177 LEU B O 1
ATOM 3405 N N . LYS B 1 178 ? 4.594 -22.359 -15.82 1 96.62 178 LYS B N 1
ATOM 3406 C CA . LYS B 1 178 ? 5.812 -22.688 -15.094 1 96.62 178 LYS B CA 1
ATOM 3407 C C . LYS B 1 178 ? 7.031 -22.031 -15.727 1 96.62 178 LYS B C 1
ATOM 3409 O O . LYS B 1 178 ? 7.93 -21.562 -15.023 1 96.62 178 LYS B O 1
ATOM 3414 N N . TYR B 1 179 ? 7.066 -22 -17.062 1 95.62 179 TYR B N 1
ATOM 3415 C CA . TYR B 1 179 ? 8.117 -21.281 -17.766 1 95.62 179 TYR B CA 1
ATOM 3416 C C . TYR B 1 179 ? 8.07 -19.797 -17.422 1 95.62 179 TYR B C 1
ATOM 3418 O O . TYR B 1 179 ? 9.109 -19.156 -17.219 1 95.62 179 TYR B O 1
ATOM 3426 N N . TYR B 1 180 ? 6.895 -19.25 -17.375 1 96.5 180 TYR B N 1
ATOM 3427 C CA . TYR B 1 180 ? 6.707 -17.844 -16.984 1 96.5 180 TYR B CA 1
ATOM 3428 C C . TYR B 1 180 ? 7.297 -17.578 -15.609 1 96.5 180 TYR B C 1
ATOM 3430 O O . TYR B 1 180 ? 8.008 -16.594 -15.414 1 96.5 180 TYR B O 1
ATOM 3438 N N . TRP B 1 181 ? 7.012 -18.469 -14.617 1 97.38 181 TRP B N 1
ATOM 3439 C CA . TRP B 1 181 ? 7.547 -18.328 -13.266 1 97.38 181 TRP B CA 1
ATOM 3440 C C . TRP B 1 181 ? 9.07 -18.344 -13.281 1 97.38 181 TRP B C 1
ATOM 3442 O O . TRP B 1 181 ? 9.711 -17.547 -12.586 1 97.38 181 TRP B O 1
ATOM 3452 N N . LYS B 1 182 ? 9.617 -19.203 -14.023 1 95.56 182 LYS B N 1
ATOM 3453 C CA . LYS B 1 182 ? 11.062 -19.344 -14.117 1 95.56 182 LYS B CA 1
ATOM 3454 C C . LYS B 1 182 ? 11.695 -18.078 -14.695 1 95.56 182 LYS B C 1
ATOM 3456 O O . LYS B 1 182 ? 12.758 -17.641 -14.234 1 95.56 182 LYS B O 1
ATOM 3461 N N . LEU B 1 183 ? 11.07 -17.516 -15.633 1 94.56 183 LEU B N 1
ATOM 3462 C CA . LEU B 1 183 ? 11.633 -16.375 -16.359 1 94.56 183 LEU B CA 1
ATOM 3463 C C . LEU B 1 183 ? 11.398 -15.07 -15.586 1 94.56 183 LEU B C 1
ATOM 3465 O O . LEU B 1 183 ? 12.281 -14.211 -15.531 1 94.56 183 LEU B O 1
ATOM 3469 N N . LYS B 1 184 ? 10.234 -14.93 -14.938 1 94.81 184 LYS B N 1
ATOM 3470 C CA . LYS B 1 184 ? 9.82 -13.609 -14.484 1 94.81 184 LYS B CA 1
ATOM 3471 C C . LYS B 1 184 ? 9.789 -13.531 -12.961 1 94.81 184 LYS B C 1
ATOM 3473 O O . LYS B 1 184 ? 9.773 -12.445 -12.383 1 94.81 184 LYS B O 1
ATOM 3478 N N . ASN B 1 185 ? 9.797 -14.68 -12.25 1 97.38 185 ASN B N 1
ATOM 3479 C CA . ASN B 1 185 ? 9.43 -14.617 -10.844 1 97.38 185 ASN B CA 1
ATOM 3480 C C . ASN B 1 185 ? 10.508 -15.242 -9.953 1 97.38 185 ASN B C 1
ATOM 3482 O O . ASN B 1 185 ? 10.266 -15.5 -8.773 1 97.38 185 ASN B O 1
ATOM 3486 N N . THR B 1 186 ? 11.68 -15.477 -10.438 1 97.56 186 THR B N 1
ATOM 3487 C CA . THR B 1 186 ? 12.672 -16.172 -9.633 1 97.56 186 THR B CA 1
ATOM 3488 C C . THR B 1 186 ? 13.531 -15.172 -8.852 1 97.56 186 THR B C 1
ATOM 3490 O O . THR B 1 186 ? 14.258 -15.562 -7.938 1 97.56 186 THR B O 1
ATOM 3493 N N . GLN B 1 187 ? 13.461 -13.922 -9.266 1 97.88 187 GLN B N 1
ATOM 3494 C CA . GLN B 1 187 ? 14.273 -12.914 -8.586 1 97.88 187 GLN B CA 1
ATOM 3495 C C . GLN B 1 187 ? 13.516 -11.602 -8.453 1 97.88 187 GLN B C 1
ATOM 3497 O O . GLN B 1 187 ? 12.797 -11.188 -9.367 1 97.88 187 GLN B O 1
ATOM 3502 N N . SER B 1 188 ? 13.695 -10.961 -7.324 1 97.94 188 SER B N 1
ATOM 3503 C CA . SER B 1 188 ? 13.094 -9.648 -7.105 1 97.94 188 SER B CA 1
ATOM 3504 C C . SER B 1 188 ? 13.891 -8.555 -7.809 1 97.94 188 SER B C 1
ATOM 3506 O O . SER B 1 188 ? 14.953 -8.82 -8.383 1 97.94 188 SER B O 1
ATOM 3508 N N . LEU B 1 189 ? 13.398 -7.332 -7.707 1 96.69 189 LEU B N 1
ATOM 3509 C CA . LEU B 1 189 ? 14.062 -6.156 -8.258 1 96.69 189 LEU B CA 1
ATOM 3510 C C . LEU B 1 189 ? 15.469 -6 -7.676 1 96.69 189 LEU B C 1
ATOM 3512 O O . LEU B 1 189 ? 16.375 -5.531 -8.359 1 96.69 189 LEU B O 1
ATOM 3516 N N . ASP B 1 190 ? 15.641 -6.418 -6.402 1 98.06 190 ASP B N 1
ATOM 3517 C CA . ASP B 1 190 ? 16.906 -6.219 -5.703 1 98.06 190 ASP B CA 1
ATOM 3518 C C . ASP B 1 190 ? 17.75 -7.496 -5.715 1 98.06 190 ASP B C 1
ATOM 3520 O O . ASP B 1 190 ? 18.703 -7.621 -4.953 1 98.06 190 ASP B O 1
ATOM 3524 N N . GLY B 1 191 ? 17.312 -8.492 -6.438 1 98 191 GLY B N 1
ATOM 3525 C CA . GLY B 1 191 ? 18.125 -9.688 -6.633 1 98 191 GLY B CA 1
ATOM 3526 C C . GLY B 1 191 ? 17.875 -10.75 -5.578 1 98 191 GLY B C 1
ATOM 3527 O O . GLY B 1 191 ? 18.641 -11.703 -5.461 1 98 191 GLY B O 1
ATOM 3528 N N . LEU B 1 192 ? 16.938 -10.586 -4.742 1 98.69 192 LEU B N 1
ATOM 3529 C CA . LEU B 1 192 ? 16.594 -11.602 -3.752 1 98.69 192 LEU B CA 1
ATOM 3530 C C . LEU B 1 192 ? 15.828 -12.758 -4.398 1 98.69 192 LEU B C 1
ATOM 3532 O O . LEU B 1 192 ? 15.086 -12.562 -5.363 1 98.69 192 LEU B O 1
ATOM 3536 N N . PRO B 1 193 ? 15.93 -13.953 -3.869 1 98.56 193 PRO B N 1
ATOM 3537 C CA . PRO B 1 193 ? 15.234 -15.102 -4.449 1 98.56 193 PRO B CA 1
ATOM 3538 C C . PRO B 1 193 ? 13.711 -14.984 -4.352 1 98.56 193 PRO B C 1
ATOM 3540 O O . PRO B 1 193 ? 13.188 -14.68 -3.279 1 98.56 193 PRO B O 1
ATOM 3543 N N . GLY B 1 194 ? 13.055 -15.195 -5.488 1 98.19 194 GLY B N 1
ATOM 3544 C CA . GLY B 1 194 ? 11.602 -15.25 -5.551 1 98.19 194 GLY B CA 1
ATOM 3545 C C . GLY B 1 194 ? 11.055 -16.656 -5.422 1 98.19 194 GLY B C 1
ATOM 3546 O O . GLY B 1 194 ? 11.305 -17.344 -4.43 1 98.19 194 GLY B O 1
ATOM 3547 N N . VAL B 1 195 ? 10.344 -17.172 -6.438 1 98 195 VAL B N 1
ATOM 3548 C CA . VAL B 1 195 ? 9.844 -18.531 -6.422 1 98 195 VAL B CA 1
ATOM 3549 C C . VAL B 1 195 ? 10.984 -19.5 -6.723 1 98 195 VAL B C 1
ATOM 3551 O O . VAL B 1 195 ? 11.781 -19.266 -7.641 1 98 195 VAL B O 1
ATOM 3554 N N . LEU B 1 196 ? 11.055 -20.562 -6.008 1 96.88 196 LEU B N 1
ATOM 3555 C CA . LEU B 1 196 ? 12.195 -21.469 -6.102 1 96.88 196 LEU B CA 1
ATOM 3556 C C . LEU B 1 196 ? 11.727 -22.875 -6.438 1 96.88 196 LEU B C 1
ATOM 3558 O O . LEU B 1 196 ? 12.469 -23.656 -7.051 1 96.88 196 LEU B O 1
ATOM 3562 N N . VAL B 1 197 ? 10.531 -23.297 -6.121 1 97.12 197 VAL B N 1
ATOM 3563 C CA . VAL B 1 197 ? 10.07 -24.688 -6.184 1 97.12 197 VAL B CA 1
ATOM 3564 C C . VAL B 1 197 ? 9.008 -24.828 -7.273 1 97.12 197 VAL B C 1
ATOM 3566 O O . VAL B 1 197 ? 9.062 -25.75 -8.086 1 97.12 197 VAL B O 1
ATOM 3569 N N . ALA B 1 198 ? 8.164 -23.859 -7.383 1 97.31 198 ALA B N 1
ATOM 3570 C CA . ALA B 1 198 ? 6.977 -23.953 -8.227 1 97.31 198 ALA B CA 1
ATOM 3571 C C . ALA B 1 198 ? 7.359 -24.141 -9.695 1 97.31 198 ALA B C 1
ATOM 3573 O O . ALA B 1 198 ? 6.766 -24.969 -10.398 1 97.31 198 ALA B O 1
ATOM 3574 N N . PRO B 1 199 ? 8.398 -23.453 -10.156 1 95.69 199 PRO B N 1
ATOM 3575 C CA . PRO B 1 199 ? 8.719 -23.578 -11.578 1 95.69 199 PRO B CA 1
ATOM 3576 C C . PRO B 1 199 ? 9.141 -25 -11.961 1 95.69 199 PRO B C 1
ATOM 3578 O O . PRO B 1 199 ? 8.961 -25.422 -13.109 1 95.69 199 PRO B O 1
ATOM 3581 N N . ASP B 1 200 ? 9.648 -25.688 -11.023 1 93.88 200 ASP B N 1
ATOM 3582 C CA . ASP B 1 200 ? 10.18 -27.016 -11.312 1 93.88 200 ASP B CA 1
ATOM 3583 C C . ASP B 1 200 ? 9.266 -28.109 -10.766 1 93.88 200 ASP B C 1
ATOM 3585 O O . ASP B 1 200 ? 9.641 -29.297 -10.742 1 93.88 200 ASP B O 1
ATOM 3589 N N . SER B 1 201 ? 8.141 -27.719 -10.242 1 93.81 201 SER B N 1
ATOM 3590 C CA . SER B 1 201 ? 7.223 -28.688 -9.656 1 93.81 201 SER B CA 1
ATOM 3591 C C . SER B 1 201 ? 6.711 -29.672 -10.711 1 93.81 201 SER B C 1
ATOM 3593 O O . SER B 1 201 ? 6.402 -29.281 -11.836 1 93.81 201 SER B O 1
ATOM 3595 N N . THR B 1 202 ? 6.562 -30.906 -10.344 1 90.38 202 THR B N 1
ATOM 3596 C CA . THR B 1 202 ? 6.008 -31.922 -11.234 1 90.38 202 THR B CA 1
ATOM 3597 C C . THR B 1 202 ? 4.496 -32 -11.078 1 90.38 202 THR B C 1
ATOM 3599 O O . THR B 1 202 ? 3.832 -32.75 -11.812 1 90.38 202 THR B O 1
ATOM 3602 N N . ARG B 1 203 ? 3.996 -31.281 -10.117 1 91.31 203 ARG B N 1
ATOM 3603 C CA . ARG B 1 203 ? 2.549 -31.25 -9.93 1 91.31 203 ARG B CA 1
ATOM 3604 C C . ARG B 1 203 ? 1.845 -30.719 -11.172 1 91.31 203 ARG B C 1
ATOM 3606 O O . ARG B 1 203 ? 2.135 -29.609 -11.625 1 91.31 203 ARG B O 1
ATOM 3613 N N . PRO B 1 204 ? 0.916 -31.469 -11.734 1 89.56 204 PRO B N 1
ATOM 3614 C CA . PRO B 1 204 ? 0.224 -30.984 -12.93 1 89.56 204 PRO B CA 1
ATOM 3615 C C . PRO B 1 204 ? -0.887 -29.984 -12.609 1 89.56 204 PRO B C 1
ATOM 3617 O O . PRO B 1 204 ? -1.447 -30.016 -11.508 1 89.56 204 PRO B O 1
ATOM 3620 N N . PHE B 1 205 ? -1.117 -29.094 -13.57 1 92.31 205 PHE B N 1
ATOM 3621 C CA . PHE B 1 205 ? -2.332 -28.281 -13.5 1 92.31 205 PHE B CA 1
ATOM 3622 C C . PHE B 1 205 ? -3.549 -29.109 -13.906 1 92.31 205 PHE B C 1
ATOM 3624 O O . PHE B 1 205 ? -3.438 -30.031 -14.719 1 92.31 205 PHE B O 1
ATOM 3631 N N . GLU B 1 206 ? -4.684 -28.859 -13.336 1 85.31 206 GLU B N 1
ATOM 3632 C CA . GLU B 1 206 ? -5.906 -29.578 -13.695 1 85.31 206 GLU B CA 1
ATOM 3633 C C . GLU B 1 206 ? -6.73 -28.781 -14.703 1 85.31 206 GLU B C 1
ATOM 3635 O O . GLU B 1 206 ? -6.824 -27.547 -14.609 1 85.31 206 GLU B O 1
ATOM 3640 N N . LYS B 1 207 ? -7.203 -29.562 -15.719 1 76.25 207 LYS B N 1
ATOM 3641 C CA . LYS B 1 207 ? -8.055 -28.938 -16.734 1 76.25 207 LYS B CA 1
ATOM 3642 C C . LYS B 1 207 ? -9.352 -28.422 -16.109 1 76.25 207 LYS B C 1
ATOM 3644 O O . LYS B 1 207 ? -9.984 -29.109 -15.312 1 76.25 207 LYS B O 1
ATOM 3649 N N . ARG B 1 208 ? -9.539 -27.141 -16.203 1 68.69 208 ARG B N 1
ATOM 3650 C CA . ARG B 1 208 ? -10.75 -26.531 -15.672 1 68.69 208 ARG B CA 1
ATOM 3651 C C . ARG B 1 208 ? -11.922 -26.719 -16.641 1 68.69 208 ARG B C 1
ATOM 3653 O O . ARG B 1 208 ? -11.742 -26.656 -17.859 1 68.69 208 ARG B O 1
ATOM 3660 N N . GLU B 1 209 ? -12.93 -27.531 -16.406 1 56.66 209 GLU B N 1
ATOM 3661 C CA . GLU B 1 209 ? -14.117 -27.641 -17.25 1 56.66 209 GLU B CA 1
ATOM 3662 C C . GLU B 1 209 ? -14.648 -26.25 -17.625 1 56.66 209 GLU B C 1
ATOM 3664 O O . GLU B 1 209 ? -14.383 -25.266 -16.922 1 56.66 209 GLU B O 1
ATOM 3669 N N . GLY B 1 210 ? -15.375 -25.953 -18.844 1 48.84 210 GLY B N 1
ATOM 3670 C CA . GLY B 1 210 ? -15.883 -24.812 -19.578 1 48.84 210 GLY B CA 1
ATOM 3671 C C . GLY B 1 210 ? -16.391 -23.703 -18.688 1 48.84 210 GLY B C 1
ATOM 3672 O O . GLY B 1 210 ? -17.531 -23.75 -18.219 1 48.84 210 GLY B O 1
ATOM 3673 N N . HIS B 1 211 ? -15.742 -23.234 -17.812 1 42.97 211 HIS B N 1
ATOM 3674 C CA . HIS B 1 211 ? -16.359 -22.047 -17.25 1 42.97 211 HIS B CA 1
ATOM 3675 C C . HIS B 1 211 ? -16.484 -20.953 -18.312 1 42.97 211 HIS B C 1
ATOM 3677 O O . HIS B 1 211 ? -15.508 -20.609 -18.984 1 42.97 211 HIS B O 1
ATOM 3683 N N . VAL B 1 212 ? -17.672 -20.734 -18.984 1 36.5 212 VAL B N 1
ATOM 3684 C CA . VAL B 1 212 ? -18.047 -19.594 -19.797 1 36.5 212 VAL B CA 1
ATOM 3685 C C . VAL B 1 212 ? -17.609 -18.297 -19.109 1 36.5 212 VAL B C 1
ATOM 3687 O O . VAL B 1 212 ? -18.109 -17.969 -18.031 1 36.5 212 VAL B O 1
ATOM 3690 N N . ILE B 1 213 ? -16.453 -17.953 -19.156 1 40.75 213 ILE B N 1
ATOM 3691 C CA . ILE B 1 213 ? -16.047 -16.625 -18.703 1 40.75 213 ILE B CA 1
ATOM 3692 C C . ILE B 1 213 ? -16.891 -15.555 -19.391 1 40.75 213 ILE B C 1
ATOM 3694 O O . ILE B 1 213 ? -16.938 -15.492 -20.625 1 40.75 213 ILE B O 1
ATOM 3698 N N . GLN B 1 214 ? -17.984 -15.086 -18.812 1 34.38 214 GLN B N 1
ATOM 3699 C CA . GLN B 1 214 ? -18.781 -13.953 -19.281 1 34.38 214 GLN B CA 1
ATOM 3700 C C . GLN B 1 214 ? -17.875 -12.766 -19.641 1 34.38 214 GLN B C 1
ATOM 3702 O O . GLN B 1 214 ? -17.109 -12.289 -18.812 1 34.38 214 GLN B O 1
ATOM 3707 N N . SER B 1 215 ? -17.375 -12.75 -20.828 1 34.03 215 SER B N 1
ATOM 3708 C CA . SER B 1 215 ? -16.641 -11.609 -21.344 1 34.03 215 SER B CA 1
ATOM 3709 C C . SER B 1 215 ? -17.344 -10.297 -21.016 1 34.03 215 SER B C 1
ATOM 3711 O O . SER B 1 215 ? -18.562 -10.25 -20.938 1 34.03 215 SER B O 1
ATOM 3713 N N . ASP B 1 216 ? -16.703 -9.477 -20.422 1 36.06 216 ASP B N 1
ATOM 3714 C CA . ASP B 1 216 ? -17.125 -8.125 -20.062 1 36.06 216 ASP B CA 1
ATOM 3715 C C . ASP B 1 216 ? -17.891 -7.469 -21.219 1 36.06 216 ASP B C 1
ATOM 3717 O O . ASP B 1 216 ? -18.438 -6.379 -21.062 1 36.06 216 ASP B O 1
ATOM 3721 N N . GLU B 1 217 ? -17.672 -7.914 -22.438 1 33.78 217 GLU B N 1
ATOM 3722 C CA . GLU B 1 217 ? -18.328 -7.137 -23.5 1 33.78 217 GLU B CA 1
ATOM 3723 C C . GLU B 1 217 ? -19.844 -7.188 -23.359 1 33.78 217 GLU B C 1
ATOM 3725 O O . GLU B 1 217 ? -20.547 -6.379 -23.969 1 33.78 217 GLU B O 1
ATOM 3730 N N . GLU B 1 218 ? -20.312 -8.336 -22.859 1 30.94 218 GLU B N 1
ATOM 3731 C CA . GLU B 1 218 ? -21.766 -8.391 -23.047 1 30.94 218 GLU B CA 1
ATOM 3732 C C . GLU B 1 218 ? -22.484 -7.484 -22.062 1 30.94 218 GLU B C 1
ATOM 3734 O O . GLU B 1 218 ? -23.672 -7.66 -21.797 1 30.94 218 GLU B O 1
ATOM 3739 N N . ILE B 1 219 ? -21.75 -6.781 -21.188 1 30.09 219 ILE B N 1
ATOM 3740 C CA . ILE B 1 219 ? -22.688 -5.844 -20.594 1 30.09 219 ILE B CA 1
ATOM 3741 C C . ILE B 1 219 ? -23.266 -4.922 -21.656 1 30.09 219 ILE B C 1
ATOM 3743 O O . ILE B 1 219 ? -22.609 -3.965 -22.078 1 30.09 219 ILE B O 1
ATOM 3747 N N . VAL B 1 220 ? -23.641 -5.418 -22.812 1 27.22 220 VAL B N 1
ATOM 3748 C CA . VAL B 1 220 ? -24.531 -4.652 -23.672 1 27.22 220 VAL B CA 1
ATOM 3749 C C . VAL B 1 220 ? -25.656 -4.047 -22.844 1 27.22 220 VAL B C 1
ATOM 3751 O O . VAL B 1 220 ? -26.375 -4.762 -22.125 1 27.22 220 VAL B O 1
ATOM 3754 N N . CYS B 1 221 ? -25.438 -2.805 -22.359 1 23.98 221 CYS B N 1
ATOM 3755 C CA . CYS B 1 221 ? -26.594 -2.037 -21.906 1 23.98 221 CYS B CA 1
ATOM 3756 C C . CYS B 1 221 ? -27.781 -2.273 -22.812 1 23.98 221 CYS B C 1
ATOM 3758 O O . CYS B 1 221 ? -27.766 -1.903 -23.984 1 23.98 221 CYS B O 1
ATOM 3760 N N . ILE B 1 222 ? -28.297 -3.473 -22.797 1 26.36 222 ILE B N 1
ATOM 3761 C CA . ILE B 1 222 ? -29.562 -3.701 -23.469 1 26.36 222 ILE B CA 1
ATOM 3762 C C . ILE B 1 222 ? -30.531 -2.564 -23.141 1 26.36 222 ILE B C 1
ATOM 3764 O O . ILE B 1 222 ? -30.938 -2.404 -21.984 1 26.36 222 ILE B O 1
ATOM 3768 N N . SER B 1 223 ? -30.188 -1.339 -23.594 1 24.91 223 SER B N 1
ATOM 3769 C CA . SER B 1 223 ? -31.25 -0.345 -23.688 1 24.91 223 SER B CA 1
ATOM 3770 C C . SER B 1 223 ? -32.5 -0.942 -24.297 1 24.91 223 SER B C 1
ATOM 3772 O O . SER B 1 223 ? -32.469 -1.543 -25.375 1 24.91 223 SER B O 1
ATOM 3774 N N . GLY B 1 224 ? -33.25 -1.623 -23.438 1 24.64 224 GLY B N 1
ATOM 3775 C CA . GLY B 1 224 ? -34.594 -2.105 -23.719 1 24.64 224 GLY B CA 1
ATOM 3776 C C . GLY B 1 224 ? -35.375 -1.165 -24.609 1 24.64 224 GLY B C 1
ATOM 3777 O O . GLY B 1 224 ? -35.688 -0.035 -24.203 1 24.64 224 GLY B O 1
ATOM 3778 N N . THR B 1 225 ? -35 -1.062 -25.828 1 26.12 225 THR B N 1
ATOM 3779 C CA . THR B 1 225 ? -35.938 -0.439 -26.766 1 26.12 225 THR B CA 1
ATOM 3780 C C . THR B 1 225 ? -37.344 -0.99 -26.562 1 26.12 225 THR B C 1
ATOM 3782 O O . THR B 1 225 ? -37.562 -2.191 -26.719 1 26.12 225 THR B O 1
ATOM 3785 N N . THR B 1 226 ? -37.938 -0.452 -25.5 1 25.5 226 THR B N 1
ATOM 3786 C CA . THR B 1 226 ? -39.375 -0.651 -25.406 1 25.5 226 THR B CA 1
ATOM 3787 C C . THR B 1 226 ? -40.062 -0.471 -26.781 1 25.5 226 THR B C 1
ATOM 3789 O O . THR B 1 226 ? -40.125 0.644 -27.297 1 25.5 226 THR B O 1
ATOM 3792 N N . LYS B 1 227 ? -39.625 -1.287 -27.719 1 26.12 227 LYS B N 1
ATOM 379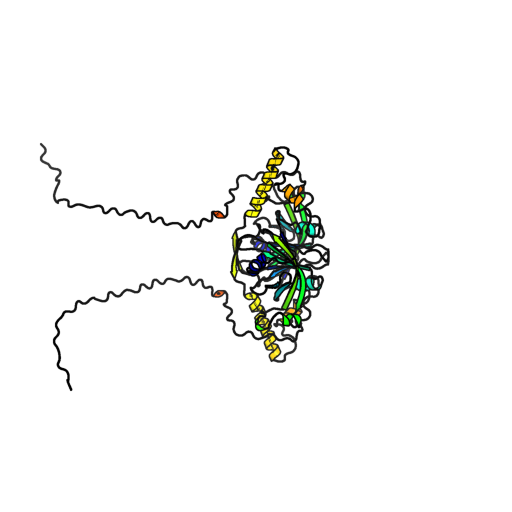3 C CA . LYS B 1 227 ? -40.5 -1.346 -28.891 1 26.12 227 LYS B CA 1
ATOM 3794 C C . LYS B 1 227 ? -41.969 -1.361 -28.484 1 26.12 227 LYS B C 1
ATOM 3796 O O . LYS B 1 227 ? -42.406 -2.271 -27.781 1 26.12 227 LYS B O 1
ATOM 3801 N N . GLY B 1 228 ? -42.5 -0.178 -28.234 1 23.92 228 GLY B N 1
ATOM 3802 C CA . GLY B 1 228 ? -43.938 0.056 -28.219 1 23.92 228 GLY B CA 1
ATOM 3803 C C . GLY B 1 228 ? -44.688 -0.695 -29.297 1 23.92 228 GLY B C 1
ATOM 3804 O O . GLY B 1 228 ? -44.594 -0.338 -30.484 1 23.92 228 GLY B O 1
ATOM 3805 N N . TRP B 1 229 ? -44.406 -2.047 -29.391 1 23.7 229 TRP B N 1
ATOM 3806 C CA . TRP B 1 229 ? -45.281 -2.818 -30.25 1 23.7 229 TRP B CA 1
ATOM 3807 C C . TRP B 1 229 ? -46.75 -2.383 -30.094 1 23.7 229 TRP B C 1
ATOM 3809 O O . TRP B 1 229 ? -47.281 -2.451 -28.984 1 23.7 229 TRP B O 1
ATOM 3819 N N . GLY B 1 230 ? -47.094 -1.311 -30.75 1 23.97 230 GLY B N 1
ATOM 3820 C CA . GLY B 1 230 ? -48.438 -0.887 -31.078 1 23.97 230 GLY B CA 1
ATOM 3821 C C . GLY B 1 230 ? -49.344 -2.033 -31.484 1 23.97 230 GLY B C 1
ATOM 3822 O O . GLY B 1 230 ? -49.25 -2.512 -32.625 1 23.97 230 GLY B O 1
ATOM 3823 N N . LEU B 1 231 ? -49.281 -3.156 -30.688 1 23.31 231 LEU B N 1
ATOM 3824 C CA . LEU B 1 231 ? -50.312 -4.148 -30.984 1 23.31 231 LEU B CA 1
ATOM 3825 C C . LEU B 1 231 ? -51.656 -3.48 -31.188 1 23.31 231 LEU B C 1
ATOM 3827 O O . LEU B 1 231 ? -52.156 -2.787 -30.312 1 23.31 231 LEU B O 1
ATOM 3831 N N . THR B 1 232 ? -51.938 -3.17 -32.438 1 22.69 232 THR B N 1
ATOM 3832 C CA . THR B 1 232 ? -53.188 -2.771 -33.031 1 22.69 232 THR B CA 1
ATOM 3833 C C . THR B 1 232 ? -54.312 -3.676 -32.531 1 22.69 232 THR B C 1
ATOM 3835 O O . THR B 1 232 ? -54.312 -4.887 -32.75 1 22.69 232 THR B O 1
ATOM 3838 N N . LEU B 1 233 ? -54.781 -3.426 -31.297 1 22.92 233 LEU B N 1
ATOM 3839 C CA . LEU B 1 233 ? -56.062 -3.996 -30.844 1 22.92 233 LEU B CA 1
ATOM 3840 C C . LEU B 1 233 ? -57.094 -3.969 -31.953 1 22.92 233 LEU B C 1
ATOM 3842 O O . LEU B 1 233 ? -57.5 -2.895 -32.406 1 22.92 233 LEU B O 1
ATOM 3846 N N . LYS B 1 234 ? -56.906 -4.93 -32.906 1 21.22 234 LYS B N 1
ATOM 3847 C CA . LYS B 1 234 ? -57.938 -5.16 -33.906 1 21.22 234 LYS B CA 1
ATOM 3848 C C . LYS B 1 234 ? -59.344 -5.105 -33.25 1 21.22 234 LYS B C 1
ATOM 3850 O O . LYS B 1 234 ? -59.562 -5.719 -32.219 1 21.22 234 LYS B O 1
ATOM 3855 N N . SER B 1 235 ? -60.094 -4.133 -33.531 1 20.53 235 SER B N 1
ATOM 3856 C CA . SER B 1 235 ? -61.5 -3.738 -33.312 1 20.53 235 SER B CA 1
ATOM 3857 C C . SER B 1 235 ? -62.469 -4.863 -33.656 1 20.53 235 SER B C 1
ATOM 3859 O O . SER B 1 235 ? -62.688 -5.125 -34.844 1 20.53 235 SER B O 1
ATOM 3861 N N . LEU B 1 236 ? -62.156 -6.18 -33.156 1 22.08 236 LEU B N 1
ATOM 3862 C CA . LEU B 1 236 ? -63.156 -7.129 -33.625 1 22.08 236 LEU B CA 1
ATOM 3863 C C . LEU B 1 236 ? -64.562 -6.57 -33.438 1 22.08 236 LEU B C 1
ATOM 3865 O O . LEU B 1 236 ? -64.875 -6.035 -32.375 1 22.08 236 LEU B O 1
ATOM 3869 N N . ALA B 1 237 ? -65.312 -6.605 -34.531 1 20.02 237 ALA B N 1
ATOM 3870 C CA . ALA B 1 237 ? -66.625 -6.262 -35 1 20.02 237 ALA B CA 1
ATOM 3871 C C . ALA B 1 237 ? -67.75 -6.984 -34.188 1 20.02 237 ALA B C 1
ATOM 3873 O O . ALA B 1 237 ? -67.75 -8.211 -34.094 1 20.02 237 ALA B O 1
ATOM 3874 N N . ILE B 1 238 ? -68.188 -6.438 -33.094 1 20.66 238 ILE B N 1
ATOM 3875 C CA . ILE B 1 238 ? -69.312 -6.793 -32.25 1 20.66 238 ILE B CA 1
ATOM 3876 C C . ILE B 1 238 ? -70.562 -6.996 -33.125 1 20.66 238 ILE B C 1
ATOM 3878 O O . ILE B 1 238 ? -71.188 -6.027 -33.594 1 20.66 238 ILE B O 1
ATOM 3882 N N . GLY B 1 239 ? -70.5 -7.977 -34.156 1 18.11 239 GLY B N 1
ATOM 3883 C CA . GLY B 1 239 ? -71.75 -8.188 -34.812 1 18.11 239 GLY B CA 1
ATOM 3884 C C . GLY B 1 239 ? -72.812 -8.664 -33.844 1 18.11 239 GLY B C 1
ATOM 3885 O O . GLY B 1 239 ? -72.562 -9.398 -32.906 1 18.11 239 GLY B O 1
ATOM 3886 N N . GLU B 1 240 ? -74 -8.062 -33.719 1 20.02 240 GLU B N 1
ATOM 3887 C CA . GLU B 1 240 ? -75.25 -8.156 -32.969 1 20.02 240 GLU B CA 1
ATOM 3888 C C . GLU B 1 240 ? -76 -9.422 -33.344 1 20.02 240 GLU B C 1
ATOM 3890 O O . GLU B 1 240 ? -77.188 -9.578 -32.969 1 20.02 240 GLU B O 1
ATOM 3895 N N . GLY B 1 241 ? -75.375 -10.57 -33.844 1 17.89 241 GLY B N 1
ATOM 3896 C CA . GLY B 1 241 ? -76.375 -11.398 -34.469 1 17.89 241 GLY B CA 1
ATOM 3897 C C . GLY B 1 241 ? -77.438 -11.867 -33.5 1 17.89 241 GLY B C 1
ATOM 3898 O O . GLY B 1 241 ? -77.188 -12.031 -32.312 1 17.89 241 GLY B O 1
ATOM 3899 N N . THR B 1 242 ? -78.75 -11.945 -33.938 1 18.23 242 THR B N 1
ATOM 3900 C CA . THR B 1 242 ? -80.188 -12.18 -33.688 1 18.23 242 THR B CA 1
ATOM 3901 C C . THR B 1 242 ? -80.438 -13.641 -33.344 1 18.23 242 THR B C 1
ATOM 3903 O O . THR B 1 242 ? -79.625 -14.523 -33.75 1 18.23 242 THR B O 1
ATOM 3906 N N . LYS B 1 243 ? -81.625 -14.008 -32.656 1 19.58 243 LYS B N 1
ATOM 3907 C CA . LYS B 1 243 ? -82.375 -15.008 -31.969 1 19.58 243 LYS B CA 1
ATOM 3908 C C . LYS B 1 243 ? -82.5 -16.281 -32.781 1 19.58 243 LYS B C 1
ATOM 3910 O O . LYS B 1 243 ? -82.375 -17.391 -32.25 1 19.58 243 LYS B O 1
ATOM 3915 N N . ARG B 1 244 ? -83.312 -16.516 -33.844 1 16.98 244 ARG B N 1
ATOM 3916 C CA . ARG B 1 244 ? -84.375 -17.5 -33.844 1 16.98 244 ARG B CA 1
ATOM 3917 C C . ARG B 1 244 ? -83.875 -18.828 -34.469 1 16.98 244 ARG B C 1
ATOM 3919 O O . ARG B 1 244 ? -84.625 -19.797 -34.5 1 16.98 244 ARG B O 1
ATOM 3926 N N . LEU B 1 245 ? -82.688 -19.266 -35 1 16.14 245 LEU B N 1
ATOM 3927 C CA . LEU B 1 245 ? -82.938 -20.172 -36.094 1 16.14 245 LEU B CA 1
ATOM 3928 C C . LEU B 1 245 ? -83.25 -21.578 -35.562 1 16.14 245 LEU B C 1
ATOM 3930 O O . LEU B 1 245 ? -82.562 -22.062 -34.656 1 16.14 245 LEU B O 1
ATOM 3934 N N . GLU B 1 246 ? -84.125 -22.453 -36.125 1 17.77 246 GLU B N 1
ATOM 3935 C CA . GLU B 1 246 ? -85.062 -23.594 -36.156 1 17.77 246 GLU B CA 1
ATOM 3936 C C . GLU B 1 246 ? -84.25 -24.922 -36.219 1 17.77 246 GLU B C 1
ATOM 3938 O O . GLU B 1 246 ? -84.688 -25.938 -35.688 1 17.77 246 GLU B O 1
ATOM 3943 N N . ALA B 1 247 ? -83.188 -25.172 -36.969 1 16.55 247 ALA B N 1
ATOM 3944 C CA . ALA B 1 247 ? -83.312 -26.359 -37.781 1 16.55 247 ALA B CA 1
ATOM 3945 C C . ALA B 1 247 ? -83.25 -27.625 -36.938 1 16.55 247 ALA B C 1
ATOM 3947 O O . ALA B 1 247 ? -82.75 -27.609 -35.812 1 16.55 247 ALA B O 1
ATOM 3948 N N . LEU B 1 248 ? -82.5 -28.797 -37.375 1 18.41 248 LEU B N 1
ATOM 3949 C CA . LEU B 1 248 ? -82.812 -30.016 -38.094 1 18.41 248 LEU B CA 1
ATOM 3950 C C . LEU B 1 248 ? -82.625 -31.25 -37.219 1 18.41 248 LEU B C 1
ATOM 3952 O O . LEU B 1 248 ? -81.875 -31.203 -36.25 1 18.41 248 LEU B O 1
ATOM 3956 N N . GLY B 1 249 ? -83.125 -32.406 -37.594 1 21.59 249 GLY B N 1
ATOM 3957 C CA . GLY B 1 249 ? -83.688 -33.75 -37.469 1 21.59 249 GLY B CA 1
ATOM 3958 C C . GLY B 1 249 ? -82.562 -34.812 -37.219 1 21.59 249 GLY B C 1
ATOM 3959 O O . GLY B 1 249 ? -82.875 -36 -37.312 1 21.59 249 GLY B O 1
ATOM 3960 N N . VAL B 1 250 ? -81.375 -34.594 -36.781 1 19.89 250 VAL B N 1
ATOM 3961 C CA . VAL B 1 250 ? -80.625 -35.781 -37.156 1 19.89 250 VAL B CA 1
ATOM 3962 C C . VAL B 1 250 ? -81.188 -36.969 -36.344 1 19.89 250 VAL B C 1
ATOM 3964 O O . VAL B 1 250 ? -81.75 -36.812 -35.281 1 19.89 250 VAL B O 1
ATOM 3967 N N . LYS B 1 251 ? -80.438 -38.125 -36.5 1 19.14 251 LYS B N 1
ATOM 3968 C CA . LYS B 1 251 ? -80.5 -39.594 -36.531 1 19.14 251 LYS B CA 1
ATOM 3969 C C . LYS B 1 251 ? -80.438 -40.125 -35.094 1 19.14 251 LYS B C 1
ATOM 3971 O O . LYS B 1 251 ? -79.438 -39.875 -34.375 1 19.14 251 LYS B O 1
ATOM 3976 N N . ARG B 1 252 ? -81.5 -40.281 -34.438 1 20.58 252 ARG B N 1
ATOM 3977 C CA . ARG B 1 252 ? -81.688 -41.156 -33.25 1 20.58 252 ARG B CA 1
ATOM 3978 C C . ARG B 1 252 ? -81.188 -42.562 -33.562 1 20.58 252 ARG B C 1
ATOM 3980 O O . ARG B 1 252 ? -81.375 -43.469 -32.719 1 20.58 252 ARG B O 1
ATOM 3987 N N . HIS B 1 253 ? -80.375 -42.844 -34.531 1 20.23 253 HIS B N 1
ATOM 3988 C CA . HIS B 1 253 ? -80.188 -44.281 -34.5 1 20.23 253 HIS B CA 1
ATOM 3989 C C . HIS B 1 253 ? -79.312 -44.688 -33.312 1 20.23 253 HIS B C 1
ATOM 3991 O O . HIS B 1 253 ? -78.312 -44 -33 1 20.23 253 HIS B O 1
#

Secondary structure (DSSP, 8-state):
--EEESS--GGGHHHHHH-S-EEEEE--SSTTPPPEEEEE-STT-EEEEETTEEEEEEE--S--HHHHHHHHH-EEEEEEE-SSSS--EEEEEEEEEEEETTSHHHHHHS-TTTPPTTEEEEEEEEEEEEEEE--TTSPEEEEEE---HHHHHHHHHHHHHHHHHHTT--S--TTSHHHHHHHHSSB-TTS-B---SGGG--PPPPP--------GGG-----------------------------------/--EEESS--GGGHHHHHH-S-EEEEE--SSTTPPPEEEEE-STTSEEEEETTEEEEEEE--S--HHHHHHHHH-EEEEEEE-SSSS--EEEEEEEEEEEETTSHHHHHHS-TTTPPTTEEEEEEEEEEEEEEE--TTSPEEEEEE---HHHHHHHHHHHHHHHHHHTT--S--TTSHHHHHHHHSSB-TTS-B---SGGG--PPPPP--------GGG------------------------S----------

pLDDT: mean 82.85, std 27.46, range [15.8, 98.94]

Foldseek 3Di:
DKDKDQWADPVCVVVVLPFFKKKKWFWAPDPPTDTDIDIDGDHPQWADPDRFKIKGQDFDDQFFVVQLRLVRPQWMKMWDFDLDDFTKIKIFTFGKDKAFPQDPVFCVVDPQLRDAQRRTIMIMGGGRMMMMDRRVVRHHDDDDDDDCVRRVQRLVQLVQQQVCVVVVDDDRPCSHSLVVCVVRAQAGPVGGGGDDARSPRPDHRDDDPPPPPPPPVPVPPPPVPPPCPVPPPPPPPPDDDDDDDDPPDDPDD/DKDKDQWADPVCVVVVLPAFKKKKWFWAPDPPTDTDIDIDGDHPQWADPDRFKIKGQDFDDQFFVVQLRLVRPQWMKMWDFDLDDFTKIKIFTFGKDKAFPQDPVQCVVDPQLRDAQRRTIMIMGGGRMMMMDRRVVRHHDDDDDDDCVRRVQRLVQLVQQQVCVVVVDDDRDCSHSLVVCVVRAQAGPVGGGGDDARSPRPDHRDDDPPPPPPPPVPVPVPPVPPPPPPPVPPPPDPPPDDDDDDDDDDDPD

InterPro domains:
  IPR011576 Pyridoxamine 5'-phosphate oxidase, N-terminal [PF01243] (15-131)
  IPR012349 FMN-binding split barrel [G3DSA:2.30.110.10] (5-131)

Nearest PDB structures (foldseek):
  3db0-assembly1_B  TM=6.638E-01  e=2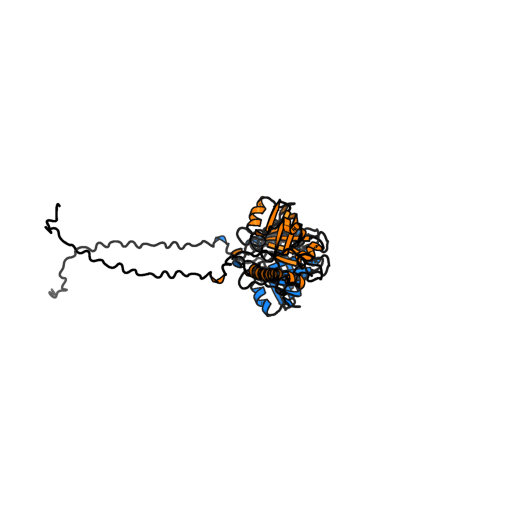.327E-05  Listeria innocua
  3u0i-assembly1_A-2  TM=6.505E-01  e=2.619E-05  Brucella abortus 2308
  2hq9-assembly1_B  TM=5.941E-01  e=1.632E-05  Mesorhizobium loti
  3db0-assembly1_A  TM=6.767E-01  e=1.378E-03  Listeria innocua
  1xhn-assembly2_C  TM=5.770E-01  e=1.973E-02  Homo sapiens

Sequence (506 aa):
MVQFYPEIPDFLIPWIQSQKMFWVATAPLSPTGHINVSPKGYEGTFNIVDRKTVWYEDLSGSGVETIAHVRENGRITIMFCAFEGPPRITRLFGRGTVHEFGTPEYESIISVDKRQPGSRSVIMLDVYKVSSSCGYAVPLYTFKAHRLKLKESFARKEDEDISASAHGEPPLPEKGLKYYWKLKNTQSLDGLPGVLVAPDSTRPFEKREGHVIQSDEEIVCISGTTKGWGLTLKSLAIGEGTKRLEALGVKRHMVQFYPEIPDFLIPWIQSQKMFWVATAPLSPTGHINVSPKGYEGTFNIVDRKTVWYEDLSGSGVETIAHVRENGRITIMFCAFEGPPRITRLFGRGTVHEFGTPEYESIISVDKRQPGSRSVIMLDVYKVSSSCGYAVPLYTFKAHRLKLKESFARKEDEDISASAHGEPPLPEKGLKYYWKLKNTQSLDGLPGVLVAPDSTRPFEKREGHVIQSDEEIVCISGTTKGWGLTLKSLAIGEGTKRLEALGVKRH

Solvent-accessible surface area (backbone atoms only — not comparable to full-atom values): 28358 Å² total; per-residue (Å²): 121,60,43,77,36,66,39,57,53,76,82,48,50,67,57,60,71,68,48,68,49,36,35,41,22,27,49,50,72,54,82,81,43,69,48,37,71,45,79,44,36,55,86,84,28,69,44,75,78,54,53,38,34,36,35,32,61,37,57,67,61,62,61,22,50,60,56,15,18,23,71,72,63,15,43,34,20,41,37,38,64,35,38,53,83,74,54,29,29,37,36,42,34,30,44,34,45,80,28,38,36,67,36,72,69,24,54,72,71,49,49,81,91,72,55,56,55,37,54,44,29,36,42,35,30,45,37,57,34,26,39,42,33,55,36,38,48,47,41,34,35,42,82,71,44,71,49,59,58,43,43,53,55,30,39,51,14,40,49,41,39,43,55,35,56,76,65,69,45,84,66,76,44,80,70,9,45,42,37,44,38,57,74,46,18,36,43,22,96,81,67,38,60,26,60,81,54,37,50,72,39,84,64,77,70,76,86,74,73,87,69,80,70,78,60,76,72,70,67,57,78,71,68,73,70,73,72,73,77,70,73,76,76,72,79,74,78,80,78,80,85,85,81,91,67,87,72,91,80,71,98,75,126,121,60,45,78,36,65,38,55,52,75,83,48,50,67,57,60,71,65,48,69,47,36,34,42,22,27,47,50,72,54,82,80,43,70,46,38,71,45,80,43,38,53,85,84,28,68,43,75,79,53,52,38,35,36,35,32,60,36,56,67,63,64,62,22,50,59,57,14,18,24,72,72,61,14,45,34,22,40,37,38,64,35,37,54,83,74,52,29,29,38,37,42,34,29,43,34,47,80,28,36,36,68,38,71,68,25,54,72,71,49,49,80,91,72,55,55,53,37,52,43,28,35,44,34,31,46,38,57,34,24,38,43,33,57,37,39,48,48,40,36,36,42,84,73,44,70,50,59,59,45,43,54,56,30,39,51,14,39,48,40,40,43,56,35,58,74,66,68,47,86,67,73,42,81,70,8,44,44,37,43,39,56,74,46,20,35,44,21,97,82,66,40,61,26,60,81,54,36,51,73,39,83,65,76,70,77,87,75,75,88,69,81,72,79,59,77,71,67,70,56,78,71,70,74,71,74,68,74,72,75,72,72,76,72,77,78,78,82,72,77,84,85,85,78,89,78,87,85,80,79,80,82,119

Organism: Laccaria bicolor (strain S238N-H82 / ATCC MYA-4686) (NCBI:txid486041)

Radius of gyration: 33.56 Å; Cα contacts (8 Å, |Δi|>4): 968; chains: 2; bounding box: 105×104×64 Å